Protein AF-0000000078434445 (afdb_homodimer)

Structure (mmCIF, N/CA/C/O backbone):
data_AF-0000000078434445-model_v1
#
loop_
_entity.id
_entity.type
_entity.pdbx_description
1 polymer 'Carbonic anhydrase'
#
loop_
_atom_site.group_PDB
_atom_site.id
_atom_site.type_symbol
_atom_site.label_atom_id
_atom_site.label_alt_id
_atom_site.label_comp_id
_atom_site.label_asym_id
_atom_site.label_entity_id
_atom_site.label_seq_id
_atom_site.pdbx_PDB_ins_code
_atom_site.Cartn_x
_atom_site.Cartn_y
_atom_site.Cartn_z
_atom_site.occupancy
_atom_site.B_iso_or_equiv
_atom_site.auth_seq_id
_atom_site.auth_comp_id
_atom_site.auth_asym_id
_atom_site.auth_atom_id
_atom_site.pdbx_PDB_model_num
ATOM 1 N N . MET A 1 1 ? 43.688 -50.156 24.672 1 35.91 1 MET A N 1
ATOM 2 C CA . MET A 1 1 ? 43.438 -49.031 23.781 1 35.91 1 MET A CA 1
ATOM 3 C C . MET A 1 1 ? 41.969 -48.844 23.484 1 35.91 1 MET A C 1
ATOM 5 O O . MET A 1 1 ? 41.375 -49.594 22.688 1 35.91 1 MET A O 1
ATOM 9 N N . GLN A 1 2 ? 41.188 -48.5 24.562 1 41.31 2 GLN A N 1
ATOM 10 C CA . GLN A 1 2 ? 39.75 -48.281 24.641 1 41.31 2 GLN A CA 1
ATOM 11 C C . GLN A 1 2 ? 39.344 -47.094 23.766 1 41.31 2 GLN A C 1
ATOM 13 O O . GLN A 1 2 ? 39.812 -45.969 23.969 1 41.31 2 GLN A O 1
ATOM 18 N N . LEU A 1 3 ? 39.062 -47.375 22.484 1 40.84 3 LEU A N 1
ATOM 19 C CA . LEU A 1 3 ? 38.562 -46.406 21.5 1 40.84 3 LEU A CA 1
ATOM 20 C C . LEU A 1 3 ? 37.281 -45.75 21.984 1 40.84 3 LEU A C 1
ATOM 22 O O . LEU A 1 3 ? 36.25 -46.406 22.188 1 40.84 3 LEU A O 1
ATOM 26 N N . LEU A 1 4 ? 37.406 -44.719 22.812 1 39.84 4 LEU A N 1
ATOM 27 C CA . LEU A 1 4 ? 36.312 -43.812 23.188 1 39.84 4 LEU A CA 1
ATOM 28 C C . LEU A 1 4 ? 35.688 -43.188 21.953 1 39.84 4 LEU A C 1
ATOM 30 O O . LEU A 1 4 ? 36.344 -42.469 21.203 1 39.84 4 LEU A O 1
ATOM 34 N N . MET A 1 5 ? 34.719 -43.875 21.375 1 31.19 5 MET A N 1
ATOM 35 C CA . MET A 1 5 ? 33.906 -43.312 20.312 1 31.19 5 MET A CA 1
ATOM 36 C C . MET A 1 5 ? 33.219 -42.031 20.781 1 31.19 5 MET A C 1
ATOM 38 O O . MET A 1 5 ? 32.438 -42.062 21.734 1 31.19 5 MET A O 1
ATOM 42 N N . LYS A 1 6 ? 33.938 -40.875 20.656 1 39.47 6 LYS A N 1
ATOM 43 C CA . LYS A 1 6 ? 33.219 -39.594 20.797 1 39.47 6 LYS A CA 1
ATOM 44 C C . LYS A 1 6 ? 32 -39.531 19.875 1 39.47 6 LYS A C 1
ATOM 46 O O . LYS A 1 6 ? 32.156 -39.594 18.656 1 39.47 6 LYS A O 1
ATOM 51 N N . VAL A 1 7 ? 30.922 -40.031 20.344 1 35.31 7 VAL A N 1
ATOM 52 C CA . VAL A 1 7 ? 29.672 -39.75 19.656 1 35.31 7 VAL A CA 1
ATOM 53 C C . VAL A 1 7 ? 29.5 -38.25 19.5 1 35.31 7 VAL A C 1
ATOM 55 O O . VAL A 1 7 ? 29.438 -37.531 20.484 1 35.31 7 VAL A O 1
ATOM 58 N N . LEU A 1 8 ? 30.031 -37.75 18.406 1 36.81 8 LEU A N 1
ATOM 59 C CA . LEU A 1 8 ? 29.734 -36.375 18.031 1 36.81 8 LEU A CA 1
ATOM 60 C C . LEU A 1 8 ? 28.219 -36.156 17.891 1 36.81 8 LEU A C 1
ATOM 62 O O . LEU A 1 8 ? 27.578 -36.781 17.031 1 36.81 8 LEU A O 1
ATOM 66 N N . LEU A 1 9 ? 27.547 -35.875 19.031 1 35.47 9 LEU A N 1
ATOM 67 C CA . LEU A 1 9 ? 26.188 -35.344 18.984 1 35.47 9 LEU A CA 1
ATOM 68 C C . LEU A 1 9 ? 26.078 -34.156 18.062 1 35.47 9 LEU A C 1
ATOM 70 O O . LEU A 1 9 ? 26.656 -33.094 18.328 1 35.47 9 LEU A O 1
ATOM 74 N N . LEU A 1 10 ? 25.969 -34.469 16.766 1 32.91 10 LEU A N 1
ATOM 75 C CA . LEU A 1 10 ? 25.578 -33.406 15.836 1 32.91 10 LEU A CA 1
ATOM 76 C C . LEU A 1 10 ? 24.328 -32.688 16.312 1 32.91 10 LEU A C 1
ATOM 78 O O . LEU A 1 10 ? 23.25 -33.312 16.359 1 32.91 10 LEU A O 1
ATOM 82 N N . VAL A 1 11 ? 24.438 -31.75 17.188 1 34.06 11 VAL A N 1
ATOM 83 C CA . VAL A 1 11 ? 23.344 -30.828 17.484 1 34.06 11 VAL A CA 1
ATOM 84 C C . VAL A 1 11 ? 22.859 -30.172 16.188 1 34.06 11 VAL A C 1
ATOM 86 O O . VAL A 1 11 ? 23.578 -29.406 15.555 1 34.06 11 VAL A O 1
ATOM 89 N N . VAL A 1 12 ? 22.062 -30.922 15.438 1 32.97 12 VAL A N 1
ATOM 90 C CA . VAL A 1 12 ? 21.297 -30.281 14.375 1 32.97 12 VAL A CA 1
ATOM 91 C C . VAL A 1 12 ? 20.547 -29.062 14.93 1 32.97 12 VAL A C 1
ATOM 93 O O . VAL A 1 12 ? 19.641 -29.219 15.75 1 32.97 12 VAL A O 1
ATOM 96 N N . LEU A 1 13 ? 21.219 -28 15.062 1 32.31 13 LEU A N 1
ATOM 97 C CA . LEU A 1 13 ? 20.516 -26.75 15.219 1 32.31 13 LEU A CA 1
ATOM 98 C C . LEU A 1 13 ? 19.453 -26.578 14.133 1 32.31 13 LEU A C 1
ATOM 100 O O . LEU A 1 13 ? 19.766 -26.312 12.977 1 32.31 13 LEU A O 1
ATOM 104 N N . ILE A 1 14 ? 18.484 -27.453 14.133 1 32.72 14 ILE A N 1
ATOM 105 C CA . ILE A 1 14 ? 17.297 -27.078 13.375 1 32.72 14 ILE A CA 1
ATOM 106 C C . ILE A 1 14 ? 16.938 -25.609 13.672 1 32.72 14 ILE A C 1
ATOM 108 O O . ILE A 1 14 ? 16.609 -25.266 14.805 1 32.72 14 ILE A O 1
ATOM 112 N N . GLY A 1 15 ? 17.656 -24.781 13.062 1 32.44 15 GLY A N 1
ATOM 113 C CA . GLY A 1 15 ? 17.156 -23.422 13.07 1 32.44 15 GLY A CA 1
ATOM 114 C C . GLY A 1 15 ? 15.648 -23.328 12.992 1 32.44 15 GLY A C 1
ATOM 115 O O . GLY A 1 15 ? 15.039 -23.859 12.07 1 32.44 15 GLY A O 1
ATOM 116 N N . LEU A 1 16 ? 15.07 -23.406 14.109 1 32.44 16 LEU A N 1
ATOM 117 C CA . LEU A 1 16 ? 13.68 -22.984 14.25 1 32.44 16 LEU A CA 1
ATOM 118 C C . LEU A 1 16 ? 13.391 -21.766 13.391 1 32.44 16 LEU A C 1
ATOM 120 O O . LEU A 1 16 ? 13.875 -20.672 13.688 1 32.44 16 LEU A O 1
ATOM 124 N N . PHE A 1 17 ? 13.461 -21.953 12.062 1 35.09 17 PHE A N 1
ATOM 125 C CA . PHE A 1 17 ? 12.719 -20.906 11.375 1 35.09 17 PHE A CA 1
ATOM 126 C C . PHE A 1 17 ? 11.461 -20.547 12.148 1 35.09 17 PHE A C 1
ATOM 128 O O . PHE A 1 17 ? 10.547 -21.359 12.281 1 35.09 17 PHE A O 1
ATOM 135 N N . LYS A 1 18 ? 11.711 -19.922 13.148 1 37 18 LYS A N 1
ATOM 136 C CA . LYS A 1 18 ? 10.5 -19.312 13.695 1 37 18 LYS A CA 1
ATOM 137 C C . LYS A 1 18 ? 9.578 -18.828 12.578 1 37 18 LYS A C 1
ATOM 139 O O . LYS A 1 18 ? 9.875 -17.844 11.898 1 37 18 LYS A O 1
ATOM 144 N N . ALA A 1 19 ? 9.094 -19.625 11.656 1 43.59 19 ALA A N 1
ATOM 145 C CA . ALA A 1 19 ? 7.938 -19.094 10.938 1 43.59 19 ALA A CA 1
ATOM 146 C C . ALA A 1 19 ? 7.215 -18.031 11.766 1 43.59 19 ALA A C 1
ATOM 148 O O . ALA A 1 19 ? 6.555 -18.359 12.758 1 43.59 19 ALA A O 1
ATOM 149 N N . ASN A 1 20 ? 7.801 -16.984 12.125 1 52.72 20 ASN A N 1
ATOM 150 C CA . ASN A 1 20 ? 7.227 -15.898 12.906 1 52.72 20 ASN A CA 1
ATOM 151 C C . ASN A 1 20 ? 5.828 -15.531 12.414 1 52.72 20 ASN A C 1
ATOM 153 O O . ASN A 1 20 ? 5.598 -15.43 11.203 1 52.72 20 ASN A O 1
ATOM 157 N N . ALA A 1 21 ? 4.773 -15.781 13.094 1 76.56 21 ALA A N 1
ATOM 158 C CA . ALA A 1 21 ? 3.322 -15.719 12.922 1 76.56 21 ALA A CA 1
ATOM 159 C C . ALA A 1 21 ? 2.889 -14.352 12.398 1 76.56 21 ALA A C 1
ATOM 161 O O . ALA A 1 21 ? 3.045 -13.336 13.086 1 76.56 21 ALA A O 1
ATOM 162 N N . TYR A 1 22 ? 3.031 -14.141 11.062 1 89.5 22 TYR A N 1
ATOM 163 C CA . TYR A 1 22 ? 2.494 -12.922 10.477 1 89.5 22 TYR A CA 1
ATOM 164 C C . TYR A 1 22 ? 1.017 -13.078 10.141 1 89.5 22 TYR A C 1
ATOM 166 O O . TYR A 1 22 ? 0.517 -14.203 10.039 1 89.5 22 TYR A O 1
ATOM 174 N N . GLU A 1 23 ? 0.385 -11.992 10.156 1 90.88 23 GLU A N 1
ATOM 175 C CA . GLU A 1 23 ? -0.995 -11.906 9.688 1 90.88 23 GLU A CA 1
ATOM 176 C C . GLU A 1 23 ? -1.16 -10.797 8.656 1 90.88 23 GLU A C 1
ATOM 178 O O . GLU A 1 23 ? -0.623 -9.703 8.82 1 90.88 23 GLU A O 1
ATOM 183 N N . HIS A 1 24 ? -1.902 -11.117 7.617 1 92.94 24 HIS A N 1
ATOM 184 C CA . HIS A 1 24 ? -2.117 -10.109 6.582 1 92.94 24 HIS A CA 1
ATOM 185 C C . HIS A 1 24 ? -2.91 -8.93 7.121 1 92.94 24 HIS A C 1
ATOM 187 O O . HIS A 1 24 ? -2.842 -7.828 6.57 1 92.94 24 HIS A O 1
ATOM 193 N N . SER A 1 25 ? -3.602 -9.094 8.195 1 87.94 25 SER A N 1
ATOM 194 C CA . SER A 1 25 ? -4.398 -8.016 8.773 1 87.94 25 SER A CA 1
ATOM 195 C C . SER A 1 25 ? -3.518 -7.012 9.516 1 87.94 25 SER A C 1
ATOM 197 O O . SER A 1 25 ? -3.947 -5.895 9.805 1 87.94 25 SER A O 1
ATOM 199 N N . ASN A 1 26 ? -2.342 -7.316 9.805 1 88.75 26 ASN A N 1
ATOM 200 C CA . ASN A 1 26 ? -1.496 -6.418 10.586 1 88.75 26 ASN A CA 1
ATOM 201 C C . ASN A 1 26 ? -0.13 -6.227 9.938 1 88.75 26 ASN A C 1
ATOM 203 O O . ASN A 1 26 ? 0.902 -6.434 10.578 1 88.75 26 ASN A O 1
ATOM 207 N N . GLN A 1 27 ? -0.157 -5.738 8.773 1 94.12 27 GLN A N 1
ATOM 208 C CA . GLN A 1 27 ? 1.047 -5.688 7.949 1 94.12 27 GLN A CA 1
ATOM 209 C C . GLN A 1 27 ? 2.01 -4.613 8.445 1 94.12 27 GLN A C 1
ATOM 211 O O . GLN A 1 27 ? 3.213 -4.688 8.188 1 94.12 27 GLN A O 1
ATOM 216 N N . ALA A 1 28 ? 1.446 -3.602 9.164 1 91.38 28 ALA A N 1
ATOM 217 C CA . ALA A 1 28 ? 2.318 -2.562 9.703 1 91.38 28 ALA A CA 1
ATOM 218 C C . ALA A 1 28 ? 3.283 -3.139 10.742 1 91.38 28 ALA A C 1
ATOM 220 O O . ALA A 1 28 ? 4.395 -2.637 10.906 1 91.38 28 ALA A O 1
ATOM 221 N N . VAL A 1 29 ? 2.922 -4.191 11.383 1 90.88 29 VAL A N 1
ATOM 222 C CA . VAL A 1 29 ? 3.717 -4.824 12.43 1 90.88 29 VAL A CA 1
ATOM 223 C C . VAL A 1 29 ? 4.883 -5.586 11.805 1 90.88 29 VAL A C 1
ATOM 225 O O . VAL A 1 29 ? 5.879 -5.867 12.477 1 90.88 29 VAL A O 1
ATOM 228 N N . TRP A 1 30 ? 4.73 -6 10.5 1 94.56 30 TRP A N 1
ATOM 229 C CA . TRP A 1 30 ? 5.793 -6.746 9.836 1 94.56 30 TRP A CA 1
ATOM 230 C C . TRP A 1 30 ? 7.109 -5.973 9.867 1 94.56 30 TRP A C 1
ATOM 232 O O . TRP A 1 30 ? 8.188 -6.574 9.938 1 94.56 30 TRP A O 1
ATOM 242 N N . TYR A 1 31 ? 6.996 -4.59 9.891 1 90.62 31 TYR A N 1
ATOM 243 C CA . TYR A 1 31 ? 8.18 -3.73 9.875 1 90.62 31 TYR A CA 1
ATOM 244 C C . TYR A 1 31 ? 8.93 -3.816 11.203 1 90.62 31 TYR A C 1
ATOM 246 O O . TYR A 1 31 ? 10.125 -3.531 11.266 1 90.62 31 TYR A O 1
ATOM 254 N N . ASP A 1 32 ? 8.18 -4.203 12.242 1 89.12 32 ASP A N 1
ATOM 255 C CA . ASP A 1 32 ? 8.766 -4.289 13.578 1 89.12 32 ASP A CA 1
ATOM 256 C C . ASP A 1 32 ? 9.43 -5.645 13.797 1 89.12 32 ASP A C 1
ATOM 258 O O . ASP A 1 32 ? 10.383 -5.758 14.578 1 89.12 32 ASP A O 1
ATOM 262 N N . VAL A 1 33 ? 8.945 -6.66 13.102 1 89.19 33 VAL A N 1
ATOM 263 C CA . VAL A 1 33 ? 9.398 -8.031 13.32 1 89.19 33 VAL A CA 1
ATOM 264 C C . VAL A 1 33 ? 10.547 -8.352 12.367 1 89.19 33 VAL A C 1
ATOM 266 O O . VAL A 1 33 ? 11.539 -8.969 12.758 1 89.19 33 VAL A O 1
ATOM 269 N N . ASP A 1 34 ? 10.359 -7.93 11.164 1 91.56 34 ASP A N 1
ATOM 270 C CA . ASP A 1 34 ? 11.367 -8.148 10.133 1 91.56 34 ASP A CA 1
ATOM 271 C C . ASP A 1 34 ? 11.75 -6.84 9.445 1 91.56 34 ASP A C 1
ATOM 273 O O . ASP A 1 34 ? 11.07 -6.395 8.523 1 91.56 34 ASP A O 1
ATOM 277 N N . ASP A 1 35 ? 12.828 -6.324 9.758 1 87.5 35 ASP A N 1
ATOM 278 C CA . ASP A 1 35 ? 13.273 -5.016 9.281 1 87.5 35 ASP A CA 1
ATOM 279 C C . ASP A 1 35 ? 13.344 -4.984 7.754 1 87.5 35 ASP A C 1
ATOM 281 O O . ASP A 1 35 ? 13.188 -3.924 7.145 1 87.5 35 ASP A O 1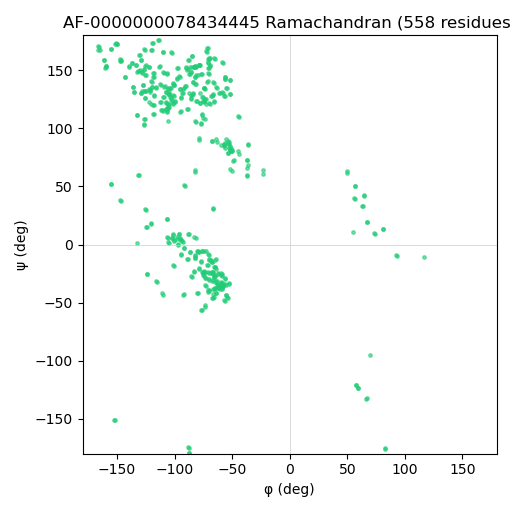
ATOM 285 N N . GLU A 1 36 ? 13.562 -6.148 7.152 1 92 36 GLU A N 1
ATOM 286 C CA . GLU A 1 36 ? 13.672 -6.191 5.699 1 92 36 GLU A CA 1
ATOM 287 C C . GLU A 1 36 ? 12.375 -5.738 5.035 1 92 36 GLU A C 1
ATOM 289 O O . GLU A 1 36 ? 12.391 -5.219 3.918 1 92 36 GLU A O 1
ATOM 294 N N . CYS A 1 37 ? 11.297 -5.891 5.754 1 94.38 37 CYS A N 1
ATOM 295 C CA . CYS A 1 37 ? 9.992 -5.57 5.188 1 94.38 37 CYS A CA 1
ATOM 296 C C . CYS A 1 37 ? 9.836 -4.066 5 1 94.38 37 CYS A C 1
ATOM 298 O O . CYS A 1 37 ? 8.93 -3.615 4.301 1 94.38 37 CYS A O 1
ATOM 300 N N . SER A 1 38 ? 10.711 -3.248 5.59 1 89.31 38 SER A N 1
ATOM 301 C CA . SER A 1 38 ? 10.594 -1.796 5.508 1 89.31 38 SER A CA 1
ATOM 302 C C . SER A 1 38 ? 11.625 -1.212 4.551 1 89.31 38 SER A C 1
ATOM 304 O O . SER A 1 38 ? 11.695 0.005 4.367 1 89.31 38 SER A O 1
ATOM 306 N N . LEU A 1 39 ? 12.414 -2.029 3.936 1 92.06 39 LEU A N 1
ATOM 307 C CA . LEU A 1 39 ? 13.484 -1.56 3.061 1 92.06 39 LEU A CA 1
ATOM 308 C C . LEU A 1 39 ? 12.969 -1.357 1.64 1 92.06 39 LEU A C 1
ATOM 310 O O . LEU A 1 39 ? 11.766 -1.47 1.386 1 92.06 39 LEU A O 1
ATOM 314 N N . ASP A 1 40 ? 13.875 -0.939 0.752 1 94 40 ASP A N 1
ATOM 315 C CA . ASP A 1 40 ? 13.523 -0.719 -0.647 1 94 40 ASP A CA 1
ATOM 316 C C . ASP A 1 40 ? 13.273 -2.043 -1.367 1 94 40 ASP A C 1
ATOM 318 O O . ASP A 1 40 ? 13.453 -3.115 -0.784 1 94 40 ASP A O 1
ATOM 322 N N . ARG A 1 41 ? 12.742 -1.95 -2.537 1 96.44 41 ARG A N 1
ATOM 323 C CA . ARG A 1 41 ? 12.555 -3.072 -3.451 1 96.44 41 ARG A CA 1
ATOM 324 C C . ARG A 1 41 ? 11.602 -4.105 -2.859 1 96.44 41 ARG A C 1
ATOM 326 O O . ARG A 1 41 ? 11.812 -5.309 -3.004 1 96.44 41 ARG A O 1
ATOM 333 N N . GLN A 1 42 ? 10.672 -3.604 -2.125 1 97.06 42 GLN A N 1
ATOM 334 C CA . GLN A 1 42 ? 9.609 -4.473 -1.621 1 97.06 42 GLN A CA 1
ATOM 335 C C . GLN A 1 42 ? 8.57 -4.75 -2.699 1 97.06 42 GLN A C 1
ATOM 337 O O . GLN A 1 42 ? 8.477 -4.02 -3.688 1 97.06 42 GLN A O 1
ATOM 342 N N . SER A 1 43 ? 7.906 -5.836 -2.574 1 98.38 43 SER A N 1
ATOM 343 C CA . SER A 1 43 ? 6.797 -6.258 -3.428 1 98.38 43 SER A CA 1
ATOM 344 C C . SER A 1 43 ? 5.535 -6.504 -2.611 1 98.38 43 SER A C 1
ATOM 346 O O . SER A 1 43 ? 5.609 -6.789 -1.414 1 98.38 43 SER A O 1
ATOM 348 N N . PRO A 1 44 ? 4.344 -6.363 -3.195 1 98.56 44 PRO A N 1
ATOM 349 C CA . PRO A 1 44 ? 4.055 -6.121 -4.609 1 98.56 44 PRO A CA 1
ATOM 350 C C . PRO A 1 44 ? 4.043 -4.633 -4.961 1 98.56 44 PRO A C 1
ATOM 352 O O . PRO A 1 44 ? 3.898 -3.787 -4.074 1 98.56 44 PRO A O 1
ATOM 355 N N . ILE A 1 45 ? 4.211 -4.336 -6.188 1 97.81 45 ILE A N 1
ATOM 356 C CA . ILE A 1 45 ? 4.121 -2.951 -6.645 1 97.81 45 ILE A CA 1
ATOM 357 C C . ILE A 1 45 ? 3.014 -2.824 -7.688 1 97.81 45 ILE A C 1
ATOM 359 O O . ILE A 1 45 ? 2.451 -3.828 -8.133 1 97.81 45 ILE A O 1
ATOM 363 N N . GLU A 1 46 ? 2.66 -1.596 -7.977 1 96.69 46 GLU A N 1
ATOM 364 C CA . GLU A 1 46 ? 1.799 -1.318 -9.125 1 96.69 46 GLU A CA 1
ATOM 365 C C . GLU A 1 46 ? 2.562 -1.462 -10.438 1 96.69 46 GLU A C 1
ATOM 367 O O . GLU A 1 46 ? 3.695 -0.99 -10.555 1 96.69 46 GLU A O 1
ATOM 372 N N . LEU A 1 47 ? 1.935 -2.127 -11.359 1 97.19 47 LEU A N 1
ATOM 373 C CA . LEU A 1 47 ? 2.473 -2.277 -12.703 1 97.19 47 LEU A CA 1
ATOM 374 C C . LEU A 1 47 ? 1.694 -1.424 -13.695 1 97.19 47 LEU A C 1
ATOM 376 O O . LEU A 1 47 ? 0.469 -1.53 -13.789 1 97.19 47 LEU A O 1
ATOM 380 N N . ASN A 1 48 ? 2.375 -0.556 -14.375 1 92.75 48 ASN A N 1
ATOM 381 C CA . ASN A 1 48 ? 1.763 0.352 -15.336 1 92.75 48 ASN A CA 1
ATOM 382 C C . ASN A 1 48 ? 2.469 0.293 -16.688 1 92.75 48 ASN A C 1
ATOM 384 O O . ASN A 1 48 ? 3.68 0.5 -16.766 1 92.75 48 ASN A O 1
ATOM 388 N N . TYR A 1 49 ? 1.662 0.168 -17.734 1 90.38 49 TYR A N 1
ATOM 389 C CA . TYR A 1 49 ? 2.217 0.124 -19.078 1 90.38 49 TYR A CA 1
ATOM 390 C C . TYR A 1 49 ? 2.943 1.422 -19.422 1 90.38 49 TYR A C 1
ATOM 392 O O . TYR A 1 49 ? 3.998 1.404 -20.062 1 90.38 49 TYR A O 1
ATOM 400 N N . HIS A 1 50 ? 2.463 2.51 -18.953 1 84.75 50 HIS A N 1
ATOM 401 C CA . HIS A 1 50 ? 2.996 3.814 -19.328 1 84.75 50 HIS A CA 1
ATOM 402 C C . HIS A 1 50 ? 4.289 4.117 -18.562 1 84.75 50 HIS A C 1
ATOM 404 O O . HIS A 1 50 ? 5.105 4.918 -19.031 1 84.75 50 HIS A O 1
ATOM 410 N N . ASP A 1 51 ? 4.457 3.441 -17.469 1 85.94 51 ASP A N 1
ATOM 411 C CA . ASP A 1 51 ? 5.621 3.723 -16.641 1 85.94 51 ASP A CA 1
ATOM 412 C C . ASP A 1 51 ? 6.723 2.688 -16.859 1 85.94 51 ASP A C 1
ATOM 414 O O . ASP A 1 51 ? 7.875 2.91 -16.484 1 85.94 51 ASP A O 1
ATOM 418 N N . ALA A 1 52 ? 6.328 1.57 -17.406 1 91.5 52 ALA A N 1
ATOM 419 C CA . ALA A 1 52 ? 7.293 0.486 -17.594 1 91.5 52 ALA A CA 1
ATOM 420 C C . ALA A 1 52 ? 8.164 0.726 -18.812 1 91.5 52 ALA A C 1
ATOM 422 O O . ALA A 1 52 ? 7.73 1.357 -19.781 1 91.5 52 ALA A O 1
ATOM 423 N N . HIS A 1 53 ? 9.383 0.313 -18.734 1 91.31 53 HIS A N 1
ATOM 424 C CA . HIS A 1 53 ? 10.273 0.322 -19.906 1 91.31 53 HIS A CA 1
ATOM 425 C C . HIS A 1 53 ? 9.945 -0.828 -20.844 1 91.31 53 HIS A C 1
ATOM 427 O O . HIS A 1 53 ? 10.188 -1.992 -20.516 1 91.31 53 HIS A O 1
ATOM 433 N N . GLU A 1 54 ? 9.445 -0.362 -21.922 1 88.38 54 GLU A N 1
ATOM 434 C CA . GLU A 1 54 ? 9.172 -1.393 -22.922 1 88.38 54 GLU A CA 1
ATOM 435 C C . GLU A 1 54 ? 10.469 -1.918 -23.547 1 88.38 54 GLU A C 1
ATOM 437 O O . GLU A 1 54 ? 11.344 -1.138 -23.906 1 88.38 54 GLU A O 1
ATOM 442 N N . SER A 1 55 ? 10.555 -3.148 -23.453 1 81.44 55 SER A N 1
ATOM 443 C CA . SER A 1 55 ? 11.766 -3.734 -24.031 1 81.44 55 SER A CA 1
ATOM 444 C C . SER A 1 55 ? 11.438 -4.938 -24.906 1 81.44 55 SER A C 1
ATOM 446 O O . SER A 1 55 ? 11.102 -6.008 -24.391 1 81.44 55 SER A O 1
ATOM 448 N N . SER A 1 56 ? 11.664 -4.707 -26.141 1 74.56 56 SER A N 1
ATOM 449 C CA . SER A 1 56 ? 11.555 -5.82 -27.078 1 74.56 56 SER A CA 1
ATOM 450 C C . SER A 1 56 ? 12.805 -6.691 -27.047 1 74.56 56 SER A C 1
ATOM 452 O O . SER A 1 56 ? 12.82 -7.789 -27.609 1 74.56 56 SER A O 1
ATOM 454 N N . GLY A 1 57 ? 13.719 -6.188 -26.312 1 82.06 57 GLY A N 1
ATOM 455 C CA . GLY A 1 57 ? 14.977 -6.914 -26.234 1 82.06 57 GLY A CA 1
ATOM 456 C C . GLY A 1 57 ? 14.953 -8.055 -25.234 1 82.06 57 GLY A C 1
ATOM 457 O O . GLY A 1 57 ? 15.805 -8.945 -25.266 1 82.06 57 GLY A O 1
ATOM 458 N N . ILE A 1 58 ? 13.945 -8.062 -24.453 1 89.56 58 ILE A N 1
ATOM 459 C CA . ILE A 1 58 ? 13.836 -9.18 -23.516 1 89.56 58 ILE A CA 1
ATOM 460 C C . ILE A 1 58 ? 13.312 -10.414 -24.25 1 89.56 58 ILE A C 1
ATOM 462 O O . ILE A 1 58 ? 12.227 -10.375 -24.844 1 89.56 58 ILE A O 1
ATOM 466 N N . HIS A 1 59 ? 14.047 -11.492 -24.234 1 91.38 59 HIS A N 1
ATOM 467 C CA . HIS A 1 59 ? 13.641 -12.742 -24.859 1 91.38 59 HIS A CA 1
ATOM 468 C C . HIS A 1 59 ? 12.492 -13.398 -24.109 1 91.38 59 HIS A C 1
ATOM 470 O O . HIS A 1 59 ? 12.273 -13.109 -22.922 1 91.38 59 HIS A O 1
ATOM 476 N N . PRO A 1 60 ? 11.836 -14.242 -24.781 1 93.69 60 PRO A N 1
ATOM 477 C CA . PRO A 1 60 ? 10.781 -14.984 -24.094 1 93.69 60 PRO A CA 1
ATOM 478 C C . PRO A 1 60 ? 11.328 -15.914 -23 1 93.69 60 PRO A C 1
ATOM 480 O O . PRO A 1 60 ? 12.508 -16.281 -23.031 1 93.69 60 PRO A O 1
ATOM 483 N N . ILE A 1 61 ? 10.469 -16.281 -22.109 1 96.38 61 ILE A N 1
ATOM 484 C CA . ILE A 1 61 ? 10.797 -17.281 -21.094 1 96.38 61 ILE A CA 1
ATOM 485 C C . ILE A 1 61 ? 10.633 -18.672 -21.688 1 96.38 61 ILE A C 1
ATOM 487 O O . ILE A 1 61 ? 9.688 -18.938 -22.422 1 96.38 61 ILE A O 1
ATOM 491 N N . THR A 1 62 ? 11.578 -19.516 -21.359 1 96.62 62 THR A N 1
ATOM 492 C CA . THR A 1 62 ? 11.461 -20.922 -21.719 1 96.62 62 THR A CA 1
ATOM 493 C C . THR A 1 62 ? 10.859 -21.719 -20.562 1 96.62 62 THR A C 1
ATOM 495 O O . THR A 1 62 ? 11.352 -21.672 -19.438 1 96.62 62 THR A O 1
ATOM 498 N N . PHE A 1 63 ? 9.852 -22.422 -20.875 1 96.81 63 PHE A N 1
ATOM 499 C CA . PHE A 1 63 ? 9.188 -23.297 -19.922 1 96.81 63 PHE A CA 1
ATOM 500 C C . PHE A 1 63 ? 9.5 -24.766 -20.219 1 96.81 63 PHE A C 1
ATOM 502 O O . PHE A 1 63 ? 9.086 -25.297 -21.25 1 96.81 63 PHE A O 1
ATOM 509 N N . ASN A 1 64 ? 10.195 -25.359 -19.281 1 96.25 64 ASN A N 1
ATOM 510 C CA . ASN A 1 64 ? 10.523 -26.781 -19.438 1 96.25 64 ASN A CA 1
ATOM 511 C C . ASN A 1 64 ? 9.672 -27.656 -18.516 1 96.25 64 ASN A C 1
ATOM 513 O O . ASN A 1 64 ? 9.539 -27.359 -17.328 1 96.25 64 ASN A O 1
ATOM 517 N N . ASN A 1 65 ? 9.047 -28.672 -19.047 1 95.12 65 ASN A N 1
ATOM 518 C CA . ASN A 1 65 ? 8.273 -29.688 -18.328 1 95.12 65 ASN A CA 1
ATOM 519 C C . ASN A 1 65 ? 7.012 -29.094 -17.703 1 95.12 65 ASN A C 1
ATOM 521 O O . ASN A 1 65 ? 6.449 -29.672 -16.781 1 95.12 65 ASN A O 1
ATOM 525 N N . TYR A 1 66 ? 6.578 -27.953 -18.172 1 95.62 66 TYR A N 1
ATOM 526 C CA . TYR A 1 66 ? 5.355 -27.344 -17.672 1 95.62 66 TYR A CA 1
ATOM 527 C C . TYR A 1 66 ? 4.125 -28.062 -18.219 1 95.62 66 TYR A C 1
ATOM 529 O O . TYR A 1 66 ? 3.045 -27.984 -17.625 1 95.62 66 TYR A O 1
ATOM 537 N N . ASN A 1 67 ? 4.289 -28.734 -19.359 1 93.88 67 ASN A N 1
ATOM 538 C CA . ASN A 1 67 ? 3.17 -29.391 -20.031 1 93.88 67 ASN A CA 1
ATOM 539 C C . ASN A 1 67 ? 3.08 -30.875 -19.656 1 93.88 67 ASN A C 1
ATOM 541 O O . ASN A 1 67 ? 2.256 -31.609 -20.203 1 93.88 67 ASN A O 1
ATOM 545 N N . ILE A 1 68 ? 3.938 -31.312 -18.703 1 92.75 68 ILE A N 1
ATOM 546 C CA . ILE A 1 68 ? 3.975 -32.719 -18.297 1 92.75 68 ILE A CA 1
ATOM 547 C C . ILE A 1 68 ? 3.326 -32.844 -16.922 1 92.75 68 ILE A C 1
ATOM 549 O O . ILE A 1 68 ? 3.594 -32.062 -16.016 1 92.75 68 ILE A O 1
ATOM 553 N N . PRO A 1 69 ? 2.504 -33.812 -16.812 1 92.38 69 PRO A N 1
ATOM 554 C CA . PRO A 1 69 ? 1.908 -34.031 -15.484 1 92.38 69 PRO A CA 1
ATOM 555 C C . PRO A 1 69 ? 2.934 -34.469 -14.445 1 92.38 69 PRO A C 1
ATOM 557 O O . PRO A 1 69 ? 3.852 -35.219 -14.758 1 92.38 69 PRO A O 1
ATOM 560 N N . TYR A 1 70 ? 2.777 -33.938 -13.289 1 91.81 70 TYR A N 1
ATOM 561 C CA . TYR A 1 70 ? 3.57 -34.438 -12.18 1 91.81 70 TYR A CA 1
ATOM 562 C C . TYR A 1 70 ? 3.182 -35.875 -11.859 1 91.81 70 TYR A C 1
ATOM 564 O O . TYR A 1 70 ? 2.021 -36.156 -11.547 1 91.81 70 TYR A O 1
ATOM 572 N N . ILE A 1 71 ? 4.145 -36.719 -11.906 1 89.81 71 ILE A N 1
ATOM 573 C CA . ILE A 1 71 ? 3.887 -38.156 -11.672 1 89.81 71 ILE A CA 1
ATOM 574 C C . ILE A 1 71 ? 3.631 -38.406 -10.188 1 89.81 71 ILE A C 1
ATOM 576 O O . ILE A 1 71 ? 2.654 -39.062 -9.82 1 89.81 71 ILE A O 1
ATOM 580 N N . THR A 1 72 ? 4.59 -37.906 -9.406 1 92.56 72 THR A N 1
ATOM 581 C CA . THR A 1 72 ? 4.355 -37.906 -7.969 1 92.56 72 THR A CA 1
ATOM 582 C C . THR A 1 72 ? 3.389 -36.812 -7.559 1 92.56 72 THR A C 1
ATOM 584 O O . THR A 1 72 ? 3.566 -35.656 -7.941 1 92.56 72 THR A O 1
ATOM 587 N N . PRO A 1 73 ? 2.363 -37.219 -6.852 1 93.94 73 PRO A N 1
ATOM 588 C CA . PRO A 1 73 ? 1.368 -36.219 -6.457 1 93.94 73 PRO A CA 1
ATOM 589 C C . PRO A 1 73 ? 1.975 -35.062 -5.672 1 93.94 73 PRO A C 1
ATOM 591 O O . PRO A 1 73 ? 2.902 -35.25 -4.883 1 93.94 73 PRO A O 1
ATOM 594 N N . SER A 1 74 ? 1.439 -33.938 -5.918 1 94.44 74 SER A N 1
ATOM 595 C CA . SER A 1 74 ? 1.798 -32.75 -5.145 1 94.44 74 SER A CA 1
ATOM 596 C C . SER A 1 74 ? 0.903 -32.594 -3.92 1 94.44 74 SER A C 1
ATOM 598 O O . SER A 1 74 ? -0.231 -33.062 -3.91 1 94.44 74 SER A O 1
ATOM 600 N N . GLN A 1 75 ? 1.416 -31.969 -2.92 1 97.12 75 GLN A N 1
ATOM 601 C CA . GLN A 1 75 ? 0.633 -31.766 -1.706 1 97.12 75 GLN A CA 1
ATOM 602 C C . GLN A 1 75 ? 0.141 -30.328 -1.606 1 97.12 75 GLN A C 1
ATOM 604 O O . GLN A 1 75 ? 0.924 -29.391 -1.752 1 97.12 75 GLN A O 1
ATOM 609 N N . ILE A 1 76 ? -1.15 -30.188 -1.418 1 98.38 76 ILE A N 1
ATOM 610 C CA . ILE A 1 76 ? -1.727 -28.875 -1.152 1 98.38 76 ILE A CA 1
ATOM 611 C C . ILE A 1 76 ? -2.174 -28.797 0.305 1 98.38 76 ILE A C 1
ATOM 613 O O . ILE A 1 76 ? -2.725 -29.75 0.847 1 98.38 76 ILE A O 1
ATOM 617 N N . LYS A 1 77 ? -1.873 -27.672 0.923 1 98.62 77 LYS A N 1
ATOM 618 C CA . LYS A 1 77 ? -2.129 -27.484 2.348 1 98.62 77 LYS A CA 1
ATOM 619 C C . LYS A 1 77 ? -2.729 -26.109 2.623 1 98.62 77 LYS A C 1
ATOM 621 O O . LYS A 1 77 ? -2.311 -25.125 2.023 1 98.62 77 LYS A O 1
ATOM 626 N N . ASN A 1 78 ? -3.791 -26.094 3.49 1 98.62 78 ASN A N 1
ATOM 627 C CA . ASN A 1 78 ? -4.18 -24.844 4.133 1 98.62 78 ASN A CA 1
ATOM 628 C C . ASN A 1 78 ? -3.24 -24.484 5.281 1 98.62 78 ASN A C 1
ATOM 630 O O . ASN A 1 78 ? -3.34 -25.047 6.371 1 98.62 78 ASN A O 1
ATOM 634 N N . ASN A 1 79 ? -2.369 -23.531 5.043 1 97.62 79 ASN A N 1
ATOM 635 C CA . ASN A 1 79 ? -1.364 -23.219 6.055 1 97.62 79 ASN A CA 1
ATOM 636 C C . ASN A 1 79 ? -1.795 -22.047 6.934 1 97.62 79 ASN A C 1
ATOM 638 O O . ASN A 1 79 ? -0.989 -21.516 7.695 1 97.62 79 ASN A O 1
ATOM 642 N N . GLY A 1 80 ? -3.043 -21.656 6.746 1 96.88 80 GLY A N 1
ATOM 643 C CA . GLY A 1 80 ? -3.586 -20.578 7.539 1 96.88 80 GLY A CA 1
ATOM 644 C C . GLY A 1 80 ? -3.439 -19.219 6.871 1 96.88 80 GLY A C 1
ATOM 645 O O . GLY A 1 80 ? -4.035 -18.234 7.316 1 96.88 80 GLY A O 1
ATOM 646 N N . HIS A 1 81 ? -2.691 -19.141 5.793 1 97 81 HIS A N 1
ATOM 647 C CA . HIS A 1 81 ? -2.439 -17.906 5.074 1 97 81 HIS A CA 1
ATOM 648 C C . HIS A 1 81 ? -2.85 -18.031 3.609 1 97 81 HIS A C 1
ATOM 650 O O . HIS A 1 81 ? -3.082 -17.016 2.941 1 97 81 HIS A O 1
ATOM 656 N N . SER A 1 82 ? -2.838 -19.266 3.156 1 98.25 82 SER A N 1
ATOM 657 C CA . SER A 1 82 ? -3.141 -19.531 1.754 1 98.25 82 SER A CA 1
ATOM 658 C C . SER A 1 82 ? -3.404 -21.016 1.52 1 98.25 82 SER A C 1
ATOM 660 O O . SER A 1 82 ? -3.314 -21.828 2.447 1 98.25 82 SER A O 1
ATOM 662 N N . ALA A 1 83 ? -3.887 -21.359 0.308 1 98.62 83 ALA A N 1
ATOM 663 C CA . ALA A 1 83 ? -3.752 -22.703 -0.243 1 98.62 83 ALA A CA 1
ATOM 664 C C . ALA A 1 83 ? -2.383 -22.891 -0.886 1 98.62 83 ALA A C 1
ATOM 666 O O . ALA A 1 83 ? -2.113 -22.359 -1.962 1 98.62 83 ALA A O 1
ATOM 667 N N . ASP A 1 84 ? -1.562 -23.625 -0.213 1 98.31 84 ASP A N 1
ATOM 668 C CA . ASP A 1 84 ? -0.158 -23.766 -0.583 1 98.31 84 ASP A CA 1
ATOM 669 C C . ASP A 1 84 ? 0.115 -25.156 -1.166 1 98.31 84 ASP A C 1
ATOM 671 O O . ASP A 1 84 ? -0.105 -26.172 -0.5 1 98.31 84 ASP A O 1
ATOM 675 N N . LEU A 1 85 ? 0.514 -25.188 -2.414 1 97.81 85 LEU A N 1
ATOM 676 C CA . LEU A 1 85 ? 0.817 -26.438 -3.096 1 97.81 85 LEU A CA 1
ATOM 677 C C . LEU A 1 85 ? 2.322 -26.625 -3.25 1 97.81 85 LEU A C 1
ATOM 679 O O . LEU A 1 85 ? 2.994 -25.797 -3.875 1 97.81 85 LEU A O 1
ATOM 683 N N . GLN A 1 86 ? 2.846 -27.688 -2.717 1 96.31 86 GLN A N 1
ATOM 684 C CA . GLN A 1 86 ? 4.254 -28.062 -2.826 1 96.31 86 GLN A CA 1
ATOM 685 C C . GLN A 1 86 ? 4.457 -29.125 -3.898 1 96.31 86 GLN A C 1
ATOM 687 O O . GLN A 1 86 ? 3.879 -30.219 -3.816 1 96.31 86 GLN A O 1
ATOM 692 N N . PHE A 1 87 ? 5.309 -28.75 -4.812 1 94.56 87 PHE A N 1
ATOM 693 C CA . PHE A 1 87 ? 5.527 -29.703 -5.902 1 94.56 87 PHE A CA 1
ATOM 694 C C . PHE A 1 87 ? 6.422 -30.844 -5.457 1 94.56 87 PHE A C 1
ATOM 696 O O . PHE A 1 87 ? 7.344 -30.656 -4.66 1 94.56 87 PHE A O 1
ATOM 703 N N . SER A 1 88 ? 6.133 -31.953 -6.008 1 86.81 88 SER A N 1
ATOM 704 C CA . SER A 1 88 ? 7 -33.094 -5.781 1 86.81 88 SER A CA 1
ATOM 705 C C . SER A 1 88 ? 8.336 -32.938 -6.5 1 86.81 88 SER A C 1
ATOM 707 O O . SER A 1 88 ? 8.461 -32.125 -7.402 1 86.81 88 SER A O 1
ATOM 709 N N . LYS A 1 89 ? 9.336 -33.594 -6.043 1 78.44 89 LYS A N 1
ATOM 710 C CA . LYS A 1 89 ? 10.672 -33.469 -6.605 1 78.44 89 LYS A CA 1
ATOM 711 C C . LYS A 1 89 ? 10.836 -34.312 -7.852 1 78.44 89 LYS A C 1
ATOM 713 O O . LYS A 1 89 ? 11.891 -34.312 -8.484 1 78.44 89 LYS A O 1
ATOM 718 N N . SER A 1 90 ? 9.766 -34.906 -8.273 1 72.31 90 SER A N 1
ATOM 719 C CA . SER A 1 90 ? 9.852 -35.688 -9.5 1 72.31 90 SER A CA 1
ATOM 720 C C . SER A 1 90 ? 9.508 -34.844 -10.719 1 72.31 90 SER A C 1
ATOM 722 O O . SER A 1 90 ? 8.648 -33.969 -10.648 1 72.31 90 SER A O 1
ATOM 724 N N . ASN A 1 91 ? 10.359 -34.938 -11.914 1 68.5 91 ASN A N 1
ATOM 725 C CA . ASN A 1 91 ? 10.133 -34.25 -13.172 1 68.5 91 ASN A CA 1
ATOM 726 C C . ASN A 1 91 ? 9.875 -32.75 -12.953 1 68.5 91 ASN A C 1
ATOM 728 O O . ASN A 1 91 ? 8.82 -32.25 -13.328 1 68.5 91 ASN A O 1
ATOM 732 N N . VAL A 1 92 ? 10.781 -32.125 -12.438 1 83.62 92 VAL A N 1
ATOM 733 C CA . VAL A 1 92 ? 10.641 -30.766 -11.914 1 83.62 92 VAL A CA 1
ATOM 734 C C . VAL A 1 92 ? 10.531 -29.781 -13.07 1 83.62 92 VAL A C 1
ATOM 736 O O . VAL A 1 92 ? 11.297 -29.859 -14.031 1 83.62 92 VAL A O 1
ATOM 739 N N . ALA A 1 93 ? 9.508 -29.062 -13.164 1 95.31 93 ALA A N 1
ATOM 740 C CA . ALA A 1 93 ? 9.328 -27.953 -14.102 1 95.31 93 ALA A CA 1
ATOM 741 C C . ALA A 1 93 ? 10.336 -26.844 -13.844 1 95.31 93 ALA A C 1
ATOM 743 O O . ALA A 1 93 ? 10.656 -26.531 -12.695 1 95.31 93 ALA A O 1
ATOM 744 N N . THR A 1 94 ? 10.938 -26.344 -14.969 1 97.38 94 THR A N 1
ATOM 745 C CA . THR A 1 94 ? 11.898 -25.25 -14.828 1 97.38 94 THR A CA 1
ATOM 746 C C . THR A 1 94 ? 11.562 -24.109 -15.781 1 97.38 94 THR A C 1
ATOM 748 O O . THR A 1 94 ? 10.828 -24.297 -16.75 1 97.38 94 THR A O 1
ATOM 751 N N . ILE A 1 95 ? 12.062 -22.938 -15.453 1 98.25 95 ILE A N 1
ATOM 752 C CA . ILE A 1 95 ? 12.008 -21.797 -16.359 1 98.25 95 ILE A CA 1
ATOM 753 C C . ILE A 1 95 ? 13.406 -21.219 -16.547 1 98.25 95 ILE A C 1
ATOM 755 O O . ILE A 1 95 ? 14.258 -21.328 -15.648 1 98.25 95 ILE A O 1
ATOM 759 N N . SER A 1 96 ? 13.633 -20.656 -17.656 1 98 96 SER A N 1
ATOM 760 C CA . SER A 1 96 ? 14.883 -20 -18.016 1 98 96 SER A CA 1
ATOM 761 C C . SER A 1 96 ? 14.656 -18.953 -19.094 1 98 96 SER A C 1
ATOM 763 O O . SER A 1 96 ? 13.547 -18.812 -19.609 1 98 96 SER A O 1
ATOM 765 N N . GLY A 1 97 ? 15.719 -18.141 -19.297 1 97 97 GLY A N 1
ATOM 766 C CA . GLY A 1 97 ? 15.641 -17.125 -20.359 1 97 97 GLY A CA 1
ATOM 767 C C . GLY A 1 97 ? 14.922 -15.867 -19.922 1 97 97 GLY A C 1
ATOM 768 O O . GLY A 1 97 ? 14.617 -15.695 -18.75 1 97 97 GLY A O 1
ATOM 769 N N . GLY A 1 98 ? 14.75 -14.953 -20.906 1 95.75 98 GLY A N 1
ATOM 770 C CA . GLY A 1 98 ? 14.133 -13.672 -20.625 1 95.75 98 GLY A CA 1
ATOM 771 C C . GLY A 1 98 ? 14.883 -12.867 -19.578 1 95.75 98 GLY A C 1
ATOM 772 O O . GLY A 1 98 ? 16.094 -12.648 -19.703 1 95.75 98 GLY A O 1
ATOM 773 N N . PRO A 1 99 ? 14.109 -12.539 -18.547 1 96.19 99 PRO A N 1
ATOM 774 C CA . PRO A 1 99 ? 14.781 -11.75 -17.516 1 96.19 99 PRO A CA 1
ATOM 775 C C . PRO A 1 99 ? 15.703 -12.594 -16.641 1 96.19 99 PRO A C 1
ATOM 777 O O . PRO A 1 99 ? 16.422 -12.047 -15.797 1 96.19 99 PRO A O 1
ATOM 780 N N . LEU A 1 100 ? 15.719 -13.883 -16.797 1 97.88 100 LEU A N 1
ATOM 781 C CA . LEU A 1 100 ? 16.484 -14.789 -15.953 1 97.88 100 LEU A CA 1
ATOM 782 C C . LEU A 1 100 ? 17.844 -15.086 -16.578 1 97.88 100 LEU A C 1
ATOM 784 O O . LEU A 1 100 ? 18.688 -15.766 -15.984 1 97.88 100 LEU A O 1
ATOM 788 N N . HIS A 1 101 ? 17.984 -14.648 -17.766 1 94 101 HIS A N 1
ATOM 789 C CA . HIS A 1 101 ? 19.234 -14.797 -18.484 1 94 101 HIS A CA 1
ATOM 790 C C . HIS A 1 101 ? 19.641 -16.266 -18.594 1 94 101 HIS A C 1
ATOM 792 O O . HIS A 1 101 ? 18.891 -17.094 -19.109 1 94 101 HIS A O 1
ATOM 798 N N . ASN A 1 102 ? 20.844 -16.609 -18.062 1 94.94 102 ASN A N 1
ATOM 799 C CA . ASN A 1 102 ? 21.344 -17.969 -18.266 1 94.94 102 ASN A CA 1
ATOM 800 C C . ASN A 1 102 ? 21.047 -18.859 -17.062 1 94.94 102 ASN A C 1
ATOM 802 O O . ASN A 1 102 ? 21.422 -20.031 -17.047 1 94.94 102 ASN A O 1
ATOM 806 N N . ASP A 1 103 ? 20.344 -18.359 -16.172 1 98.12 103 ASP A N 1
ATOM 807 C CA . ASP A 1 103 ? 20.047 -19.156 -14.984 1 98.12 103 ASP A CA 1
ATOM 808 C C . ASP A 1 103 ? 18.797 -20.016 -15.195 1 98.12 103 ASP A C 1
ATOM 810 O O . ASP A 1 103 ? 17.906 -19.641 -15.953 1 98.12 103 ASP A O 1
ATOM 814 N N . ILE A 1 104 ? 18.859 -21.125 -14.594 1 98.38 104 ILE A N 1
ATOM 815 C CA . ILE A 1 104 ? 17.719 -22.031 -14.609 1 98.38 104 ILE A CA 1
ATOM 816 C C . ILE A 1 104 ? 17.062 -22.047 -13.234 1 98.38 104 ILE A C 1
ATOM 818 O O . ILE A 1 104 ? 17.734 -22.188 -12.211 1 98.38 104 ILE A O 1
ATOM 822 N N . TYR A 1 105 ? 15.805 -21.906 -13.203 1 98.62 105 TYR A N 1
ATOM 823 C CA . TYR A 1 105 ? 15.039 -21.906 -11.969 1 98.62 105 TYR A CA 1
ATOM 824 C C . TYR A 1 105 ? 14.078 -23.094 -11.914 1 98.62 105 TYR A C 1
ATOM 826 O O . TYR A 1 105 ? 13.359 -23.359 -12.883 1 98.62 105 TYR A O 1
ATOM 834 N N . VAL A 1 106 ? 14.016 -23.75 -10.82 1 97.69 106 VAL A N 1
ATOM 835 C CA . VAL A 1 106 ? 13.188 -24.938 -10.664 1 97.69 106 VAL A CA 1
ATOM 836 C C . VAL A 1 106 ? 11.938 -24.594 -9.859 1 97.69 106 VAL A C 1
ATOM 838 O O . VAL A 1 106 ? 12.008 -23.875 -8.867 1 97.69 106 VAL A O 1
ATOM 841 N N . ALA A 1 107 ? 10.781 -25.078 -10.336 1 97.31 107 ALA A N 1
ATOM 842 C CA . ALA A 1 107 ? 9.516 -24.828 -9.648 1 97.31 107 ALA A CA 1
ATOM 843 C C . ALA A 1 107 ? 9.477 -25.531 -8.297 1 97.31 107 ALA A C 1
ATOM 845 O O . ALA A 1 107 ? 9.742 -26.734 -8.203 1 97.31 107 ALA A O 1
ATOM 846 N N . GLU A 1 108 ? 9.148 -24.766 -7.266 1 96.88 108 GLU A N 1
ATOM 847 C CA . GLU A 1 108 ? 9.164 -25.297 -5.906 1 96.88 108 GLU A CA 1
ATOM 848 C C . GLU A 1 108 ? 7.75 -25.422 -5.352 1 96.88 108 GLU A C 1
ATOM 850 O O . GLU A 1 108 ? 7.414 -26.422 -4.707 1 96.88 108 GLU A O 1
ATOM 855 N N . SER A 1 109 ? 6.945 -24.453 -5.594 1 96.94 109 SER A N 1
ATOM 856 C CA . SER A 1 109 ? 5.613 -24.406 -5.004 1 96.94 109 SER A CA 1
ATOM 857 C C . SER A 1 109 ? 4.742 -23.359 -5.699 1 96.94 109 SER A C 1
ATOM 859 O O . SER A 1 109 ? 5.227 -22.594 -6.52 1 96.94 109 SER A O 1
ATOM 861 N N . LEU A 1 110 ? 3.475 -23.391 -5.445 1 97.88 110 LEU A N 1
ATOM 862 C CA . LEU A 1 110 ? 2.574 -22.312 -5.816 1 97.88 110 LEU A CA 1
ATOM 863 C C . LEU A 1 110 ? 1.557 -22.047 -4.711 1 97.88 110 LEU A C 1
ATOM 865 O O . LEU A 1 110 ? 1.319 -22.906 -3.861 1 97.88 110 LEU A O 1
ATOM 869 N N . HIS A 1 111 ? 1.059 -20.875 -4.617 1 98.69 111 HIS A N 1
ATOM 870 C CA . HIS A 1 111 ? 0.023 -20.484 -3.664 1 98.69 111 HIS A CA 1
ATOM 871 C C . HIS A 1 111 ? -0.846 -19.375 -4.227 1 98.69 111 HIS A C 1
ATOM 873 O O . HIS A 1 111 ? -0.552 -18.828 -5.293 1 98.69 111 HIS A O 1
ATOM 879 N N . PHE A 1 112 ? -1.929 -19.062 -3.471 1 98.88 112 PHE A N 1
ATOM 880 C CA . PHE A 1 112 ? -2.945 -18.156 -3.984 1 98.88 112 PHE A CA 1
ATOM 881 C C . PHE A 1 112 ? -3.227 -17.031 -2.984 1 98.88 112 PHE A C 1
ATOM 883 O O . PHE A 1 112 ? -3.115 -17.234 -1.773 1 98.88 112 PHE A O 1
ATOM 890 N N . HIS A 1 113 ? -3.533 -15.945 -3.492 1 98.81 113 HIS A N 1
ATOM 891 C CA . HIS A 1 113 ? -4.078 -14.805 -2.77 1 98.81 113 HIS A CA 1
ATOM 892 C C . HIS A 1 113 ? -5.461 -14.43 -3.295 1 98.81 113 HIS A C 1
ATOM 894 O O . HIS A 1 113 ? -5.684 -14.406 -4.508 1 98.81 113 HIS A O 1
ATOM 900 N N . TRP A 1 114 ? -6.387 -14.164 -2.371 1 98.69 114 TRP A N 1
ATOM 901 C CA . TRP A 1 114 ? -7.734 -13.812 -2.803 1 98.69 114 TRP A CA 1
ATOM 902 C C . TRP A 1 114 ? -8.375 -12.82 -1.842 1 98.69 114 TRP A C 1
ATOM 904 O O . TRP A 1 114 ? -7.891 -12.625 -0.724 1 98.69 114 TRP A O 1
ATOM 914 N N . GLY A 1 115 ? -9.383 -12.094 -2.373 1 97.38 115 GLY A N 1
ATOM 915 C CA . GLY A 1 115 ? -10.07 -11.094 -1.571 1 97.38 115 GLY A CA 1
ATOM 916 C C . GLY A 1 115 ? -11.43 -11.555 -1.078 1 97.38 115 GLY A C 1
ATOM 917 O O . GLY A 1 115 ? -11.953 -12.578 -1.535 1 97.38 115 GLY A O 1
ATOM 918 N N . SER A 1 116 ? -11.953 -10.812 -0.108 1 96.44 116 SER A N 1
ATOM 919 C CA . SER A 1 116 ? -13.344 -10.984 0.282 1 96.44 116 SER A CA 1
ATOM 920 C C . SER A 1 116 ? -14.289 -10.531 -0.829 1 96.44 116 SER A C 1
ATOM 922 O O . SER A 1 116 ? -15.43 -10.992 -0.906 1 96.44 116 SER A O 1
ATOM 924 N N . GLY A 1 117 ? -13.781 -9.664 -1.659 1 94.12 117 GLY A N 1
ATOM 925 C CA . GLY A 1 117 ? -14.516 -9.195 -2.82 1 94.12 117 GLY A CA 1
ATOM 926 C C . GLY A 1 117 ? -13.82 -9.5 -4.133 1 94.12 117 GLY A C 1
ATOM 927 O O . GLY A 1 117 ? -12.688 -9.977 -4.145 1 94.12 117 GLY A O 1
ATOM 928 N N . ASP A 1 118 ? -14.508 -9.211 -5.227 1 94.44 118 ASP A N 1
ATOM 929 C CA . ASP A 1 118 ? -14.031 -9.633 -6.539 1 94.44 118 ASP A CA 1
ATOM 930 C C . ASP A 1 118 ? -13.07 -8.602 -7.129 1 94.44 118 ASP A C 1
ATOM 932 O O . ASP A 1 118 ? -12.391 -8.875 -8.125 1 94.44 118 ASP A O 1
ATOM 936 N N . ASN A 1 119 ? -12.906 -7.445 -6.461 1 92 119 ASN A N 1
ATOM 937 C CA . ASN A 1 119 ? -12.109 -6.375 -7.055 1 92 119 ASN A CA 1
ATOM 938 C C . ASN A 1 119 ? -10.922 -6.004 -6.172 1 92 119 ASN A C 1
ATOM 940 O O . ASN A 1 119 ? -10.375 -4.906 -6.285 1 92 119 ASN A O 1
ATOM 944 N N . HIS A 1 120 ? -10.539 -6.883 -5.23 1 92 120 HIS A N 1
ATOM 945 C CA . HIS A 1 120 ? 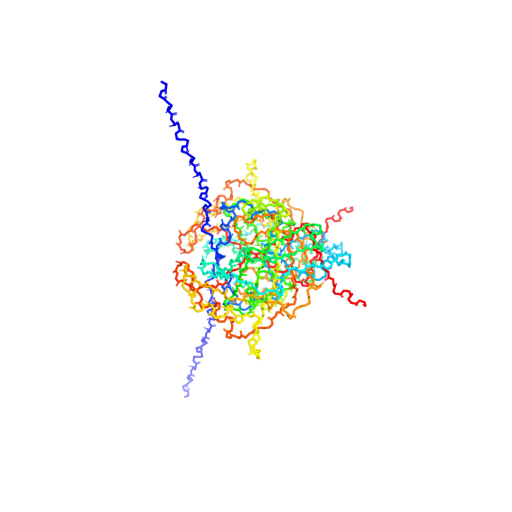-9.414 -6.543 -4.375 1 92 120 HIS A CA 1
ATOM 946 C C . HIS A 1 120 ? -8.742 -7.797 -3.82 1 92 120 HIS A C 1
ATOM 948 O O . HIS A 1 120 ? -8.469 -7.879 -2.621 1 92 120 HIS A O 1
ATOM 954 N N . GLY A 1 121 ? -8.398 -8.695 -4.59 1 97 121 GLY A N 1
ATOM 955 C CA . GLY A 1 121 ? -7.797 -9.93 -4.113 1 97 121 GLY A CA 1
ATOM 956 C C . GLY A 1 121 ? -6.367 -10.117 -4.582 1 97 121 GLY A C 1
ATOM 957 O O . GLY A 1 121 ? -5.566 -10.758 -3.9 1 97 121 GLY A O 1
ATOM 958 N N . SER A 1 122 ? -6.051 -9.633 -5.73 1 98.38 122 SER A N 1
ATOM 959 C CA . SER A 1 122 ? -4.691 -9.75 -6.246 1 98.38 122 SER A CA 1
ATOM 960 C C . SER A 1 122 ? -3.729 -8.859 -5.469 1 98.38 122 SER A C 1
ATOM 962 O O . SER A 1 122 ? -4.117 -7.789 -4.988 1 98.38 122 SER A O 1
ATOM 964 N N . GLU A 1 123 ? -2.494 -9.305 -5.332 1 98.31 123 GLU A N 1
ATOM 965 C CA . GLU A 1 123 ? -1.463 -8.5 -4.688 1 98.31 123 GLU A CA 1
ATOM 966 C C . GLU A 1 123 ? -0.954 -7.402 -5.617 1 98.31 123 GLU A C 1
ATOM 968 O O . GLU A 1 123 ? -1.001 -6.219 -5.277 1 98.31 123 GLU A O 1
ATOM 973 N N . HIS A 1 124 ? -0.501 -7.785 -6.75 1 98.69 124 HIS A N 1
ATOM 974 C CA . HIS A 1 124 ? -0.11 -6.781 -7.73 1 98.69 124 HIS A CA 1
ATOM 975 C C . HIS A 1 124 ? -1.326 -6.043 -8.281 1 98.69 124 HIS A C 1
ATOM 977 O O . HIS A 1 124 ? -2.445 -6.559 -8.227 1 98.69 124 HIS A O 1
ATOM 983 N N . VAL A 1 125 ? -1.048 -4.844 -8.695 1 96.88 125 VAL A N 1
ATOM 984 C CA . VAL A 1 125 ? -2.035 -3.986 -9.344 1 96.88 125 VAL A CA 1
ATOM 985 C C . VAL A 1 125 ? -1.547 -3.594 -10.734 1 96.88 125 VAL A C 1
ATOM 987 O O . VAL A 1 125 ? -0.371 -3.271 -10.922 1 96.88 125 VAL A O 1
ATOM 990 N N . VAL A 1 126 ? -2.34 -3.721 -11.703 1 95.81 126 VAL A N 1
ATOM 991 C CA . VAL A 1 126 ? -2.012 -3.271 -13.055 1 95.81 126 VAL A CA 1
ATOM 992 C C . VAL A 1 126 ? -2.789 -1.996 -13.375 1 95.81 126 VAL A C 1
ATOM 994 O O . VAL A 1 126 ? -4.008 -2.035 -13.562 1 95.81 126 VAL A O 1
ATOM 997 N N . GLY A 1 127 ? -1.969 -0.915 -13.344 1 89.31 127 GLY A N 1
ATOM 998 C CA . GLY A 1 127 ? -2.596 0.397 -13.359 1 89.31 127 GLY A CA 1
ATOM 999 C C . GLY A 1 127 ? -3.334 0.725 -12.078 1 89.31 127 GLY A C 1
ATOM 1000 O O . GLY A 1 127 ? -2.711 0.938 -11.031 1 89.31 127 GLY A O 1
ATOM 1001 N N . TYR A 1 128 ? -4.578 0.531 -11.945 1 87.31 128 TYR A N 1
ATOM 1002 C CA . TYR A 1 128 ? -5.352 0.711 -10.719 1 87.31 128 TYR A CA 1
ATOM 1003 C C . TYR A 1 128 ? -6.266 -0.482 -10.469 1 87.31 128 TYR A C 1
ATOM 1005 O O . TYR A 1 128 ? -6.938 -0.552 -9.438 1 87.31 128 TYR A O 1
ATOM 1013 N N . LEU A 1 129 ? -6.125 -1.387 -11.383 1 92.75 129 LEU A N 1
ATOM 1014 C CA . LEU A 1 129 ? -7.051 -2.512 -11.305 1 92.75 129 LEU A CA 1
ATOM 1015 C C . LEU A 1 129 ? -6.5 -3.607 -10.398 1 92.75 129 LEU A C 1
ATOM 1017 O O . LEU A 1 129 ? -5.336 -4 -10.531 1 92.75 129 LEU A O 1
ATOM 1021 N N . ARG A 1 130 ? -7.285 -4.035 -9.523 1 94.62 130 ARG A N 1
ATOM 1022 C CA . ARG A 1 130 ? -7.066 -5.238 -8.727 1 94.62 130 ARG A CA 1
ATOM 1023 C C . ARG A 1 130 ? -8.031 -6.348 -9.133 1 94.62 130 ARG A C 1
ATOM 1025 O O . ARG A 1 130 ? -9.18 -6.078 -9.492 1 94.62 130 ARG A O 1
ATOM 1032 N N . TYR A 1 131 ? -7.566 -7.531 -9.016 1 97.44 131 TYR A N 1
ATOM 1033 C CA . TYR A 1 131 ? -8.383 -8.664 -9.453 1 97.44 131 TYR A CA 1
ATOM 1034 C C . TYR A 1 131 ? -8.789 -9.531 -8.273 1 97.44 131 TYR A C 1
ATOM 1036 O O . TYR A 1 131 ? -8.383 -9.273 -7.137 1 97.44 131 TYR A O 1
ATOM 1044 N N . SER A 1 132 ? -9.609 -10.555 -8.539 1 98.12 132 SER A N 1
ATOM 1045 C CA . SER A 1 132 ? -10.211 -11.359 -7.488 1 98.12 132 SER A CA 1
ATOM 1046 C C . SER A 1 132 ? -9.172 -12.234 -6.793 1 98.12 132 SER A C 1
ATOM 1048 O O . SER A 1 132 ? -9.312 -12.555 -5.613 1 98.12 132 SER A O 1
ATOM 1050 N N . MET A 1 133 ? -8.188 -12.578 -7.555 1 98.69 133 MET A N 1
ATOM 1051 C CA . MET A 1 133 ? -7.227 -13.555 -7.039 1 98.69 133 MET A CA 1
ATOM 1052 C C . MET A 1 133 ? -5.918 -13.5 -7.824 1 98.69 133 MET A C 1
ATOM 1054 O O . MET A 1 133 ? -5.902 -13.078 -8.984 1 98.69 133 MET A O 1
ATOM 1058 N N . GLU A 1 134 ? -4.836 -13.852 -7.195 1 98.88 134 GLU A N 1
ATOM 1059 C CA . GLU A 1 134 ? -3.518 -13.961 -7.816 1 98.88 134 GLU A CA 1
ATOM 1060 C C . GLU A 1 134 ? -2.809 -15.242 -7.395 1 98.88 134 GLU A C 1
ATOM 1062 O O . GLU A 1 134 ? -2.83 -15.609 -6.219 1 98.88 134 GLU A O 1
ATOM 1067 N N . MET A 1 135 ? -2.299 -15.961 -8.336 1 98.81 135 MET A N 1
ATOM 1068 C CA . MET A 1 135 ? -1.468 -17.125 -8.062 1 98.81 135 MET A CA 1
ATOM 1069 C C . MET A 1 135 ? 0.012 -16.797 -8.211 1 98.81 135 MET A C 1
ATOM 1071 O O . MET A 1 135 ? 0.405 -16.078 -9.133 1 98.81 135 MET A O 1
ATOM 1075 N N . HIS A 1 136 ? 0.786 -17.281 -7.305 1 98.88 136 HIS A N 1
ATOM 1076 C CA . HIS A 1 136 ? 2.24 -17.203 -7.379 1 98.88 136 HIS A CA 1
ATOM 1077 C C . HIS A 1 136 ? 2.854 -18.594 -7.566 1 98.88 136 HIS A C 1
ATOM 1079 O O . HIS A 1 136 ? 2.598 -19.5 -6.773 1 98.88 136 HIS A O 1
ATOM 1085 N N . ILE A 1 137 ? 3.6 -18.766 -8.602 1 98.44 137 ILE A N 1
ATOM 1086 C CA . ILE A 1 137 ? 4.449 -19.953 -8.734 1 98.44 137 ILE A CA 1
ATOM 1087 C C . ILE A 1 137 ? 5.895 -19.594 -8.398 1 98.44 137 ILE A C 1
ATOM 1089 O O . ILE A 1 137 ? 6.504 -18.75 -9.078 1 98.44 137 ILE A O 1
ATOM 1093 N N . VAL A 1 138 ? 6.422 -20.25 -7.441 1 98.62 138 VAL A N 1
ATOM 1094 C CA . VAL A 1 138 ? 7.738 -19.906 -6.91 1 98.62 138 VAL A CA 1
ATOM 1095 C C . VAL A 1 138 ? 8.789 -20.859 -7.469 1 98.62 138 VAL A C 1
ATOM 1097 O O . VAL A 1 138 ? 8.617 -22.078 -7.414 1 98.62 138 VAL A O 1
ATOM 1100 N N . HIS A 1 139 ? 9.844 -20.297 -8.008 1 98.62 139 HIS A N 1
ATOM 1101 C CA . HIS A 1 139 ? 10.977 -21.062 -8.523 1 98.62 139 HIS A CA 1
ATOM 1102 C C . HIS A 1 139 ? 12.258 -20.719 -7.777 1 98.62 139 HIS A C 1
ATOM 1104 O O . HIS A 1 139 ? 12.492 -19.562 -7.445 1 98.62 139 HIS A O 1
ATOM 1110 N N . ARG A 1 140 ? 13.047 -21.672 -7.59 1 98.25 140 ARG A N 1
ATOM 1111 C CA . ARG A 1 140 ? 14.352 -21.5 -6.961 1 98.25 140 ARG A CA 1
ATOM 1112 C C . ARG A 1 140 ? 15.469 -21.562 -7.996 1 98.25 140 ARG A C 1
ATOM 1114 O O . ARG A 1 140 ? 15.477 -22.438 -8.859 1 98.25 140 ARG A O 1
ATOM 1121 N N . ASN A 1 141 ? 16.312 -20.578 -7.941 1 98.81 141 ASN A N 1
ATOM 1122 C CA . ASN A 1 141 ? 17.516 -20.672 -8.75 1 98.81 141 ASN A CA 1
ATOM 1123 C C . ASN A 1 141 ? 18.312 -21.938 -8.438 1 98.81 141 ASN A C 1
ATOM 1125 O O . ASN A 1 141 ? 18.672 -22.188 -7.285 1 98.81 141 ASN A O 1
ATOM 1129 N N . MET A 1 142 ? 18.641 -22.688 -9.398 1 97.62 142 MET A N 1
ATOM 1130 C CA . MET A 1 142 ? 19.297 -23.969 -9.219 1 97.62 142 MET A CA 1
ATOM 1131 C C . MET A 1 142 ? 20.719 -23.797 -8.695 1 97.62 142 MET A C 1
ATOM 1133 O O . MET A 1 142 ? 21.344 -24.75 -8.25 1 97.62 142 MET A O 1
ATOM 1137 N N . LYS A 1 143 ? 21.219 -22.516 -8.773 1 98.12 143 LYS A N 1
ATOM 1138 C CA . LYS A 1 143 ? 22.516 -22.219 -8.172 1 98.12 143 LYS A CA 1
ATOM 1139 C C . LYS A 1 143 ? 22.516 -22.531 -6.672 1 98.12 143 LYS A C 1
ATOM 1141 O O . LYS A 1 143 ? 23.562 -22.781 -6.082 1 98.12 143 LYS A O 1
ATOM 1146 N N . TYR A 1 144 ? 21.359 -22.5 -6.09 1 98.19 144 TYR A N 1
ATOM 1147 C CA . TYR A 1 144 ? 21.234 -22.688 -4.648 1 98.19 144 TYR A CA 1
ATOM 1148 C C . TYR A 1 144 ? 20.531 -24 -4.336 1 98.19 144 TYR A C 1
ATOM 1150 O O . TYR A 1 144 ? 19.516 -24.328 -4.941 1 98.19 144 TYR A O 1
ATOM 1158 N N . PRO A 1 145 ? 21.016 -24.734 -3.361 1 96.62 145 PRO A N 1
ATOM 1159 C CA . PRO A 1 145 ? 20.5 -26.094 -3.121 1 96.62 145 PRO A CA 1
ATOM 1160 C C . PRO A 1 145 ? 19.109 -26.078 -2.49 1 96.62 145 PRO A C 1
ATOM 1162 O O . PRO A 1 145 ? 18.328 -27.016 -2.67 1 96.62 145 PRO A O 1
ATOM 1165 N N . THR A 1 146 ? 18.828 -25.016 -1.741 1 96.56 146 THR A N 1
ATOM 1166 C CA . THR A 1 146 ? 17.547 -24.953 -1.047 1 96.56 146 THR A CA 1
ATOM 1167 C C . THR A 1 146 ? 16.938 -23.562 -1.173 1 96.56 146 THR A C 1
ATOM 1169 O O . THR A 1 146 ? 17.641 -22.594 -1.435 1 96.56 146 THR A O 1
ATOM 1172 N N . VAL A 1 147 ? 15.609 -23.531 -1.032 1 96.5 147 VAL A N 1
ATOM 1173 C CA . VAL A 1 147 ? 14.922 -22.25 -1.011 1 96.5 147 VAL A CA 1
ATOM 1174 C C . VAL A 1 147 ? 15.461 -21.391 0.136 1 96.5 147 VAL A C 1
ATOM 1176 O O . VAL A 1 147 ? 15.672 -20.188 -0.022 1 96.5 147 VAL A O 1
ATOM 1179 N N . ALA A 1 148 ? 15.766 -22 1.273 1 96.06 148 ALA A N 1
ATOM 1180 C CA . ALA A 1 148 ? 16.266 -21.312 2.459 1 96.06 148 ALA A CA 1
ATOM 1181 C C . ALA A 1 148 ? 17.578 -20.578 2.156 1 96.06 148 ALA A C 1
ATOM 1183 O O . ALA A 1 148 ? 17.828 -19.5 2.691 1 96.06 148 ALA A O 1
ATOM 1184 N N . GLU A 1 149 ? 18.344 -21.172 1.326 1 97.75 149 GLU A N 1
ATOM 1185 C CA . GLU A 1 149 ? 19.594 -20.516 0.916 1 97.75 149 GLU A CA 1
ATOM 1186 C C . GLU A 1 149 ? 19.328 -19.469 -0.157 1 97.75 149 GLU A C 1
ATOM 1188 O O . GLU A 1 149 ? 19.906 -18.375 -0.117 1 97.75 149 GLU A O 1
ATOM 1193 N N . ALA A 1 150 ? 18.484 -19.812 -1.066 1 98.5 150 ALA A N 1
ATOM 1194 C CA . ALA A 1 150 ? 18.219 -18.953 -2.223 1 98.5 150 ALA A CA 1
ATOM 1195 C C . ALA A 1 150 ? 17.703 -17.594 -1.79 1 98.5 150 ALA A C 1
ATOM 1197 O O . ALA A 1 150 ? 18.047 -16.562 -2.395 1 98.5 150 ALA A O 1
ATOM 1198 N N . VAL A 1 151 ? 16.953 -17.5 -0.714 1 97.75 151 VAL A N 1
ATOM 1199 C CA . VAL A 1 151 ? 16.281 -16.281 -0.306 1 97.75 151 VAL A CA 1
ATOM 1200 C C . VAL A 1 151 ? 17.312 -15.258 0.184 1 97.75 151 VAL A C 1
ATOM 1202 O O . VAL A 1 151 ? 16.984 -14.086 0.38 1 97.75 151 VAL A O 1
ATOM 1205 N N . ASN A 1 152 ? 18.531 -15.656 0.342 1 97.25 152 ASN A N 1
ATOM 1206 C CA . ASN A 1 152 ? 19.594 -14.766 0.794 1 97.25 152 ASN A CA 1
ATOM 1207 C C . ASN A 1 152 ? 20.328 -14.125 -0.381 1 97.25 152 ASN A C 1
ATOM 1209 O O . ASN A 1 152 ? 21.25 -13.328 -0.185 1 97.25 152 ASN A O 1
ATOM 1213 N N . HIS A 1 153 ? 19.844 -14.445 -1.557 1 98.12 153 HIS A N 1
ATOM 1214 C CA . HIS A 1 153 ? 20.5 -13.938 -2.76 1 98.12 153 HIS A CA 1
ATOM 1215 C C . HIS A 1 153 ? 19.5 -13.211 -3.658 1 98.12 153 HIS A C 1
ATOM 1217 O O . HIS A 1 153 ? 18.359 -13.648 -3.814 1 98.12 153 HIS A O 1
ATOM 1223 N N . ARG A 1 154 ? 19.953 -12.141 -4.359 1 97 154 ARG A N 1
ATOM 1224 C CA . ARG A 1 154 ? 19.078 -11.289 -5.168 1 97 154 ARG A CA 1
ATOM 1225 C C . ARG A 1 154 ? 18.516 -12.055 -6.363 1 97 154 ARG A C 1
ATOM 1227 O O . ARG A 1 154 ? 17.484 -11.672 -6.918 1 97 154 ARG A O 1
ATOM 1234 N N . ASP A 1 155 ? 19.25 -13.117 -6.746 1 98.19 155 ASP A N 1
ATOM 1235 C CA . ASP A 1 155 ? 18.797 -13.93 -7.875 1 98.19 155 ASP A CA 1
ATOM 1236 C C . ASP A 1 155 ? 18.25 -15.273 -7.402 1 98.19 155 ASP A C 1
ATOM 1238 O O . ASP A 1 155 ? 18.203 -16.234 -8.172 1 98.19 155 ASP A O 1
ATOM 1242 N N . GLY A 1 156 ? 17.859 -15.32 -6.168 1 98.75 156 GLY A N 1
ATOM 1243 C CA . GLY A 1 156 ? 17.547 -16.594 -5.543 1 98.75 156 GLY A CA 1
ATOM 1244 C C . GLY A 1 156 ? 16.234 -17.188 -6.023 1 98.75 156 GLY A C 1
ATOM 1245 O O . GLY A 1 156 ? 16.109 -18.406 -6.125 1 98.75 156 GLY A O 1
ATOM 1246 N N . LEU A 1 157 ? 15.297 -16.344 -6.289 1 98.88 157 LEU A N 1
ATOM 1247 C CA . LEU A 1 157 ? 13.969 -16.828 -6.645 1 98.88 157 LEU A CA 1
ATOM 1248 C C . LEU A 1 157 ? 13.445 -16.109 -7.883 1 98.88 157 LEU A C 1
ATOM 1250 O O . LEU A 1 157 ? 13.82 -14.961 -8.148 1 98.88 157 LEU A O 1
ATOM 1254 N N . ALA A 1 158 ? 12.68 -16.766 -8.633 1 98.94 158 ALA A N 1
ATOM 1255 C CA . ALA A 1 158 ? 11.789 -16.203 -9.656 1 98.94 158 ALA A CA 1
ATOM 1256 C C . ALA A 1 158 ? 10.336 -16.578 -9.383 1 98.94 158 ALA A C 1
ATOM 1258 O O . ALA A 1 158 ? 10.031 -17.734 -9.094 1 98.94 158 ALA A O 1
ATOM 1259 N N . VAL A 1 159 ? 9.469 -15.625 -9.453 1 98.94 159 VAL A N 1
ATOM 1260 C CA . VAL A 1 159 ? 8.062 -15.898 -9.156 1 98.94 159 VAL A CA 1
ATOM 1261 C C . VAL A 1 159 ? 7.191 -15.453 -10.328 1 98.94 159 VAL A C 1
ATOM 1263 O O . VAL A 1 159 ? 7.309 -14.312 -10.797 1 98.94 159 VAL A O 1
ATOM 1266 N N . LEU A 1 160 ? 6.387 -16.328 -10.828 1 98.75 160 LEU A N 1
ATOM 1267 C CA . LEU A 1 160 ? 5.355 -16 -11.812 1 98.75 160 LEU A CA 1
ATOM 1268 C C . LEU A 1 160 ? 4.078 -15.531 -11.117 1 98.75 160 LEU A C 1
ATOM 1270 O O . LEU A 1 160 ? 3.576 -16.203 -10.219 1 98.75 160 LEU A O 1
ATOM 1274 N N . GLY A 1 161 ? 3.584 -14.375 -11.469 1 98.75 161 GLY A N 1
ATOM 1275 C CA . GLY A 1 161 ? 2.293 -13.883 -11.016 1 98.75 161 GLY A CA 1
ATOM 1276 C C . GLY A 1 161 ? 1.204 -14.008 -12.062 1 98.75 161 GLY A C 1
ATOM 1277 O O . GLY A 1 161 ? 1.361 -13.516 -13.188 1 98.75 161 GLY A O 1
ATOM 1278 N N . VAL A 1 162 ? 0.112 -14.672 -11.719 1 98.62 162 VAL A N 1
ATOM 1279 C CA . VAL A 1 162 ? -1.021 -14.883 -12.609 1 98.62 162 VAL A CA 1
ATOM 1280 C C . VAL A 1 162 ? -2.303 -14.383 -11.945 1 98.62 162 VAL A C 1
ATOM 1282 O O . VAL A 1 162 ? -2.6 -14.734 -10.805 1 98.62 162 VAL A O 1
ATOM 1285 N N . PHE A 1 163 ? -3.059 -13.617 -12.703 1 98.25 163 PHE A N 1
ATOM 1286 C CA . PHE A 1 163 ? -4.285 -13.039 -12.164 1 98.25 163 PHE A CA 1
ATOM 1287 C C . PHE A 1 163 ? -5.496 -13.867 -12.57 1 98.25 163 PHE A C 1
ATOM 1289 O O . PHE A 1 163 ? -5.559 -14.383 -13.688 1 98.25 163 PHE A O 1
ATOM 1296 N N . TYR A 1 164 ? -6.449 -13.977 -11.656 1 98.12 164 TYR A N 1
ATOM 1297 C CA . TYR A 1 164 ? -7.789 -14.5 -11.914 1 98.12 164 TYR A CA 1
ATOM 1298 C C . TYR A 1 164 ? -8.852 -13.453 -11.586 1 98.12 164 TYR A C 1
ATOM 1300 O O . TYR A 1 164 ? -8.734 -12.734 -10.594 1 98.12 164 TYR A O 1
ATOM 1308 N N . ASN A 1 165 ? -9.805 -13.414 -12.391 1 97.62 165 ASN A N 1
ATOM 1309 C CA . ASN A 1 165 ? -10.898 -12.453 -12.219 1 97.62 165 ASN A CA 1
ATOM 1310 C C . ASN A 1 165 ? -12.258 -13.141 -12.281 1 97.62 165 ASN A C 1
ATOM 1312 O O . ASN A 1 165 ? -12.547 -13.875 -13.227 1 97.62 165 ASN A O 1
ATOM 1316 N N . VAL A 1 166 ? -13.07 -12.852 -11.32 1 98.19 166 VAL A N 1
ATOM 1317 C CA . VAL A 1 166 ? -14.414 -13.422 -11.312 1 98.19 166 VAL A CA 1
ATOM 1318 C C . VAL A 1 166 ? -15.273 -12.727 -12.359 1 98.19 166 VAL A C 1
ATOM 1320 O O . VAL A 1 166 ? -15.375 -11.492 -12.383 1 98.19 166 VAL A O 1
ATOM 1323 N N . GLU A 1 167 ? -15.766 -13.477 -13.188 1 96.06 167 GLU A N 1
ATOM 1324 C CA . GLU A 1 167 ? -16.781 -13.07 -14.156 1 96.06 167 GLU A CA 1
ATOM 1325 C C . GLU A 1 167 ? -18.078 -13.867 -13.969 1 96.06 167 GLU A C 1
ATOM 1327 O O . GLU A 1 167 ? -18.109 -15.078 -14.211 1 96.06 167 GLU A O 1
ATOM 1332 N N . PRO A 1 168 ? -19.094 -13.203 -13.555 1 90.19 168 PRO A N 1
ATOM 1333 C CA . PRO A 1 168 ? -20.328 -13.891 -13.156 1 90.19 168 PRO A CA 1
ATOM 1334 C C . PRO A 1 168 ? -20.844 -14.836 -14.242 1 90.19 168 PRO A C 1
ATOM 1336 O O . PRO A 1 168 ? -21.438 -15.875 -13.922 1 90.19 168 PRO A O 1
ATOM 1339 N N . THR A 1 169 ? -20.672 -14.539 -15.492 1 92.75 169 THR A N 1
ATOM 1340 C CA . THR A 1 169 ? -21.234 -15.359 -16.562 1 92.75 169 THR A CA 1
ATOM 1341 C C . THR A 1 169 ? -20.203 -16.375 -17.062 1 92.75 169 THR A C 1
ATOM 1343 O O . THR A 1 169 ? -20.5 -17.156 -17.984 1 92.75 169 THR A O 1
ATOM 1346 N N . ALA A 1 170 ? -19.094 -16.375 -16.406 1 91 170 ALA A N 1
ATOM 1347 C CA . ALA A 1 170 ? -18.031 -17.266 -16.891 1 91 170 ALA A CA 1
ATOM 1348 C C . ALA A 1 170 ? -18.25 -18.688 -16.375 1 91 170 ALA A C 1
ATOM 1350 O O . ALA A 1 170 ? -18.734 -18.891 -15.258 1 91 170 ALA A O 1
ATOM 1351 N N . ASN A 1 171 ? -17.891 -19.641 -17.281 1 92.94 171 ASN A N 1
ATOM 1352 C CA . ASN A 1 171 ? -17.75 -21.016 -16.828 1 92.94 171 ASN A CA 1
ATOM 1353 C C . ASN A 1 171 ? -16.5 -21.203 -15.969 1 92.94 171 ASN A C 1
ATOM 1355 O O . ASN A 1 171 ? -15.648 -20.297 -15.906 1 92.94 171 ASN A O 1
ATOM 1359 N N . ASN A 1 172 ? -16.5 -22.344 -15.305 1 96.25 172 ASN A N 1
ATOM 1360 C CA . ASN A 1 172 ? -15.281 -22.703 -14.57 1 96.25 172 ASN A CA 1
ATOM 1361 C C . ASN A 1 172 ? -14.07 -22.766 -15.492 1 96.25 172 ASN A C 1
ATOM 1363 O O . ASN A 1 172 ? -14.148 -23.281 -16.609 1 96.25 172 ASN A O 1
ATOM 1367 N N . PHE A 1 173 ? -13.055 -22.109 -15.055 1 97.25 173 PHE A N 1
ATOM 1368 C CA . PHE A 1 173 ? -11.773 -22.266 -15.734 1 97.25 173 PHE A CA 1
ATOM 1369 C C . PHE A 1 173 ? -11.195 -23.656 -15.516 1 97.25 173 PHE A C 1
ATOM 1371 O O . PHE A 1 173 ? -10.906 -24.031 -14.375 1 97.25 173 PHE A O 1
ATOM 1378 N N . GLU A 1 174 ? -10.938 -24.422 -16.547 1 96 174 GLU A N 1
ATOM 1379 C CA . GLU A 1 174 ? -10.562 -25.828 -16.469 1 96 174 GLU A CA 1
ATOM 1380 C C . GLU A 1 174 ? -9.203 -26 -15.797 1 96 174 GLU A C 1
ATOM 1382 O O . GLU A 1 174 ? -8.969 -27 -15.109 1 96 174 GLU A O 1
ATOM 1387 N N . GLY A 1 175 ? -8.406 -25.016 -15.914 1 96.25 175 GLY A N 1
ATOM 1388 C CA . GLY A 1 175 ? -7.066 -25.125 -15.367 1 96.25 175 GLY A CA 1
ATOM 1389 C C . GLY A 1 175 ? -7.043 -25.234 -13.852 1 96.25 175 GLY A C 1
ATOM 1390 O O . GLY A 1 175 ? -6.086 -25.75 -13.281 1 96.25 175 GLY A O 1
ATOM 1391 N N . LEU A 1 176 ? -8.125 -24.828 -13.188 1 97.12 176 LEU A N 1
ATOM 1392 C CA . LEU A 1 176 ? -8.172 -24.828 -11.727 1 97.12 176 LEU A CA 1
ATOM 1393 C C . LEU A 1 176 ? -8.93 -26.047 -11.211 1 97.12 176 LEU A C 1
ATOM 1395 O O . LEU A 1 176 ? -9.094 -26.203 -10 1 97.12 176 LEU A O 1
ATOM 1399 N N . THR A 1 177 ? -9.359 -26.938 -12.086 1 96 177 THR A N 1
ATOM 1400 C CA . THR A 1 177 ? -10.25 -28.031 -11.711 1 96 177 THR A CA 1
ATOM 1401 C C . THR A 1 177 ? -9.633 -28.875 -10.594 1 96 177 THR A C 1
ATOM 1403 O O . THR A 1 177 ? -10.297 -29.172 -9.602 1 96 177 THR A O 1
ATOM 1406 N N . 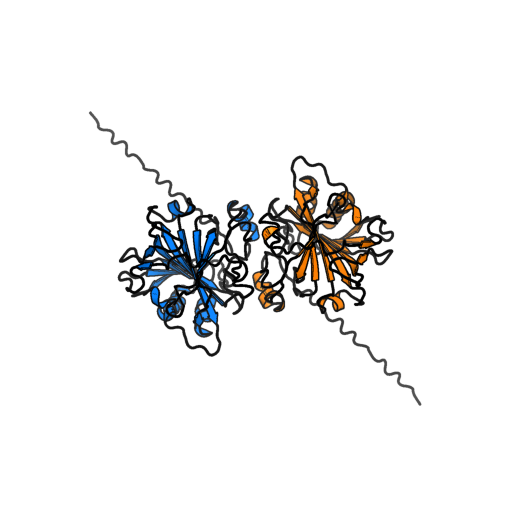LYS A 1 178 ? -8.375 -29.25 -10.758 1 95.88 178 LYS A N 1
ATOM 1407 C CA . LYS A 1 178 ? -7.723 -30.094 -9.773 1 95.88 178 LYS A CA 1
ATOM 1408 C C . LYS A 1 178 ? -7.582 -29.375 -8.43 1 95.88 178 LYS A C 1
ATOM 1410 O O . LYS A 1 178 ? -7.711 -30 -7.371 1 95.88 178 LYS A O 1
ATOM 1415 N N . ILE A 1 179 ? -7.312 -28.125 -8.484 1 97.5 179 ILE A N 1
ATOM 1416 C CA . ILE A 1 179 ? -7.203 -27.312 -7.27 1 97.5 179 ILE A CA 1
ATOM 1417 C C . ILE A 1 179 ? -8.57 -27.203 -6.598 1 97.5 179 ILE A C 1
ATOM 1419 O O . ILE A 1 179 ? -8.695 -27.438 -5.395 1 97.5 179 ILE A O 1
ATOM 1423 N N . ASP A 1 180 ? -9.562 -26.922 -7.395 1 97.25 180 ASP A N 1
ATOM 1424 C CA . ASP A 1 180 ? -10.922 -26.797 -6.891 1 97.25 180 ASP A CA 1
ATOM 1425 C C . ASP A 1 180 ? -11.336 -28.031 -6.102 1 97.25 180 ASP A C 1
ATOM 1427 O O . ASP A 1 180 ? -11.898 -27.922 -5.012 1 97.25 180 ASP A O 1
ATOM 1431 N N . GLN A 1 181 ? -11.031 -29.125 -6.684 1 96.25 181 GLN A N 1
ATOM 1432 C CA . GLN A 1 181 ? -11.414 -30.391 -6.082 1 96.25 181 GLN A CA 1
ATOM 1433 C C . GLN A 1 181 ? -10.727 -30.594 -4.734 1 96.25 181 GLN A C 1
ATOM 1435 O O . GLN A 1 181 ? -11.289 -31.219 -3.83 1 96.25 181 GLN A O 1
ATOM 1440 N N . ALA A 1 182 ? -9.57 -30.062 -4.629 1 98.06 182 ALA A N 1
ATOM 1441 C CA . ALA A 1 182 ? -8.766 -30.281 -3.424 1 98.06 182 ALA A CA 1
ATOM 1442 C C . ALA A 1 182 ? -9.18 -29.312 -2.316 1 98.06 182 ALA A C 1
ATOM 1444 O O . ALA A 1 182 ? -8.914 -29.562 -1.138 1 98.06 182 ALA A O 1
ATOM 1445 N N . LEU A 1 183 ? -9.773 -28.172 -2.631 1 98.44 183 LEU A N 1
ATOM 1446 C CA . LEU A 1 183 ? -10.055 -27.109 -1.669 1 98.44 183 LEU A CA 1
ATOM 1447 C C . LEU A 1 183 ? -11.008 -27.594 -0.587 1 98.44 183 LEU A C 1
ATOM 1449 O O . LEU A 1 183 ? -10.875 -27.219 0.581 1 98.44 183 LEU A O 1
ATOM 1453 N N . GLY A 1 184 ? -11.977 -28.422 -0.97 1 97.5 184 GLY A N 1
ATOM 1454 C CA . GLY A 1 184 ? -12.914 -28.953 0.007 1 97.5 184 GLY A CA 1
ATOM 1455 C C . GLY A 1 184 ? -12.242 -29.75 1.106 1 97.5 184 GLY A C 1
ATOM 1456 O O . GLY A 1 184 ? -12.703 -29.75 2.25 1 97.5 184 GLY A O 1
ATOM 1457 N N . ALA A 1 185 ? -11.164 -30.391 0.749 1 98.31 185 ALA A N 1
ATOM 1458 C CA . ALA A 1 185 ? -10.461 -31.266 1.685 1 98.31 185 ALA A CA 1
ATOM 1459 C C . ALA A 1 185 ? -9.531 -30.469 2.588 1 98.31 185 ALA A C 1
ATOM 1461 O O . ALA A 1 185 ? -9.031 -30.984 3.59 1 98.31 185 ALA A O 1
ATOM 1462 N N . ILE A 1 186 ? -9.336 -29.172 2.279 1 98.69 186 ILE A N 1
ATOM 1463 C CA . ILE A 1 186 ? -8.367 -28.438 3.078 1 98.69 186 ILE A CA 1
ATOM 1464 C C . ILE A 1 186 ? -9.031 -27.172 3.65 1 98.69 186 ILE A C 1
ATOM 1466 O O . ILE A 1 186 ? -8.375 -26.141 3.822 1 98.69 186 ILE A O 1
ATOM 1470 N N . GLN A 1 187 ? -10.289 -27.219 3.9 1 98.62 187 GLN A N 1
ATOM 1471 C CA . GLN A 1 187 ? -11.016 -26.062 4.422 1 98.62 187 GLN A CA 1
ATOM 1472 C C . GLN A 1 187 ? -10.461 -25.625 5.777 1 98.62 187 GLN A C 1
ATOM 1474 O O . GLN A 1 187 ? -10.328 -24.438 6.047 1 98.62 187 GLN A O 1
ATOM 1479 N N . GLN A 1 188 ? -10.094 -26.609 6.578 1 98.31 188 GLN A N 1
ATOM 1480 C CA . GLN A 1 188 ? -9.625 -26.297 7.926 1 98.31 188 GLN A CA 1
ATOM 1481 C C . GLN A 1 188 ? -8.125 -26.031 7.941 1 98.31 188 GLN A C 1
ATOM 1483 O O . GLN A 1 188 ? -7.367 -26.656 7.199 1 98.31 188 GLN A O 1
ATOM 1488 N N . TYR A 1 189 ? -7.711 -25.234 8.836 1 97.81 189 TYR A N 1
ATOM 1489 C CA . TYR A 1 189 ? -6.301 -24.922 9.031 1 97.81 189 TYR A CA 1
ATOM 1490 C C . TYR A 1 189 ? -5.492 -26.203 9.242 1 97.81 189 TYR A C 1
ATOM 1492 O O . TYR A 1 189 ? -5.922 -27.094 9.969 1 97.81 189 TYR A O 1
ATOM 1500 N N . ASN A 1 190 ? -4.395 -26.281 8.578 1 97.62 190 ASN A N 1
ATOM 1501 C CA . ASN A 1 190 ? -3.389 -27.328 8.727 1 97.62 190 ASN A CA 1
ATOM 1502 C C . ASN A 1 190 ? -3.852 -28.641 8.102 1 97.62 190 ASN A C 1
ATOM 1504 O O . ASN A 1 190 ? -3.213 -29.672 8.289 1 97.62 190 ASN A O 1
ATOM 1508 N N . SER A 1 191 ? -4.938 -28.641 7.391 1 98.56 191 SER A N 1
ATOM 1509 C CA . SER A 1 191 ? -5.336 -29.797 6.594 1 98.56 191 SER A CA 1
ATOM 1510 C C . SER A 1 191 ? -4.594 -29.828 5.262 1 98.56 191 SER A C 1
ATOM 1512 O O . SER A 1 191 ? -4.145 -28.797 4.766 1 98.56 191 SER A O 1
ATOM 1514 N N . SER A 1 192 ? -4.426 -31.047 4.734 1 98.56 192 SER A N 1
ATOM 1515 C CA . SER A 1 192 ? -3.73 -31.219 3.467 1 98.56 192 SER A CA 1
ATOM 1516 C C . SER A 1 192 ? -4.305 -32.406 2.686 1 98.56 192 SER A C 1
ATOM 1518 O O . SER A 1 192 ? -5.023 -33.25 3.244 1 98.56 192 SER A O 1
ATOM 1520 N N . THR A 1 193 ? -4.094 -32.438 1.432 1 98.56 193 THR A N 1
ATOM 1521 C CA . THR A 1 193 ? -4.434 -33.531 0.537 1 98.56 193 THR A CA 1
ATOM 1522 C C . THR A 1 193 ? -3.48 -33.562 -0.655 1 98.56 193 THR A C 1
ATOM 1524 O O . THR A 1 193 ? -2.584 -32.719 -0.769 1 98.56 193 THR A O 1
ATOM 1527 N N . LEU A 1 194 ? -3.596 -34.594 -1.455 1 97.38 194 LEU A N 1
ATOM 1528 C CA . LEU A 1 194 ? -2.734 -34.75 -2.619 1 97.38 194 LEU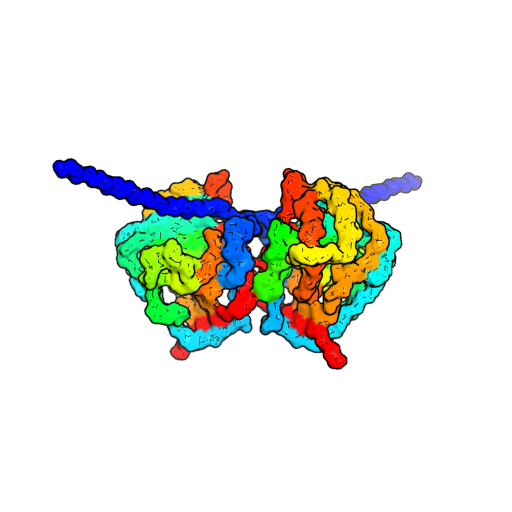 A CA 1
ATOM 1529 C C . LEU A 1 194 ? -3.455 -34.344 -3.896 1 97.38 194 LEU A C 1
ATOM 1531 O O . LEU A 1 194 ? -4.664 -34.562 -4.027 1 97.38 194 LEU A O 1
ATOM 1535 N N . VAL A 1 195 ? -2.787 -33.688 -4.727 1 96.56 195 VAL A N 1
ATOM 1536 C CA . VAL A 1 195 ? -3.25 -33.344 -6.07 1 96.56 195 VAL A CA 1
ATOM 1537 C C . VAL A 1 195 ? -2.523 -34.219 -7.098 1 96.56 195 VAL A C 1
ATOM 1539 O O . VAL A 1 195 ? -1.308 -34.125 -7.262 1 96.56 195 VAL A O 1
ATOM 1542 N N . ASN A 1 196 ? -3.248 -35 -7.832 1 94.19 196 ASN A N 1
ATOM 1543 C CA . ASN A 1 196 ? -2.682 -35.938 -8.797 1 94.19 196 ASN A CA 1
ATOM 1544 C C . ASN A 1 196 ? -2.656 -35.344 -10.203 1 94.19 196 ASN A C 1
ATOM 1546 O O . ASN A 1 196 ? -3.551 -34.594 -10.578 1 94.19 196 ASN A O 1
ATOM 1550 N N . ASN A 1 197 ? -1.628 -35.688 -10.938 1 92.75 197 ASN A N 1
ATOM 1551 C CA . ASN A 1 197 ? -1.516 -35.375 -12.359 1 92.75 197 ASN A CA 1
ATOM 1552 C C . ASN A 1 197 ? -1.663 -33.875 -12.633 1 92.75 197 ASN A C 1
ATOM 1554 O O . ASN A 1 197 ? -2.402 -33.5 -13.531 1 92.75 197 ASN A O 1
ATOM 1558 N N . LEU A 1 198 ? -1.085 -33.188 -11.773 1 93.62 198 LEU A N 1
ATOM 1559 C CA . LEU A 1 198 ? -1.098 -31.734 -11.977 1 93.62 198 LEU A CA 1
ATOM 1560 C C . LEU A 1 198 ? -0.253 -31.344 -13.188 1 93.62 198 LEU A C 1
ATOM 1562 O O . LEU A 1 198 ? 0.882 -31.797 -13.328 1 93.62 198 LEU A O 1
ATOM 1566 N N . ILE A 1 199 ? -0.791 -30.594 -14.094 1 94.19 199 ILE A N 1
ATOM 1567 C CA . ILE A 1 199 ? -0.085 -30 -15.219 1 94.19 199 ILE A CA 1
ATOM 1568 C C . ILE A 1 199 ? -0.014 -28.484 -15.047 1 94.19 199 ILE A C 1
ATOM 1570 O O . ILE A 1 199 ? -1.04 -27.797 -15.078 1 94.19 199 ILE A O 1
ATOM 1574 N N . LEU A 1 200 ? 1.17 -27.891 -14.891 1 94.69 200 LEU A N 1
ATOM 1575 C CA . LEU A 1 200 ? 1.348 -26.484 -14.531 1 94.69 200 LEU A CA 1
ATOM 1576 C C . LEU A 1 200 ? 0.845 -25.578 -15.641 1 94.69 200 LEU A C 1
ATOM 1578 O O . LEU A 1 200 ? 0.219 -24.547 -15.375 1 94.69 200 LEU A O 1
ATOM 1582 N N . ASP A 1 201 ? 1.055 -25.922 -16.875 1 94.31 201 ASP A N 1
ATOM 1583 C CA . ASP A 1 201 ? 0.644 -25.125 -18.031 1 94.31 201 ASP A CA 1
ATOM 1584 C C . ASP A 1 201 ? -0.856 -24.828 -17.984 1 94.31 201 ASP A C 1
ATOM 1586 O O . ASP A 1 201 ? -1.307 -23.781 -18.453 1 94.31 201 ASP A O 1
ATOM 1590 N N . LYS A 1 202 ? -1.582 -25.734 -17.5 1 95.25 202 LYS A N 1
ATOM 1591 C CA . LYS A 1 202 ? -3.037 -25.609 -17.516 1 95.25 202 LYS A CA 1
ATOM 1592 C C . LYS A 1 202 ? -3.508 -24.484 -16.594 1 95.25 202 LYS A C 1
ATOM 1594 O O . LYS A 1 202 ? -4.598 -23.938 -16.781 1 95.25 202 LYS A O 1
ATOM 1599 N N . LEU A 1 203 ? -2.701 -24.141 -15.625 1 95.31 203 LEU A N 1
ATOM 1600 C CA . LEU A 1 203 ? -3.074 -23.125 -14.648 1 95.31 203 LEU A CA 1
ATOM 1601 C C . LEU A 1 203 ? -3.066 -21.734 -15.273 1 95.31 203 LEU A C 1
ATOM 1603 O O . LEU A 1 203 ? -3.6 -20.781 -14.695 1 95.31 203 LEU A O 1
ATOM 1607 N N . PHE A 1 204 ? -2.406 -21.547 -16.438 1 90.12 204 PHE A N 1
ATOM 1608 C CA . PHE A 1 204 ? -2.4 -20.25 -17.109 1 90.12 204 PHE A CA 1
ATOM 1609 C C . PHE A 1 204 ? -2.375 -20.422 -18.625 1 90.12 204 PHE A C 1
ATOM 1611 O O . PHE A 1 204 ? -1.683 -19.688 -19.328 1 90.12 204 PHE A O 1
ATOM 1618 N N . ASP A 1 205 ? -3.082 -21.438 -19.141 1 84.69 205 ASP A N 1
ATOM 1619 C CA . ASP A 1 205 ? -3.16 -21.797 -20.547 1 84.69 205 ASP A CA 1
ATOM 1620 C C . ASP A 1 205 ? -3.826 -20.688 -21.359 1 84.69 205 ASP A C 1
ATOM 1622 O O . ASP A 1 205 ? -3.639 -20.609 -22.578 1 84.69 205 ASP A O 1
ATOM 1626 N N . ASP A 1 206 ? -4.43 -19.75 -20.844 1 80 206 ASP A N 1
ATOM 1627 C CA . ASP A 1 206 ? -5.227 -18.781 -21.578 1 80 206 ASP A CA 1
ATOM 1628 C C . ASP A 1 206 ? -4.512 -17.438 -21.656 1 80 206 ASP A C 1
ATOM 1630 O O . ASP A 1 206 ? -5.078 -16.453 -22.141 1 80 206 ASP A O 1
ATOM 1634 N N . ILE A 1 207 ? -3.32 -17.453 -21.188 1 90.19 207 ILE A N 1
ATOM 1635 C CA . ILE A 1 207 ? -2.691 -16.125 -21.219 1 90.19 207 ILE A CA 1
ATOM 1636 C C . ILE A 1 207 ? -1.527 -16.141 -22.203 1 90.19 207 ILE A C 1
ATOM 1638 O O . ILE A 1 207 ? -0.977 -17.203 -22.516 1 90.19 207 ILE A O 1
ATOM 1642 N N . ASP A 1 208 ? -1.229 -14.992 -22.75 1 92.38 208 ASP A N 1
ATOM 1643 C CA . ASP A 1 208 ? -0.034 -14.812 -23.562 1 92.38 208 ASP A CA 1
ATOM 1644 C C . ASP A 1 208 ? 1.225 -14.773 -22.703 1 92.38 208 ASP A C 1
ATOM 1646 O O . ASP A 1 208 ? 1.515 -13.758 -22.062 1 92.38 208 ASP A O 1
ATOM 1650 N N . ARG A 1 209 ? 2.01 -15.82 -22.766 1 92.5 209 ARG A N 1
ATOM 1651 C CA . ARG A 1 209 ? 3.162 -15.969 -21.875 1 92.5 209 ARG A CA 1
ATOM 1652 C C . ARG A 1 209 ? 4.344 -15.148 -22.375 1 92.5 209 ARG A C 1
ATOM 1654 O O . ARG A 1 209 ? 5.352 -15.008 -21.688 1 92.5 209 ARG A O 1
ATOM 1661 N N . ASP A 1 210 ? 4.16 -14.57 -23.547 1 92.44 210 ASP A N 1
ATOM 1662 C CA . ASP A 1 210 ? 5.223 -13.727 -24.094 1 92.44 210 ASP A CA 1
ATOM 1663 C C . ASP A 1 210 ? 5.062 -12.281 -23.625 1 92.44 210 ASP A C 1
ATOM 1665 O O . ASP A 1 210 ? 5.961 -11.461 -23.828 1 92.44 210 ASP A O 1
ATOM 1669 N N . GLU A 1 211 ? 3.973 -12.008 -23.094 1 95.12 211 GLU A N 1
ATOM 1670 C CA . GLU A 1 211 ? 3.719 -10.672 -22.562 1 95.12 211 GLU A CA 1
ATOM 1671 C C . GLU A 1 211 ? 3.764 -10.656 -21.047 1 95.12 211 GLU A C 1
ATOM 1673 O O . GLU A 1 211 ? 2.939 -11.297 -20.391 1 95.12 211 GLU A O 1
ATOM 1678 N N . PHE A 1 212 ? 4.707 -9.906 -20.547 1 97.25 212 PHE A N 1
ATOM 1679 C CA . PHE A 1 212 ? 4.797 -9.891 -19.094 1 97.25 212 PHE A CA 1
ATOM 1680 C C . PHE A 1 212 ? 5.547 -8.648 -18.609 1 97.25 212 PHE A C 1
ATOM 1682 O O . PHE A 1 212 ? 6.324 -8.062 -19.359 1 97.25 212 PHE A O 1
ATOM 1689 N N . PHE A 1 213 ? 5.23 -8.234 -17.375 1 97.75 213 PHE A N 1
ATOM 1690 C CA . PHE A 1 213 ? 6.078 -7.316 -16.625 1 97.75 213 PHE A CA 1
ATOM 1691 C C . PHE A 1 213 ? 7.16 -8.078 -15.867 1 97.75 213 PHE A C 1
ATOM 1693 O O . PHE A 1 213 ? 6.941 -9.211 -15.438 1 97.75 213 PHE A O 1
ATOM 1700 N N . THR A 1 214 ? 8.305 -7.426 -15.703 1 98.19 214 THR A N 1
ATOM 1701 C CA . THR A 1 214 ? 9.328 -8.023 -14.852 1 98.19 214 THR A CA 1
ATOM 1702 C C . THR A 1 214 ? 10.07 -6.945 -14.062 1 98.19 214 THR A C 1
ATOM 1704 O O . THR A 1 214 ? 10.266 -5.832 -14.547 1 98.19 214 THR A O 1
ATOM 1707 N N . TYR A 1 215 ? 10.422 -7.25 -12.867 1 97.81 215 TYR A N 1
ATOM 1708 C CA . TYR A 1 215 ? 11.188 -6.383 -11.984 1 97.81 215 TYR A CA 1
ATOM 1709 C C . TYR A 1 215 ? 11.82 -7.18 -10.852 1 97.81 215 TYR A C 1
ATOM 1711 O O . TYR A 1 215 ? 11.406 -8.312 -10.57 1 97.81 215 TYR A O 1
ATOM 1719 N N . LYS A 1 216 ? 12.852 -6.633 -10.258 1 98 216 LYS A N 1
ATOM 1720 C CA . LYS A 1 216 ? 13.469 -7.203 -9.062 1 98 216 LYS A CA 1
ATOM 1721 C C . LYS A 1 216 ? 12.758 -6.734 -7.797 1 98 216 LYS A C 1
ATOM 1723 O O . LYS A 1 216 ? 12.523 -5.535 -7.617 1 98 216 LYS A O 1
ATOM 1728 N N . GLY A 1 217 ? 12.398 -7.645 -6.992 1 98.38 217 GLY A N 1
ATOM 1729 C CA . GLY A 1 217 ? 11.656 -7.285 -5.793 1 98.38 217 GLY A CA 1
ATOM 1730 C C . GLY A 1 217 ? 11.875 -8.25 -4.648 1 98.38 217 GLY A C 1
ATOM 1731 O O . GLY A 1 217 ? 12.961 -8.805 -4.492 1 98.38 217 GLY A O 1
ATOM 1732 N N . SER A 1 218 ? 10.891 -8.398 -3.781 1 98.5 218 SER A N 1
ATOM 1733 C CA . SER A 1 218 ? 10.961 -9.203 -2.562 1 98.5 218 SER A CA 1
ATOM 1734 C C . SER A 1 218 ? 9.828 -10.219 -2.504 1 98.5 218 SER A C 1
ATOM 1736 O O . SER A 1 218 ? 8.914 -10.188 -3.326 1 98.5 218 SER A O 1
ATOM 1738 N N . LEU A 1 219 ? 9.992 -11.125 -1.579 1 98 219 LEU A N 1
ATOM 1739 C CA . LEU A 1 219 ? 8.82 -11.875 -1.14 1 98 219 LEU A CA 1
ATOM 1740 C C . LEU A 1 219 ? 7.738 -10.938 -0.612 1 98 219 LEU A C 1
ATOM 1742 O O . LEU A 1 219 ? 8.039 -9.836 -0.154 1 98 219 LEU A O 1
ATOM 1746 N N . THR A 1 220 ? 6.488 -11.406 -0.639 1 98.38 220 THR A N 1
ATOM 1747 C CA . THR A 1 220 ? 5.375 -10.555 -0.245 1 98.38 220 THR A CA 1
ATOM 1748 C C . THR A 1 220 ? 4.902 -10.891 1.165 1 98.38 220 THR A C 1
ATOM 1750 O O . THR A 1 220 ? 3.846 -10.43 1.601 1 98.38 220 THR A O 1
ATOM 1753 N N . THR A 1 221 ? 5.566 -11.75 1.863 1 96.56 221 THR A N 1
ATOM 1754 C CA . THR A 1 221 ? 5.367 -12.062 3.273 1 96.56 221 THR A CA 1
ATOM 1755 C C . THR A 1 221 ? 6.699 -12.102 4.016 1 96.56 221 THR A C 1
ATOM 1757 O O . THR A 1 221 ? 7.754 -12.273 3.398 1 96.56 221 THR A O 1
ATOM 1760 N N . PRO A 1 222 ? 6.672 -11.852 5.297 1 95.19 222 PRO A N 1
ATOM 1761 C CA . PRO A 1 222 ? 7.934 -11.898 6.039 1 95.19 222 PRO A CA 1
ATOM 1762 C C . PRO A 1 222 ? 8.703 -13.195 5.809 1 95.19 222 PRO A C 1
ATOM 1764 O O . PRO A 1 222 ? 8.094 -14.266 5.699 1 95.19 222 PRO A O 1
ATOM 1767 N N . PRO A 1 223 ? 10.023 -13.031 5.73 1 94.62 223 PRO A N 1
ATOM 1768 C CA . PRO A 1 223 ? 10.883 -11.906 6.109 1 94.62 223 PRO A CA 1
ATOM 1769 C C . PRO A 1 223 ? 11.031 -10.883 4.988 1 94.62 223 PRO A C 1
ATOM 1771 O O . PRO A 1 223 ? 11.906 -10.008 5.059 1 94.62 223 PRO A O 1
ATOM 1774 N N . CYS A 1 224 ? 10.273 -11.008 3.92 1 97.06 224 CYS A N 1
ATOM 1775 C CA . CYS A 1 224 ? 10.266 -10.016 2.846 1 97.06 224 CYS A CA 1
ATOM 1776 C C . CYS A 1 224 ? 11.625 -9.961 2.15 1 97.06 224 CYS A C 1
ATOM 1778 O O . CYS A 1 224 ? 12.117 -8.875 1.828 1 97.06 224 CYS A O 1
ATOM 1780 N N . SER A 1 225 ? 12.172 -11.117 1.935 1 97.44 225 SER A N 1
ATOM 1781 C CA . SER A 1 225 ? 13.508 -11.203 1.341 1 97.44 225 SER A CA 1
ATOM 1782 C C . SER A 1 225 ? 13.531 -10.586 -0.052 1 97.44 225 SER A C 1
ATOM 1784 O O . SER A 1 225 ? 12.688 -10.906 -0.894 1 97.44 225 SER A O 1
ATOM 1786 N N . ARG A 1 226 ? 14.516 -9.711 -0.265 1 97.38 226 ARG A N 1
ATOM 1787 C CA . ARG A 1 226 ? 14.688 -9.047 -1.553 1 97.38 226 ARG A CA 1
ATOM 1788 C C . ARG A 1 226 ? 15.445 -9.938 -2.533 1 97.38 226 ARG A C 1
ATOM 1790 O O . ARG A 1 226 ? 16.5 -9.555 -3.043 1 97.38 226 ARG A O 1
ATOM 1797 N N . ALA A 1 227 ? 14.742 -11.117 -2.85 1 98.5 227 ALA A N 1
ATOM 1798 C CA . ALA A 1 227 ? 15.414 -12.203 -3.555 1 98.5 227 ALA A CA 1
ATOM 1799 C C . ALA A 1 227 ? 14.656 -12.586 -4.824 1 98.5 227 ALA A C 1
ATOM 1801 O O . ALA A 1 227 ? 14.969 -13.602 -5.457 1 98.5 227 ALA A O 1
ATOM 1802 N N . VAL A 1 228 ? 13.766 -11.734 -5.215 1 98.81 228 VAL A N 1
ATOM 1803 C CA . VAL A 1 228 ? 12.812 -12.266 -6.18 1 98.81 228 VAL A CA 1
ATOM 1804 C C . VAL A 1 228 ? 12.93 -11.5 -7.496 1 98.81 228 VAL A C 1
ATOM 1806 O O . VAL A 1 228 ? 12.922 -10.266 -7.512 1 98.81 228 VAL A O 1
ATOM 1809 N N . THR A 1 229 ? 13.078 -12.203 -8.539 1 98.75 229 THR A N 1
ATOM 1810 C CA . THR A 1 229 ? 12.719 -11.695 -9.859 1 98.75 229 THR A CA 1
ATOM 1811 C C . THR A 1 229 ? 11.258 -11.992 -10.172 1 98.75 229 THR A C 1
ATOM 1813 O O . THR A 1 229 ? 10.867 -13.148 -10.32 1 98.75 229 THR A O 1
ATOM 1816 N N . TRP A 1 230 ? 10.5 -10.977 -10.32 1 98.88 230 TRP A N 1
ATOM 1817 C CA . TRP A 1 230 ? 9.078 -11.117 -10.609 1 98.88 230 TRP A CA 1
ATOM 1818 C C . TRP A 1 230 ? 8.82 -11.164 -12.109 1 98.88 230 TRP A C 1
ATOM 1820 O O . TRP A 1 230 ? 9.406 -10.383 -12.867 1 98.88 230 TRP A O 1
ATOM 1830 N N . ILE A 1 231 ? 8.023 -12.008 -12.484 1 98.56 231 ILE A N 1
ATOM 1831 C CA . ILE A 1 231 ? 7.43 -12.094 -13.812 1 98.56 231 ILE A CA 1
ATOM 1832 C C . ILE A 1 231 ? 5.906 -12.141 -13.695 1 98.56 231 ILE A C 1
ATOM 1834 O O . ILE A 1 231 ? 5.34 -13.148 -13.273 1 98.56 231 ILE A O 1
ATOM 1838 N N . VAL A 1 232 ? 5.262 -11.055 -14.062 1 98.62 232 VAL A N 1
ATOM 1839 C CA . VAL A 1 232 ? 3.826 -10.93 -13.836 1 98.62 232 VAL A CA 1
ATOM 1840 C C . VAL A 1 232 ? 3.102 -10.789 -15.172 1 98.62 232 VAL A C 1
ATOM 1842 O O . VAL A 1 232 ? 3.393 -9.867 -15.945 1 98.62 232 VAL A O 1
ATOM 1845 N N . PHE A 1 233 ? 2.211 -11.734 -15.438 1 97.69 233 PHE A N 1
ATOM 1846 C CA . PHE A 1 233 ? 1.396 -11.672 -16.641 1 97.69 233 PHE A CA 1
ATOM 1847 C C . PHE A 1 233 ? 0.211 -10.734 -16.453 1 97.69 233 PHE A C 1
ATOM 1849 O O . PHE A 1 233 ? -0.591 -10.914 -15.531 1 97.69 233 PHE A O 1
ATOM 1856 N N . PRO A 1 234 ? 0.05 -9.711 -17.297 1 96.12 234 PRO A N 1
ATOM 1857 C CA . PRO A 1 234 ? -0.903 -8.633 -17.016 1 96.12 234 PRO A CA 1
ATOM 1858 C C . PRO A 1 234 ? -2.354 -9.055 -17.234 1 96.12 234 PRO A C 1
ATOM 1860 O O . PRO A 1 234 ? -3.268 -8.484 -16.641 1 96.12 234 PRO A O 1
ATOM 1863 N N . GLU A 1 235 ? -2.658 -10.016 -18.094 1 95 235 GLU A N 1
ATOM 1864 C CA . GLU A 1 235 ? -4.027 -10.398 -18.422 1 95 235 GLU A CA 1
ATOM 1865 C C . GLU A 1 235 ? -4.59 -11.383 -17.391 1 95 235 GLU A C 1
ATOM 1867 O O . GLU A 1 235 ? -3.977 -12.414 -17.125 1 95 235 GLU A O 1
ATOM 1872 N N . PRO A 1 236 ? -5.754 -11.094 -16.891 1 96.56 236 PRO A N 1
ATOM 1873 C CA . PRO A 1 236 ? -6.355 -12.031 -15.945 1 96.56 236 PRO A CA 1
ATOM 1874 C C . PRO A 1 236 ? -7.082 -13.188 -16.641 1 96.56 236 PRO A C 1
ATOM 1876 O O . PRO A 1 236 ? -7.508 -13.047 -17.797 1 96.56 236 PRO A O 1
ATOM 1879 N N . ILE A 1 237 ? -7.176 -14.281 -16.016 1 97.44 237 ILE A N 1
ATOM 1880 C CA . ILE A 1 237 ? -7.992 -15.414 -16.438 1 97.44 237 ILE A CA 1
ATOM 1881 C C . ILE A 1 237 ? -9.359 -15.336 -15.766 1 97.44 237 ILE A C 1
ATOM 1883 O O . ILE A 1 237 ? -9.461 -15.188 -14.547 1 97.44 237 ILE A O 1
ATOM 1887 N N . ASP A 1 238 ? -10.398 -15.469 -16.578 1 96.94 238 ASP A N 1
ATOM 1888 C CA . ASP A 1 238 ? -11.75 -15.43 -16.016 1 96.94 238 ASP A CA 1
ATOM 1889 C C . ASP A 1 238 ? -12.078 -16.719 -15.273 1 96.94 238 ASP A C 1
ATOM 1891 O O . ASP A 1 238 ? -11.82 -17.812 -15.781 1 96.94 238 ASP A O 1
ATOM 1895 N N . ILE A 1 239 ? -12.641 -16.578 -14.109 1 97.69 239 ILE A N 1
ATOM 1896 C CA . ILE A 1 239 ? -13.102 -17.734 -13.336 1 97.69 239 ILE A CA 1
ATOM 1897 C C . ILE A 1 239 ? -14.539 -17.484 -12.875 1 97.69 239 ILE A C 1
ATOM 1899 O O . ILE A 1 239 ? -15.023 -16.359 -12.898 1 97.69 239 ILE A O 1
ATOM 1903 N N . SER A 1 240 ? -15.188 -18.562 -12.477 1 97.94 240 SER A N 1
ATOM 1904 C CA . SER A 1 240 ? -16.578 -18.469 -12.047 1 97.94 240 SER A CA 1
ATOM 1905 C C . SER A 1 240 ? -16.688 -18.078 -10.57 1 97.94 240 SER A C 1
ATOM 1907 O O . SER A 1 240 ? -15.711 -18.203 -9.828 1 97.94 240 SER A O 1
ATOM 1909 N N . THR A 1 241 ? -17.875 -17.625 -10.219 1 97.5 241 THR A N 1
ATOM 1910 C CA . THR A 1 241 ? -18.172 -17.344 -8.82 1 97.5 241 THR A CA 1
ATOM 1911 C C . THR A 1 241 ? -17.984 -18.578 -7.957 1 97.5 241 THR A C 1
ATOM 1913 O O . THR A 1 241 ? -17.531 -18.484 -6.816 1 97.5 241 THR A O 1
ATOM 1916 N N . GLN A 1 242 ? -18.312 -19.734 -8.516 1 96.81 242 GLN A N 1
ATOM 1917 C CA . GLN A 1 242 ? -18.172 -20.969 -7.77 1 96.81 242 GLN A CA 1
ATOM 1918 C C . GLN A 1 242 ? -16.703 -21.25 -7.441 1 96.81 242 GLN A C 1
ATOM 1920 O O . GLN A 1 242 ? -16.391 -21.672 -6.324 1 96.81 242 GLN A O 1
ATOM 1925 N N . GLN A 1 243 ? -15.867 -21.031 -8.336 1 98 243 GLN A N 1
ATOM 1926 C CA . GLN A 1 243 ? -14.453 -21.344 -8.141 1 98 243 GLN A CA 1
ATOM 1927 C C . GLN A 1 243 ? -13.836 -20.469 -7.066 1 98 243 GLN A C 1
ATOM 1929 O O . GLN A 1 243 ? -13.109 -20.938 -6.191 1 98 243 GLN A O 1
ATOM 1934 N N . ILE A 1 244 ? -14.148 -19.109 -7.117 1 98.44 244 ILE A N 1
ATOM 1935 C CA . ILE A 1 244 ? -13.57 -18.234 -6.109 1 98.44 244 ILE A CA 1
ATOM 1936 C C . ILE A 1 244 ? -14.133 -18.578 -4.734 1 98.44 244 ILE A C 1
ATOM 1938 O O . ILE A 1 244 ? -13.43 -18.469 -3.725 1 98.44 244 ILE A O 1
ATOM 1942 N N . GLN A 1 245 ? -15.383 -19.062 -4.695 1 97.94 245 GLN A N 1
ATOM 1943 C CA . GLN A 1 245 ? -16 -19.422 -3.426 1 97.94 245 GLN A CA 1
ATOM 1944 C C . GLN A 1 245 ? -15.258 -20.594 -2.77 1 97.94 245 GLN A C 1
ATOM 1946 O O . GLN A 1 245 ? -15.172 -20.656 -1.541 1 97.94 245 GLN A O 1
ATOM 1951 N N . GLY A 1 246 ? -14.711 -21.484 -3.561 1 98.31 246 GLY A N 1
ATOM 1952 C CA . GLY A 1 246 ? -13.883 -22.547 -3.004 1 98.31 246 GLY A CA 1
ATOM 1953 C C . GLY A 1 246 ? -12.734 -22.016 -2.162 1 98.31 246 GLY A C 1
ATOM 1954 O O . GLY A 1 246 ? -12.477 -22.531 -1.069 1 98.31 246 GLY A O 1
ATOM 1955 N N . PHE A 1 247 ? -12.07 -21 -2.619 1 98.81 247 PHE A N 1
ATOM 1956 C CA . PHE A 1 247 ? -10.969 -20.391 -1.89 1 98.81 247 PHE A CA 1
ATOM 1957 C C . PHE A 1 247 ? -11.484 -19.641 -0.667 1 98.81 247 PHE A C 1
ATOM 1959 O O . PHE A 1 247 ? -10.906 -19.734 0.418 1 98.81 247 PHE A O 1
ATOM 1966 N N . ARG A 1 248 ? -12.594 -18.953 -0.828 1 98.5 248 ARG A N 1
ATOM 1967 C CA . ARG A 1 248 ? -13.156 -18.125 0.228 1 98.5 248 ARG A CA 1
ATOM 1968 C C . ARG A 1 248 ? -13.773 -18.984 1.332 1 98.5 248 ARG A C 1
ATOM 1970 O O . ARG A 1 248 ? -14.188 -18.453 2.371 1 98.5 248 ARG A O 1
ATOM 1977 N N . SER A 1 249 ? -13.82 -20.297 1.148 1 98.56 249 SER A N 1
ATOM 1978 C CA . SER A 1 249 ? -14.383 -21.203 2.141 1 98.56 249 SER A CA 1
ATOM 1979 C C . SER A 1 249 ? -13.305 -21.719 3.088 1 98.56 249 SER A C 1
ATOM 1981 O O . SER A 1 249 ? -13.609 -22.438 4.043 1 98.56 249 SER A O 1
ATOM 1983 N N . LEU A 1 250 ? -12.086 -21.375 2.889 1 98.75 250 LEU A N 1
ATOM 1984 C CA . LEU A 1 250 ? -11 -21.812 3.754 1 98.75 250 LEU A CA 1
ATOM 1985 C C . LEU A 1 250 ? -10.969 -21.016 5.051 1 98.75 250 LEU A C 1
ATOM 1987 O O . LEU A 1 250 ? -11.414 -19.859 5.082 1 98.75 250 LEU A O 1
ATOM 1991 N N . TYR A 1 251 ? -10.414 -21.625 6.082 1 98.38 251 TYR A N 1
ATOM 1992 C CA . TYR A 1 251 ? -10.32 -20.984 7.391 1 98.38 251 TYR A CA 1
ATOM 1993 C C . TYR A 1 251 ? -8.867 -20.828 7.816 1 98.38 251 TYR A C 1
ATOM 1995 O O . TYR A 1 251 ? -8.016 -21.656 7.465 1 98.38 251 TYR A O 1
ATOM 2003 N N . ASP A 1 252 ? -8.625 -19.766 8.539 1 96.62 252 ASP A N 1
ATOM 2004 C CA . ASP A 1 252 ? -7.27 -19.531 9.039 1 96.62 252 ASP A CA 1
ATOM 2005 C C . ASP A 1 252 ? -7.055 -20.219 10.383 1 96.62 252 ASP A C 1
ATOM 2007 O O . ASP A 1 252 ? -7.887 -21.031 10.812 1 96.62 252 ASP A O 1
ATOM 2011 N N . SER A 1 253 ? -5.871 -19.984 11 1 94.94 253 SER A N 1
ATOM 2012 C CA . SER A 1 253 ? -5.473 -20.688 12.219 1 94.94 253 SER A CA 1
ATOM 2013 C C . SER A 1 253 ? -6.359 -20.297 13.398 1 94.94 253 SER A C 1
ATOM 2015 O O . SER A 1 253 ? -6.375 -20.984 14.422 1 94.94 253 SER A O 1
ATOM 2017 N N . ARG A 1 254 ? -7.141 -19.203 13.289 1 93.81 254 ARG A N 1
ATOM 2018 C CA . ARG A 1 254 ? -8.016 -18.719 14.359 1 93.81 254 ARG A CA 1
ATOM 2019 C C . ARG A 1 254 ? -9.445 -19.219 14.156 1 93.81 254 ARG A C 1
ATOM 2021 O O . ARG A 1 254 ? -10.352 -18.828 14.898 1 93.81 254 ARG A O 1
ATOM 2028 N N . GLY A 1 255 ? -9.625 -19.969 13.07 1 96.06 255 GLY A N 1
ATOM 2029 C CA . GLY A 1 255 ? -10.961 -20.453 12.758 1 96.06 255 GLY A CA 1
ATOM 2030 C C . GLY A 1 255 ? -11.828 -19.422 12.07 1 96.06 255 GLY A C 1
ATOM 2031 O O . GLY A 1 255 ? -13.055 -19.516 12.086 1 96.06 255 GLY A O 1
ATOM 2032 N N . GLU A 1 256 ? -11.258 -18.406 11.617 1 96.06 256 GLU A N 1
ATOM 2033 C CA . GLU A 1 256 ? -11.953 -17.375 10.875 1 96.06 256 GLU A CA 1
ATOM 2034 C C . GLU A 1 256 ? -11.789 -17.562 9.367 1 96.06 256 GLU A C 1
ATOM 2036 O O . GLU A 1 256 ? -10.82 -18.172 8.922 1 96.06 256 GLU A O 1
ATOM 2041 N N . PRO A 1 257 ? -12.766 -17.109 8.625 1 97.12 257 PRO A N 1
ATOM 2042 C CA . PRO A 1 257 ? -12.594 -17.188 7.176 1 97.12 257 PRO A CA 1
ATOM 2043 C C . PRO A 1 257 ? -11.281 -16.578 6.699 1 97.12 257 PRO A C 1
ATOM 2045 O O . PRO A 1 257 ? -10.914 -15.484 7.121 1 97.12 257 PRO A O 1
ATOM 2048 N N . LEU A 1 258 ? -10.594 -17.328 5.934 1 97.62 258 LEU A N 1
ATOM 2049 C CA . LEU A 1 258 ? -9.344 -16.844 5.348 1 97.62 258 LEU A CA 1
ATOM 2050 C C . LEU A 1 258 ? -9.617 -15.945 4.148 1 97.62 258 LEU A C 1
ATOM 2052 O O . LEU A 1 258 ? -9.773 -16.422 3.027 1 97.62 258 LEU A O 1
ATOM 2056 N N . LEU A 1 259 ? -9.719 -14.656 4.402 1 97.38 259 LEU A N 1
ATOM 2057 C CA . LEU A 1 259 ? -10.008 -13.641 3.395 1 97.38 259 LEU A CA 1
ATOM 2058 C C . LEU A 1 259 ? -8.953 -12.547 3.414 1 97.38 259 LEU A C 1
ATOM 2060 O O . LEU A 1 259 ? -8.281 -12.336 4.43 1 97.38 259 LEU A O 1
ATOM 2064 N N . ASN A 1 260 ? -8.805 -11.922 2.275 1 97.06 260 ASN A N 1
ATOM 2065 C CA . ASN A 1 260 ? -7.895 -10.789 2.15 1 97.06 260 ASN A CA 1
ATOM 2066 C C . ASN A 1 260 ? -6.473 -11.156 2.553 1 97.06 260 ASN A C 1
ATOM 2068 O O . ASN A 1 260 ? -5.844 -10.453 3.344 1 97.06 260 ASN A O 1
ATOM 2072 N N . ASN A 1 261 ? -5.992 -12.258 1.984 1 97.5 261 ASN A N 1
ATOM 2073 C CA . ASN A 1 261 ? -4.656 -12.766 2.266 1 97.5 261 ASN A CA 1
ATOM 2074 C C . ASN A 1 261 ? -3.627 -12.211 1.286 1 97.5 261 ASN A C 1
ATOM 2076 O O . ASN A 1 261 ? -2.832 -12.961 0.718 1 97.5 261 ASN A O 1
ATOM 2080 N N . TYR A 1 262 ? -3.617 -10.93 1.145 1 97.5 262 TYR A N 1
ATOM 2081 C CA . TYR A 1 262 ? -2.701 -10.266 0.221 1 97.5 262 TYR A CA 1
ATOM 2082 C C . TYR A 1 262 ? -1.979 -9.109 0.904 1 97.5 262 TYR A C 1
ATOM 2084 O O . TYR A 1 262 ? -2.492 -8.523 1.86 1 97.5 262 TYR A O 1
ATOM 2092 N N . ARG A 1 263 ? -0.806 -8.852 0.485 1 97.5 263 ARG A N 1
ATOM 2093 C CA . ARG A 1 263 ? -0.04 -7.703 0.954 1 97.5 263 ARG A CA 1
ATOM 2094 C C . ARG A 1 263 ? -0.417 -6.441 0.182 1 97.5 263 ARG A C 1
ATOM 2096 O O . ARG A 1 263 ? -0.579 -6.48 -1.04 1 97.5 263 ARG A O 1
ATOM 2103 N N . PHE A 1 264 ? -0.505 -5.32 0.876 1 96.25 264 PHE A N 1
ATOM 2104 C CA . PHE A 1 264 ? -0.801 -4.047 0.232 1 96.25 264 PHE A CA 1
ATOM 2105 C C . PHE A 1 264 ? 0.375 -3.586 -0.62 1 96.25 264 PHE A C 1
ATOM 2107 O O . PHE A 1 264 ? 1.509 -4.02 -0.41 1 96.25 264 PHE A O 1
ATOM 2114 N N . LEU A 1 265 ? 0.098 -2.717 -1.504 1 96.88 265 LEU A N 1
ATOM 2115 C CA . LEU A 1 265 ? 1.083 -2.221 -2.459 1 96.88 265 LEU A CA 1
ATOM 2116 C C . LEU A 1 265 ? 2.295 -1.642 -1.738 1 96.88 265 LEU A C 1
ATOM 2118 O O . LEU A 1 265 ? 2.152 -0.981 -0.707 1 96.88 265 LEU A O 1
ATOM 2122 N N . GLN A 1 266 ? 3.428 -1.881 -2.316 1 97.06 266 GLN A N 1
ATOM 2123 C CA . GLN A 1 266 ? 4.695 -1.312 -1.871 1 97.06 266 GLN A CA 1
ATOM 2124 C C . GLN A 1 266 ? 5.219 -0.283 -2.871 1 97.06 266 GLN A C 1
ATOM 2126 O O . GLN A 1 266 ? 4.758 -0.229 -4.012 1 97.06 266 GLN A O 1
ATOM 2131 N N . ALA A 1 267 ? 6.168 0.469 -2.41 1 96.06 267 ALA A N 1
ATOM 2132 C CA . ALA A 1 267 ? 6.754 1.522 -3.238 1 96.06 267 ALA A CA 1
ATOM 2133 C C . ALA A 1 267 ? 7.613 0.931 -4.352 1 96.06 267 ALA A C 1
ATOM 2135 O O . ALA A 1 267 ? 8.352 -0.033 -4.129 1 96.06 267 ALA A O 1
ATOM 2136 N N . LYS A 1 268 ? 7.523 1.52 -5.484 1 95.25 268 LYS A N 1
ATOM 2137 C CA . LYS A 1 268 ? 8.398 1.151 -6.59 1 95.25 268 LYS A CA 1
ATOM 2138 C C . L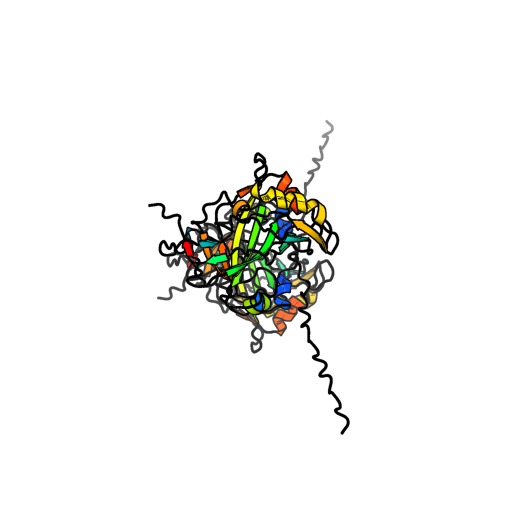YS A 1 268 ? 9.836 1.61 -6.328 1 95.25 268 LYS A C 1
ATOM 2140 O O . LYS A 1 268 ? 10.789 0.887 -6.625 1 95.25 268 LYS A O 1
ATOM 2145 N N . GLY A 1 269 ? 9.867 2.826 -5.734 1 92.94 269 GLY A N 1
ATOM 2146 C CA . GLY A 1 269 ? 11.18 3.416 -5.527 1 92.94 269 GLY A CA 1
ATOM 2147 C C . GLY A 1 269 ? 11.883 3.773 -6.82 1 92.94 269 GLY A C 1
ATOM 2148 O O . GLY A 1 269 ? 11.289 4.379 -7.715 1 92.94 269 GLY A O 1
ATOM 2149 N N . THR A 1 270 ? 13.148 3.381 -6.891 1 89 270 THR A N 1
ATOM 2150 C CA . THR A 1 270 ? 13.953 3.736 -8.062 1 89 270 THR A CA 1
ATOM 2151 C C . THR A 1 270 ? 14.078 2.551 -9.016 1 89 270 THR A C 1
ATOM 2153 O O . THR A 1 270 ? 14.812 2.617 -10 1 89 270 THR A O 1
ATOM 2156 N N . ARG A 1 271 ? 13.352 1.581 -8.727 1 91.06 271 ARG A N 1
ATOM 2157 C CA . ARG A 1 271 ? 13.484 0.376 -9.539 1 91.06 271 ARG A CA 1
ATOM 2158 C C . ARG A 1 271 ? 12.914 0.595 -10.938 1 91.06 271 ARG A C 1
ATOM 2160 O O . ARG A 1 271 ? 11.961 1.356 -11.117 1 91.06 271 ARG A O 1
ATOM 2167 N N . GLN A 1 272 ? 13.523 -0.176 -11.758 1 90.56 272 GLN A N 1
ATOM 2168 C CA . GLN A 1 272 ? 12.984 -0.227 -13.117 1 90.56 272 GLN A CA 1
ATOM 2169 C C . GLN A 1 272 ? 12.023 -1.4 -13.281 1 90.56 272 GLN A C 1
ATOM 2171 O O . GLN A 1 272 ? 12.281 -2.494 -12.773 1 90.56 272 GLN A O 1
ATOM 2176 N N . VAL A 1 273 ? 10.953 -1.115 -13.867 1 96 273 VAL A N 1
ATOM 2177 C CA . VAL A 1 273 ? 10 -2.137 -14.281 1 96 273 VAL A CA 1
ATOM 2178 C C . VAL A 1 273 ? 10 -2.256 -15.805 1 96 273 VAL A C 1
ATOM 2180 O O . VAL A 1 273 ? 9.906 -1.251 -16.516 1 96 273 VAL A O 1
ATOM 2183 N N . PHE A 1 274 ? 10.188 -3.447 -16.266 1 97 274 PHE A N 1
ATOM 2184 C CA . PHE A 1 274 ? 10.203 -3.686 -17.703 1 97 274 PHE A CA 1
ATOM 2185 C C . PHE A 1 274 ? 8.93 -4.387 -18.156 1 97 274 PHE A C 1
ATOM 2187 O O . PHE A 1 274 ? 8.328 -5.148 -17.391 1 97 274 PHE A O 1
ATOM 2194 N N . PHE A 1 275 ? 8.539 -4.055 -19.375 1 96.62 275 PHE A N 1
ATOM 2195 C CA . PHE A 1 275 ? 7.426 -4.734 -20.016 1 96.62 275 PHE A CA 1
ATOM 2196 C C . PHE A 1 275 ? 7.867 -5.363 -21.328 1 96.62 275 PHE A C 1
ATOM 2198 O O . PHE A 1 275 ? 8.406 -4.68 -22.203 1 96.62 275 PHE A O 1
ATOM 2205 N N . ARG A 1 276 ? 7.668 -6.629 -21.406 1 95.62 276 ARG A N 1
ATOM 2206 C CA . ARG A 1 276 ? 7.867 -7.328 -22.672 1 95.62 276 ARG A CA 1
ATOM 2207 C C . ARG A 1 276 ? 6.551 -7.48 -23.438 1 95.62 276 ARG A C 1
ATOM 2209 O O . ARG A 1 276 ? 5.664 -8.219 -23 1 95.62 276 ARG A O 1
ATOM 2216 N N . PRO A 1 277 ? 6.473 -6.801 -24.609 1 92.06 277 PRO A N 1
ATOM 2217 C CA . PRO A 1 277 ? 5.273 -6.992 -25.438 1 92.06 277 PRO A CA 1
ATOM 2218 C C . PRO A 1 277 ? 5.344 -8.25 -26.297 1 92.06 277 PRO A C 1
ATOM 2220 O O . PRO A 1 277 ? 6.43 -8.789 -26.516 1 92.06 277 PRO A O 1
ATOM 2223 N N . ASN A 1 278 ? 4.191 -8.789 -26.625 1 83.44 278 ASN A N 1
ATOM 2224 C CA . ASN A 1 278 ? 4.184 -9.883 -27.594 1 83.44 278 ASN A CA 1
ATOM 2225 C C . ASN A 1 278 ? 4.602 -9.414 -28.984 1 83.44 278 ASN A C 1
ATOM 2227 O O . ASN A 1 278 ? 3.928 -8.578 -29.594 1 83.44 278 ASN A O 1
ATOM 2231 N N . ASN A 1 279 ? 5.961 -9.422 -29.375 1 64.75 279 ASN A N 1
ATOM 2232 C CA . ASN A 1 279 ? 6.418 -9 -30.703 1 64.75 279 ASN A CA 1
ATOM 2233 C C . ASN A 1 279 ? 5.926 -9.945 -31.781 1 64.75 279 ASN A C 1
ATOM 2235 O O . ASN A 1 279 ? 6.68 -10.805 -32.25 1 64.75 279 ASN A O 1
ATOM 2239 N N . GLU A 1 280 ? 4.867 -10.625 -31.844 1 49.62 280 GLU A N 1
ATOM 2240 C CA . GLU A 1 280 ? 4.566 -11.32 -33.094 1 49.62 280 GLU A CA 1
ATOM 2241 C C . GLU A 1 280 ? 4.695 -10.375 -34.281 1 49.62 280 GLU A C 1
ATOM 2243 O O . GLU A 1 280 ? 4 -9.359 -34.375 1 49.62 280 GLU A O 1
ATOM 2248 N N . LEU A 1 281 ? 5.832 -9.984 -34.656 1 36.59 281 LEU A N 1
ATOM 2249 C CA . LEU A 1 281 ? 5.996 -9.664 -36.062 1 36.59 281 LEU A CA 1
ATOM 2250 C C . LEU A 1 281 ? 5.582 -10.836 -36.938 1 36.59 281 LEU A C 1
ATOM 2252 O O . LEU A 1 281 ? 5.855 -11.992 -36.594 1 36.59 281 LEU A O 1
ATOM 2256 N N . MET B 1 1 ? -62.969 29.406 14.086 1 36.06 1 MET B N 1
ATOM 2257 C CA . MET B 1 1 ? -61.906 29.25 13.086 1 36.06 1 MET B CA 1
ATOM 2258 C C . MET B 1 1 ? -60.562 29 13.758 1 36.06 1 MET B C 1
ATOM 2260 O O . MET B 1 1 ? -59.906 29.953 14.203 1 36.06 1 MET B O 1
ATOM 2264 N N . GLN B 1 2 ? -60.469 27.906 14.539 1 40.75 2 GLN B N 1
ATOM 2265 C CA . GLN B 1 2 ? -59.344 27.422 15.328 1 40.75 2 GLN B CA 1
ATOM 2266 C C . GLN B 1 2 ? -58.156 27.047 14.43 1 40.75 2 GLN B C 1
ATOM 2268 O O . GLN B 1 2 ? -58.312 26.234 13.523 1 40.75 2 GLN B O 1
ATOM 2273 N N . LEU B 1 3 ? -57.281 28.047 14.203 1 40.38 3 LEU B N 1
ATOM 2274 C CA . LEU B 1 3 ? -56 27.906 13.492 1 40.38 3 LEU B CA 1
ATOM 2275 C C . LEU B 1 3 ? -55.188 26.781 14.086 1 40.38 3 LEU B C 1
ATOM 2277 O O . LEU B 1 3 ? -54.75 26.859 15.242 1 40.38 3 LEU B O 1
ATOM 2281 N N . LEU B 1 4 ? -55.438 25.547 13.734 1 40.06 4 LEU B N 1
ATOM 2282 C CA . LEU B 1 4 ? -54.562 24.422 14.039 1 40.06 4 LEU B CA 1
ATOM 2283 C C . LEU B 1 4 ? -53.188 24.609 13.445 1 40.06 4 LEU B C 1
ATOM 2285 O O . LEU B 1 4 ? -53.031 24.75 12.227 1 40.06 4 LEU B O 1
ATOM 2289 N N . MET B 1 5 ? -52.344 25.297 14.164 1 30.83 5 MET B N 1
ATOM 2290 C CA . MET B 1 5 ? -50.938 25.375 13.789 1 30.83 5 MET B CA 1
ATOM 2291 C C . MET B 1 5 ? -50.344 23.969 13.664 1 30.83 5 MET B C 1
ATOM 2293 O O . MET B 1 5 ? -50.344 23.203 14.617 1 30.83 5 MET B O 1
ATOM 2297 N N . LYS B 1 6 ? -50.406 23.406 12.422 1 39.38 6 LYS B N 1
ATOM 2298 C CA . LYS B 1 6 ? -49.562 22.219 12.133 1 39.38 6 LYS B CA 1
ATOM 2299 C C . LYS B 1 6 ? -48.094 22.484 12.445 1 39.38 6 LYS B C 1
ATOM 2301 O O . LYS B 1 6 ? -47.5 23.359 11.852 1 39.38 6 LYS B O 1
ATOM 2306 N N . VAL B 1 7 ? -47.75 22.266 13.68 1 35.16 7 VAL B N 1
ATOM 2307 C CA . VAL B 1 7 ? -46.344 22.203 13.984 1 35.16 7 VAL B CA 1
ATOM 2308 C C . VAL B 1 7 ? -45.656 21.203 13.062 1 35.16 7 VAL B C 1
ATOM 2310 O O . VAL B 1 7 ? -46 20.016 13.078 1 35.16 7 VAL B O 1
ATOM 2313 N N . LEU B 1 8 ? -45.219 21.688 11.922 1 36.28 8 LEU B N 1
ATOM 2314 C CA . LEU B 1 8 ? -44.344 20.875 11.078 1 36.28 8 LEU B CA 1
ATOM 2315 C C . LEU B 1 8 ? -43.094 20.438 11.844 1 36.28 8 LEU B C 1
ATOM 2317 O O . LEU B 1 8 ? -42.281 21.266 12.258 1 36.28 8 LEU B O 1
ATOM 2321 N N . LEU B 1 9 ? -43.219 19.328 12.578 1 35.12 9 LEU B N 1
ATOM 2322 C CA . LEU B 1 9 ? -42.031 18.641 13.109 1 35.12 9 LEU B CA 1
ATOM 2323 C C . LEU B 1 9 ? -41.031 18.375 12 1 35.12 9 LEU B C 1
ATOM 2325 O O . LEU B 1 9 ? -41.281 17.594 11.094 1 35.12 9 LEU B O 1
ATOM 2329 N N . LEU B 1 10 ? -40.25 19.406 11.703 1 32.69 10 LEU B N 1
ATOM 2330 C CA . LEU B 1 10 ? -39.062 19.156 10.875 1 32.69 10 LEU B CA 1
ATOM 2331 C C . LEU B 1 10 ? -38.219 18.031 11.461 1 32.69 10 LEU B C 1
ATOM 2333 O O . LEU B 1 10 ? -37.656 18.188 12.539 1 32.69 10 LEU B O 1
ATOM 2337 N N . VAL B 1 11 ? -38.562 16.812 11.18 1 33.91 11 VAL B N 1
ATOM 2338 C CA . VAL B 1 11 ? -37.656 15.688 11.438 1 33.91 11 VAL B CA 1
ATOM 2339 C C . VAL B 1 11 ? -36.281 15.945 10.773 1 33.91 11 VAL B C 1
ATOM 2341 O O . VAL B 1 11 ? -36.188 15.969 9.547 1 33.91 11 VAL B O 1
ATOM 2344 N N . VAL B 1 12 ? -35.469 16.766 11.406 1 32.59 12 VAL B N 1
ATOM 2345 C CA . VAL B 1 12 ? -34.062 16.812 11 1 32.59 12 VAL B CA 1
ATOM 2346 C C . VAL B 1 12 ? -33.5 15.391 10.984 1 32.59 12 VAL B C 1
ATOM 2348 O O . VAL B 1 12 ? -33.375 14.75 12.023 1 32.59 12 VAL B O 1
ATOM 2351 N N . LEU B 1 13 ? -33.688 14.719 9.938 1 32.31 13 LEU B N 1
ATOM 2352 C CA . LEU B 1 13 ? -32.875 13.539 9.68 1 32.31 13 LEU B CA 1
ATOM 2353 C C . LEU B 1 13 ? -31.391 13.867 9.797 1 32.31 13 LEU B C 1
ATOM 2355 O O . LEU B 1 13 ? -30.828 14.5 8.906 1 32.31 13 LEU B O 1
ATOM 2359 N N . ILE B 1 14 ? -30.969 14.219 10.977 1 32.59 14 ILE B N 1
ATOM 2360 C CA . ILE B 1 14 ? -29.531 14.141 11.172 1 32.59 14 ILE B CA 1
ATOM 2361 C C . ILE B 1 14 ? -29 12.828 10.609 1 32.59 14 ILE B C 1
ATOM 2363 O O . ILE B 1 14 ? -29.359 11.75 11.094 1 32.59 14 ILE B O 1
ATOM 2367 N N . GLY B 1 15 ? -28.828 12.812 9.375 1 32.47 15 GLY B N 1
ATOM 2368 C CA . GLY B 1 15 ? -28.062 11.703 8.836 1 32.47 15 GLY B CA 1
ATOM 2369 C C . GLY B 1 15 ? -26.938 11.266 9.75 1 32.47 15 GLY B C 1
ATOM 2370 O O . GLY B 1 15 ? -26.078 12.078 10.109 1 32.47 15 GLY B O 1
ATOM 2371 N N . LEU B 1 16 ? -27.234 10.422 10.633 1 32.31 16 LEU B N 1
ATOM 2372 C CA . LEU B 1 16 ? -26.203 9.641 11.32 1 32.31 16 LEU B CA 1
ATOM 2373 C C . LEU B 1 16 ? -25.062 9.289 10.375 1 32.31 16 LEU B C 1
ATOM 2375 O O . LEU B 1 16 ? -25.234 8.469 9.469 1 32.31 16 LEU B O 1
ATOM 2379 N N . PHE B 1 17 ? -24.312 10.32 9.969 1 35.25 17 PHE B N 1
ATOM 2380 C CA . PHE B 1 17 ? -23.016 9.836 9.516 1 35.25 17 PHE B CA 1
ATOM 2381 C C . PHE B 1 17 ? -22.531 8.688 10.383 1 35.25 17 PHE B C 1
ATOM 2383 O O . PHE B 1 17 ? -22.234 8.875 11.57 1 35.25 17 PHE B O 1
ATOM 2390 N N . LYS B 1 18 ? -23.125 7.66 10.211 1 36.91 18 LYS B N 1
ATOM 2391 C CA . LYS B 1 18 ? -22.438 6.52 10.805 1 36.91 18 LYS B CA 1
ATOM 2392 C C . LYS B 1 18 ? -20.938 6.648 10.656 1 36.91 18 LYS B C 1
ATOM 2394 O O . LYS B 1 18 ? -20.391 6.52 9.555 1 36.91 18 LYS B O 1
ATOM 2399 N N . ALA B 1 19 ? -20.234 7.648 11.156 1 43.5 19 ALA B N 1
ATOM 2400 C CA . ALA B 1 19 ? -18.797 7.426 11.273 1 43.5 19 ALA B CA 1
ATOM 2401 C C . ALA B 1 19 ? -18.484 5.934 11.344 1 43.5 19 ALA B C 1
ATOM 2403 O O . ALA B 1 19 ? -18.781 5.273 12.344 1 43.5 19 ALA B O 1
ATOM 2404 N N . ASN B 1 20 ? -18.75 5.184 10.367 1 52.84 20 ASN B N 1
ATOM 2405 C CA . ASN B 1 20 ? -18.516 3.748 10.289 1 52.84 20 ASN B CA 1
ATOM 2406 C C . ASN B 1 20 ? -17.125 3.383 10.805 1 52.84 20 ASN B C 1
ATOM 2408 O O . ASN B 1 20 ? -16.141 4.062 10.5 1 52.84 20 ASN B O 1
ATOM 2412 N N . ALA B 1 21 ? -16.938 2.738 11.891 1 76.88 21 ALA B N 1
ATOM 2413 C CA . ALA B 1 21 ? -15.828 2.326 12.734 1 76.88 21 ALA B CA 1
ATOM 2414 C C . ALA B 1 21 ? -14.742 1.636 11.914 1 76.88 21 ALA B C 1
ATOM 2416 O O . ALA B 1 21 ? -14.969 0.554 11.367 1 76.88 21 ALA B O 1
ATOM 2417 N N . TYR B 1 22 ? -13.891 2.439 11.234 1 89.62 22 TYR B N 1
ATOM 2418 C CA . TYR B 1 22 ? -12.742 1.848 10.547 1 89.62 22 TYR B CA 1
ATOM 2419 C C . TYR B 1 22 ? -11.555 1.721 11.492 1 89.62 22 TYR B C 1
ATOM 2421 O O . TYR B 1 22 ? -11.508 2.379 12.539 1 89.62 22 TYR B O 1
ATOM 2429 N N . GLU B 1 23 ? -10.773 0.788 11.188 1 91 23 GLU B N 1
ATOM 2430 C CA . GLU B 1 23 ? -9.484 0.61 11.859 1 91 23 GLU B CA 1
ATOM 2431 C C . GLU B 1 23 ? -8.344 0.511 10.852 1 91 23 GLU B C 1
ATOM 2433 O O . GLU B 1 23 ? -8.477 -0.16 9.82 1 91 23 GLU B O 1
ATOM 2438 N N . HIS B 1 24 ? -7.273 1.184 11.172 1 93.06 24 HIS B N 1
ATOM 2439 C CA . HIS B 1 24 ? -6.133 1.14 10.266 1 93.06 24 HIS B CA 1
ATOM 2440 C C . HIS B 1 24 ? -5.555 -0.269 10.18 1 93.06 24 HIS B C 1
ATOM 2442 O O . HIS B 1 24 ? -4.883 -0.608 9.195 1 93.06 24 HIS B O 1
ATOM 2448 N N . SER B 1 25 ? -5.836 -1.097 11.125 1 88.19 25 SER B N 1
ATOM 2449 C CA . SER B 1 25 ? -5.316 -2.461 11.117 1 88.19 25 SER B CA 1
ATOM 2450 C C . SER B 1 25 ? -6.082 -3.342 10.141 1 88.19 25 SER B C 1
ATOM 2452 O O . SER B 1 25 ? -5.621 -4.426 9.781 1 88.19 25 SER B O 1
ATOM 2454 N N . ASN B 1 26 ? -7.172 -2.955 9.672 1 88.94 26 ASN B N 1
ATOM 2455 C CA . ASN B 1 26 ? -7.973 -3.809 8.805 1 88.94 26 ASN B CA 1
ATOM 2456 C C . ASN B 1 26 ? -8.422 -3.062 7.551 1 88.94 26 ASN B C 1
ATOM 2458 O O . ASN B 1 26 ? -9.617 -3.02 7.242 1 88.94 26 ASN B O 1
ATOM 2462 N N . GLN B 1 27 ? -7.484 -2.621 6.82 1 94.12 27 GLN B N 1
ATOM 2463 C CA . GLN B 1 27 ? -7.766 -1.716 5.711 1 94.12 27 GLN B CA 1
ATOM 2464 C C . GLN B 1 27 ? -8.398 -2.459 4.543 1 94.12 27 GLN B C 1
ATOM 2466 O O . GLN B 1 27 ? -9.094 -1.858 3.721 1 94.12 27 GLN B O 1
ATOM 2471 N N . ALA B 1 28 ? -8.156 -3.791 4.488 1 91.44 28 ALA B N 1
ATOM 2472 C CA . ALA B 1 28 ? -8.773 -4.566 3.416 1 91.44 28 ALA B CA 1
ATOM 2473 C C . ALA B 1 28 ? -10.289 -4.57 3.549 1 91.44 28 ALA B C 1
ATOM 2475 O O . ALA B 1 28 ? -11.008 -4.664 2.549 1 91.44 28 ALA B O 1
ATOM 2476 N N . VAL B 1 29 ? -10.797 -4.422 4.711 1 91.06 29 VAL B N 1
ATOM 2477 C CA . VAL B 1 29 ? -12.227 -4.449 4.996 1 91.06 29 VAL B CA 1
ATOM 2478 C C . VAL B 1 29 ? -12.875 -3.146 4.531 1 91.06 29 VAL B C 1
ATOM 2480 O O . VAL B 1 29 ? -14.086 -3.092 4.305 1 91.06 29 VAL B O 1
ATOM 2483 N N . TRP B 1 30 ? -12.055 -2.041 4.438 1 94.62 30 TRP B N 1
ATOM 2484 C CA . TRP B 1 30 ? -12.594 -0.753 4.016 1 94.62 30 TRP B CA 1
ATOM 2485 C C . TRP B 1 30 ? -13.273 -0.871 2.654 1 94.62 30 TRP B C 1
ATOM 2487 O O . TRP B 1 30 ? -14.258 -0.18 2.383 1 94.62 30 TRP B O 1
ATOM 2497 N N . TYR B 1 31 ? -12.766 -1.833 1.806 1 90.69 31 TYR B N 1
ATOM 2498 C CA . TYR B 1 31 ? -13.289 -2.02 0.459 1 90.69 31 TYR B CA 1
ATOM 2499 C C . TYR B 1 31 ? -14.695 -2.617 0.502 1 90.69 31 TYR B C 1
ATOM 2501 O O . TYR B 1 31 ? -15.469 -2.463 -0.444 1 90.69 31 TYR B O 1
ATOM 2509 N N . ASP B 1 32 ? -14.969 -3.309 1.608 1 89.31 32 ASP B N 1
ATOM 2510 C CA . ASP B 1 32 ? -16.266 -3.961 1.761 1 89.31 32 ASP B CA 1
ATOM 2511 C C . ASP B 1 32 ? -17.312 -2.992 2.314 1 89.31 32 ASP B C 1
ATOM 2513 O O . ASP B 1 32 ? -18.5 -3.135 2.045 1 89.31 32 ASP B O 1
ATOM 2517 N N . VAL B 1 33 ? -16.859 -2.004 3.074 1 89.44 33 VAL B N 1
ATOM 2518 C CA . VAL B 1 33 ? -17.75 -1.098 3.777 1 89.44 33 VAL B CA 1
ATOM 2519 C C . VAL B 1 33 ? -18.031 0.133 2.914 1 89.44 33 VAL B C 1
ATOM 2521 O O . VAL B 1 33 ? -19.172 0.595 2.822 1 89.44 33 VAL B O 1
ATOM 2524 N N . ASP B 1 34 ? -17 0.607 2.318 1 91.62 34 ASP B N 1
ATOM 2525 C CA . ASP B 1 34 ? -17.078 1.776 1.449 1 91.62 34 ASP B CA 1
ATOM 2526 C C . ASP B 1 34 ? -16.484 1.487 0.075 1 91.62 34 ASP B C 1
ATOM 2528 O O . ASP B 1 34 ? -15.273 1.607 -0.117 1 91.62 34 ASP B O 1
ATOM 2532 N N . ASP B 1 35 ? -17.281 1.28 -0.863 1 87.56 35 ASP B N 1
ATOM 2533 C CA . ASP B 1 35 ? -16.844 0.871 -2.199 1 87.56 35 ASP B CA 1
ATOM 2534 C C . ASP B 1 35 ? -15.906 1.9 -2.816 1 87.56 35 ASP B C 1
ATOM 2536 O O . ASP B 1 35 ? -15.07 1.559 -3.65 1 87.56 35 ASP B O 1
ATOM 2540 N N . GLU B 1 36 ? -16.047 3.16 -2.387 1 92 36 GLU B N 1
ATOM 2541 C CA . GLU B 1 36 ? -15.195 4.203 -2.951 1 92 36 GLU B CA 1
ATOM 2542 C C . GLU B 1 36 ? -13.719 3.934 -2.648 1 92 36 GLU B C 1
ATOM 2544 O O . GLU B 1 36 ? -12.844 4.348 -3.408 1 92 36 GLU B O 1
ATOM 2549 N N . CYS B 1 37 ? -13.492 3.203 -1.595 1 94.38 37 CYS B N 1
ATOM 2550 C CA . CYS B 1 37 ? -12.117 2.953 -1.166 1 94.38 37 CYS B CA 1
ATOM 2551 C C . CYS B 1 37 ? -11.398 2.027 -2.141 1 94.38 37 CYS B C 1
ATOM 2553 O O . CYS B 1 37 ? -10.18 1.908 -2.105 1 94.38 37 CYS B O 1
ATOM 2555 N N . SER B 1 38 ? -12.117 1.377 -3.057 1 89.31 38 SER B N 1
ATOM 2556 C CA . SER B 1 38 ? -11.516 0.431 -3.99 1 89.31 38 SER B CA 1
ATOM 2557 C C . SER B 1 38 ? -11.422 1.022 -5.395 1 89.31 38 SER B C 1
ATOM 2559 O O . SER B 1 38 ? -10.961 0.359 -6.324 1 89.31 38 SER B O 1
ATOM 2561 N N . LEU B 1 39 ? -11.828 2.234 -5.562 1 92 39 LEU B N 1
ATOM 2562 C CA . LEU B 1 39 ? -11.852 2.857 -6.879 1 92 39 LEU B CA 1
ATOM 2563 C C . LEU B 1 39 ? -10.508 3.51 -7.195 1 92 39 LEU B C 1
ATOM 2565 O O . LEU B 1 39 ? -9.547 3.357 -6.438 1 92 39 LEU B O 1
ATOM 2569 N N . ASP B 1 40 ? -10.43 4.129 -8.375 1 93.94 40 ASP B N 1
ATOM 2570 C CA . ASP B 1 40 ? -9.211 4.809 -8.797 1 93.94 40 ASP B CA 1
ATOM 2571 C C . ASP B 1 40 ? -8.992 6.094 -7.996 1 93.94 40 ASP B C 1
ATOM 2573 O O . ASP B 1 40 ? -9.844 6.477 -7.188 1 93.94 40 ASP B O 1
ATOM 2577 N N . ARG B 1 41 ? -7.844 6.648 -8.133 1 96.38 41 ARG B N 1
ATOM 2578 C CA . ARG B 1 41 ? -7.477 7.945 -7.57 1 96.38 41 ARG B CA 1
ATOM 2579 C C . ARG B 1 41 ? -7.531 7.922 -6.047 1 96.38 41 ARG B C 1
ATOM 2581 O O . ARG B 1 41 ? -7.973 8.891 -5.422 1 96.38 41 ARG B O 1
ATOM 2588 N N . GLN B 1 42 ? -7.211 6.789 -5.516 1 97.06 42 GLN B N 1
ATOM 2589 C CA . GLN B 1 42 ? -7.086 6.688 -4.066 1 97.06 42 GLN B CA 1
ATOM 2590 C C . GLN B 1 42 ? -5.758 7.262 -3.586 1 97.06 42 GLN B C 1
ATOM 2592 O O . GLN B 1 42 ? -4.82 7.414 -4.375 1 97.06 42 GLN B O 1
ATOM 2597 N N . SER B 1 43 ? -5.727 7.688 -2.387 1 98.38 43 SER B N 1
ATOM 2598 C CA . SER B 1 43 ? -4.543 8.188 -1.692 1 98.38 43 SER B CA 1
ATOM 2599 C C . SER B 1 43 ? -4.281 7.395 -0.415 1 98.38 43 SER B C 1
ATOM 2601 O O . SER B 1 43 ? -5.199 6.809 0.16 1 98.38 43 SER B O 1
ATOM 2603 N N . PRO B 1 44 ? -3.041 7.305 0.057 1 98.56 44 PRO B N 1
ATOM 2604 C CA . PRO B 1 44 ? -1.848 8.008 -0.425 1 98.56 44 PRO B CA 1
ATOM 2605 C C . PRO B 1 44 ? -1.131 7.25 -1.542 1 98.56 44 PRO B C 1
ATOM 2607 O O . PRO B 1 44 ? -1.32 6.039 -1.694 1 98.56 44 PRO B O 1
ATOM 2610 N N . ILE B 1 45 ? -0.358 7.938 -2.291 1 97.81 45 ILE B N 1
ATOM 2611 C CA . ILE B 1 45 ? 0.449 7.297 -3.324 1 97.81 45 ILE B CA 1
ATOM 2612 C C . ILE B 1 45 ? 1.93 7.559 -3.059 1 97.81 45 ILE B C 1
ATOM 2614 O O . ILE B 1 45 ? 2.279 8.344 -2.172 1 97.81 45 ILE B O 1
ATOM 2618 N N . GLU B 1 46 ? 2.754 6.828 -3.754 1 96.69 46 GLU B N 1
ATOM 2619 C CA . GLU B 1 46 ? 4.18 7.141 -3.785 1 96.69 46 GLU B CA 1
ATOM 2620 C C . GLU B 1 46 ? 4.457 8.367 -4.652 1 96.69 46 GLU B C 1
ATOM 2622 O O . GLU B 1 46 ? 3.906 8.492 -5.746 1 96.69 46 GLU B O 1
ATOM 2627 N N . LEU B 1 47 ? 5.273 9.227 -4.129 1 97.25 47 LEU B N 1
ATOM 2628 C CA . LEU B 1 47 ? 5.723 10.406 -4.859 1 97.25 47 LEU B CA 1
ATOM 2629 C C . LEU B 1 47 ? 7.184 10.258 -5.281 1 97.25 47 LEU B C 1
ATOM 2631 O O . LEU B 1 47 ? 8.055 10.008 -4.445 1 97.25 47 LEU B O 1
ATOM 2635 N N . ASN B 1 48 ? 7.422 10.336 -6.539 1 92.81 48 ASN B N 1
ATOM 2636 C CA . ASN B 1 48 ? 8.766 10.188 -7.094 1 92.81 48 ASN B CA 1
ATOM 2637 C C . ASN B 1 48 ? 9.133 11.367 -7.992 1 92.81 48 ASN B C 1
ATOM 2639 O O . ASN B 1 48 ? 8.414 11.68 -8.938 1 92.81 48 ASN B O 1
ATOM 2643 N N . TYR B 1 49 ? 10.328 11.898 -7.758 1 90.56 49 TYR B N 1
ATOM 2644 C CA . TYR B 1 49 ? 10.797 13.016 -8.57 1 90.56 49 TYR B CA 1
ATOM 2645 C C . TYR B 1 49 ? 10.93 12.609 -10.031 1 90.56 49 TYR B C 1
ATOM 2647 O O . TYR B 1 49 ? 10.594 13.383 -10.93 1 90.56 49 TYR B O 1
ATOM 2655 N N . HIS B 1 50 ? 11.305 11.422 -10.297 1 84.94 50 HIS B N 1
ATOM 2656 C CA . HIS B 1 50 ? 11.594 10.984 -11.656 1 84.94 50 HIS B CA 1
ATOM 2657 C C . HIS B 1 50 ? 10.312 10.68 -12.422 1 84.94 50 HIS B C 1
ATOM 2659 O O . HIS B 1 50 ? 10.305 10.703 -13.656 1 84.94 50 HIS B O 1
ATOM 2665 N N . ASP B 1 51 ? 9.273 10.453 -11.695 1 86 51 ASP B N 1
ATOM 2666 C CA . ASP B 1 51 ? 8.016 10.07 -12.336 1 86 51 ASP B CA 1
ATOM 2667 C C . ASP B 1 51 ? 7.066 11.266 -12.422 1 86 51 ASP B C 1
ATOM 2669 O O . ASP B 1 51 ? 6.09 11.234 -13.18 1 86 51 ASP B O 1
ATOM 2673 N N . ALA B 1 52 ? 7.336 12.266 -11.641 1 91.62 52 ALA B N 1
ATOM 2674 C CA . ALA B 1 52 ? 6.441 13.414 -11.594 1 91.62 52 ALA B CA 1
ATOM 2675 C C . ALA B 1 52 ? 6.707 14.367 -12.758 1 91.62 52 ALA B C 1
ATOM 2677 O O . ALA B 1 52 ? 7.836 14.453 -13.25 1 91.62 52 ALA B O 1
ATOM 2678 N N . HIS B 1 53 ? 5.684 14.977 -13.242 1 91.38 53 HIS B N 1
ATOM 2679 C CA . HIS B 1 53 ? 5.828 16.031 -14.234 1 91.38 53 HIS B CA 1
ATOM 2680 C C . HIS B 1 53 ? 6.297 17.328 -13.586 1 91.38 53 HIS B C 1
ATOM 2682 O O . HIS B 1 53 ? 5.543 17.969 -12.844 1 91.38 53 HIS B O 1
ATOM 2688 N N . GLU B 1 54 ? 7.48 17.594 -13.969 1 88.38 54 GLU B N 1
ATOM 2689 C CA . GLU B 1 54 ? 7.988 18.859 -13.453 1 88.38 54 GLU B CA 1
ATOM 2690 C C . GLU B 1 54 ? 7.336 20.047 -14.156 1 88.38 54 GLU B C 1
ATOM 2692 O O . GLU B 1 54 ? 7.227 20.062 -15.383 1 88.38 54 GLU B O 1
ATOM 2697 N N . SER B 1 55 ? 6.82 20.828 -13.359 1 81.56 55 SER B N 1
ATOM 2698 C CA . SER B 1 55 ? 6.18 22 -13.953 1 81.56 55 SER B CA 1
ATOM 2699 C C . SER B 1 55 ? 6.586 23.281 -13.234 1 81.56 55 SER B C 1
ATOM 2701 O O . SER B 1 55 ? 6.133 23.547 -12.117 1 81.56 55 SER B O 1
ATOM 2703 N N . SER B 1 56 ? 7.324 24.031 -13.961 1 74.94 56 SER B N 1
ATOM 2704 C CA . SER B 1 56 ? 7.641 25.359 -13.461 1 74.94 56 SER B CA 1
ATOM 2705 C C . SER B 1 56 ? 6.473 26.328 -13.672 1 74.94 56 SER B C 1
ATOM 2707 O O . SER B 1 56 ? 6.477 27.438 -13.141 1 74.94 56 SER B O 1
ATOM 2709 N N . GLY B 1 57 ? 5.531 25.797 -14.359 1 82.25 57 GLY B N 1
ATOM 2710 C CA . GLY B 1 57 ? 4.383 26.641 -14.656 1 82.25 57 GLY B CA 1
ATOM 2711 C C . GLY B 1 57 ? 3.385 26.703 -13.516 1 82.25 57 GLY B C 1
ATOM 2712 O O . GLY B 1 57 ? 2.529 27.594 -13.492 1 82.25 57 GLY B O 1
ATOM 2713 N N . ILE B 1 58 ? 3.559 25.859 -12.594 1 89.69 58 ILE B N 1
ATOM 2714 C CA . ILE B 1 58 ? 2.672 25.938 -11.438 1 89.69 58 ILE B CA 1
ATOM 2715 C C . ILE B 1 58 ? 3.117 27.078 -10.531 1 89.69 58 ILE B C 1
ATOM 2717 O O . ILE B 1 58 ? 4.258 27.094 -10.055 1 89.69 58 ILE B O 1
ATOM 2721 N N . HIS B 1 59 ? 2.252 28.016 -10.273 1 91.44 59 HIS B N 1
ATOM 2722 C CA . HIS B 1 59 ? 2.539 29.156 -9.391 1 91.44 59 HIS B CA 1
ATOM 2723 C C . HIS B 1 59 ? 2.627 28.703 -7.938 1 91.44 59 HIS B C 1
ATOM 2725 O O . HIS B 1 59 ? 2.107 27.641 -7.574 1 91.44 59 HIS B O 1
ATOM 2731 N N . PRO B 1 60 ? 3.252 29.5 -7.184 1 93.75 60 PRO B N 1
ATOM 2732 C CA . PRO B 1 60 ? 3.285 29.188 -5.75 1 93.75 60 PRO B CA 1
ATOM 2733 C C . PRO B 1 60 ? 1.905 29.25 -5.102 1 93.75 60 PRO B C 1
ATOM 2735 O O . PRO B 1 60 ? 0.994 29.891 -5.637 1 93.75 60 PRO B O 1
ATOM 2738 N N . ILE B 1 61 ? 1.791 28.609 -3.984 1 96.44 61 ILE B N 1
ATOM 2739 C CA . ILE B 1 61 ? 0.591 28.703 -3.158 1 96.44 61 ILE B CA 1
ATOM 2740 C C . ILE B 1 61 ? 0.634 29.969 -2.32 1 96.44 61 ILE B C 1
ATOM 2742 O O . ILE B 1 61 ? 1.687 30.344 -1.791 1 96.44 61 ILE B O 1
ATOM 2746 N N . THR B 1 62 ? -0.489 30.609 -2.248 1 96.62 62 THR B N 1
ATOM 2747 C CA . THR B 1 62 ? -0.627 31.75 -1.35 1 96.62 62 THR B CA 1
ATOM 2748 C C . THR B 1 62 ? -1.219 31.328 -0.012 1 96.62 62 THR B C 1
ATOM 2750 O O . THR B 1 62 ? -2.275 30.688 0.029 1 96.62 62 THR B O 1
ATOM 2753 N N . PHE B 1 63 ? -0.54 31.672 0.996 1 96.88 63 PHE B N 1
ATOM 2754 C CA . PHE B 1 63 ? -0.985 31.391 2.355 1 96.88 63 PHE B CA 1
ATOM 2755 C C . PHE B 1 63 ? -1.479 32.656 3.039 1 96.88 63 PHE B C 1
ATOM 2757 O O . PHE B 1 63 ? -0.694 33.594 3.305 1 96.88 63 PHE B O 1
ATOM 2764 N N . ASN B 1 64 ? -2.754 32.656 3.314 1 96.25 64 ASN B N 1
ATOM 2765 C CA . ASN B 1 64 ? -3.34 33.812 4 1 96.25 64 ASN B CA 1
ATOM 2766 C C . ASN B 1 64 ? -3.633 33.5 5.465 1 96.25 64 ASN B C 1
ATOM 2768 O O . ASN B 1 64 ? -4.219 32.469 5.777 1 96.25 64 ASN B O 1
ATOM 2772 N N . ASN B 1 65 ? -3.182 34.344 6.379 1 95 65 ASN B N 1
ATOM 2773 C CA . ASN B 1 65 ? -3.436 34.281 7.816 1 95 65 ASN B CA 1
ATOM 2774 C C . ASN B 1 65 ? -2.777 33.062 8.461 1 95 65 ASN B C 1
ATOM 2776 O O . ASN B 1 65 ? -3.176 32.656 9.547 1 95 65 ASN B O 1
ATOM 2780 N N . TYR B 1 66 ? -1.806 32.5 7.797 1 95.56 66 TYR B N 1
ATOM 2781 C CA . TYR B 1 66 ? -1.089 31.359 8.359 1 95.56 66 TYR B CA 1
ATOM 2782 C C . TYR B 1 66 ? -0.118 31.797 9.445 1 95.56 66 TYR B C 1
ATOM 2784 O O . TYR B 1 66 ? 0.274 31 10.297 1 95.56 66 TYR B O 1
ATOM 2792 N N . ASN B 1 67 ? 0.295 33.062 9.391 1 93.81 67 ASN B N 1
ATOM 2793 C CA . ASN B 1 67 ? 1.289 33.625 10.312 1 93.81 67 ASN B CA 1
ATOM 2794 C C . ASN B 1 67 ? 0.632 34.312 11.5 1 93.81 67 ASN B C 1
ATOM 2796 O O . ASN B 1 67 ? 1.318 34.906 12.336 1 93.81 67 ASN B O 1
ATOM 2800 N N . ILE B 1 68 ? -0.72 34.25 11.586 1 92.69 68 ILE B N 1
ATOM 2801 C CA . ILE B 1 68 ? -1.464 34.906 12.648 1 92.69 68 ILE B CA 1
ATOM 2802 C C . ILE B 1 68 ? -1.957 33.844 13.656 1 92.69 68 ILE B C 1
ATOM 2804 O O . ILE B 1 68 ? -2.477 32.812 13.266 1 92.69 68 ILE B O 1
ATOM 2808 N N . PRO B 1 69 ? -1.77 34.156 14.867 1 92.19 69 PRO B N 1
ATOM 2809 C CA . PRO B 1 69 ? -2.287 33.219 15.875 1 92.19 69 PRO B CA 1
ATOM 2810 C C . PRO B 1 69 ? -3.812 33.125 15.867 1 92.19 69 PRO B C 1
ATOM 2812 O O . PRO B 1 69 ? -4.488 34.156 15.68 1 92.19 69 PRO B O 1
ATOM 2815 N N . TYR B 1 70 ? -4.281 31.938 16.016 1 91.69 70 TYR B N 1
ATOM 2816 C CA . TYR B 1 70 ? -5.711 31.797 16.25 1 91.69 70 TYR B CA 1
ATOM 2817 C C . TYR B 1 70 ? -6.113 32.406 17.594 1 91.69 70 TYR B C 1
ATOM 2819 O O . TYR B 1 70 ? -5.609 32.031 18.641 1 91.69 70 TYR B O 1
ATOM 2827 N N . ILE B 1 71 ? -7.02 33.312 17.516 1 89.56 71 ILE B N 1
ATOM 2828 C CA . ILE B 1 71 ? -7.449 34.031 18.719 1 89.56 71 ILE B CA 1
ATOM 2829 C C . ILE B 1 71 ? -8.312 33.094 19.562 1 89.56 71 ILE B C 1
ATOM 2831 O O . ILE B 1 71 ? -8.094 32.969 20.781 1 89.56 71 ILE B O 1
ATOM 2835 N N . THR B 1 72 ? -9.328 32.562 18.891 1 92.44 72 THR B N 1
ATOM 2836 C CA . THR B 1 72 ? -10.102 31.531 19.562 1 92.44 72 THR B CA 1
ATOM 2837 C C . THR B 1 72 ? -9.352 30.203 19.594 1 92.44 72 THR B C 1
ATOM 2839 O O . THR B 1 72 ? -8.852 29.75 18.562 1 92.44 72 THR B O 1
ATOM 2842 N N . PRO B 1 73 ? -9.234 29.672 20.797 1 93.81 73 PRO B N 1
ATOM 2843 C CA . PRO B 1 73 ? -8.477 28.422 20.906 1 93.81 73 PRO B CA 1
ATOM 2844 C C . PRO B 1 73 ? -9.031 27.312 20 1 93.81 73 PRO B C 1
ATOM 2846 O O . PRO B 1 73 ? -10.25 27.219 19.812 1 93.81 73 PRO B O 1
ATOM 2849 N N . SER B 1 74 ? -8.133 26.547 19.5 1 94.38 74 SER B N 1
ATOM 2850 C CA . SER B 1 74 ? -8.5 25.359 18.75 1 94.38 74 SER B CA 1
ATOM 2851 C C . SER B 1 74 ? -8.625 24.141 19.672 1 94.38 74 SER B C 1
ATOM 2853 O O . SER B 1 74 ? -7.988 24.078 20.719 1 94.38 74 SER B O 1
ATOM 2855 N N . GLN B 1 75 ? -9.438 23.234 19.281 1 97.06 75 GLN B N 1
ATOM 2856 C CA . GLN B 1 75 ? -9.617 22.016 20.078 1 97.06 75 GLN B CA 1
ATOM 2857 C C . GLN B 1 75 ? -8.875 20.844 19.469 1 97.06 75 GLN B C 1
ATOM 2859 O O . GLN B 1 75 ? -9.016 20.562 18.281 1 97.06 75 GLN B O 1
ATOM 2864 N N . ILE B 1 76 ? -8.062 20.203 20.281 1 98.38 76 ILE B N 1
ATOM 2865 C CA . ILE B 1 76 ? -7.414 18.969 19.859 1 98.38 76 ILE B CA 1
ATOM 2866 C C . ILE B 1 76 ? -8.023 17.781 20.625 1 98.38 76 ILE B C 1
ATOM 2868 O O . ILE B 1 76 ? -8.305 17.875 21.812 1 98.38 76 ILE B O 1
ATOM 2872 N N . LYS B 1 77 ? -8.281 16.734 19.891 1 98.62 77 LYS B N 1
ATOM 2873 C CA . LYS B 1 77 ? -8.969 15.562 20.438 1 98.62 77 LYS B CA 1
ATOM 2874 C C . LYS B 1 77 ? -8.289 14.266 19.984 1 98.62 77 LYS B C 1
ATOM 2876 O O . LYS B 1 77 ? -7.867 14.141 18.844 1 98.62 77 LYS B O 1
ATOM 2881 N N . ASN B 1 78 ? -8.117 13.328 20.969 1 98.62 78 ASN B N 1
ATOM 2882 C CA . ASN B 1 78 ? -7.863 11.938 20.609 1 98.62 78 ASN B CA 1
ATOM 2883 C C . ASN B 1 78 ? -9.141 11.227 20.172 1 98.62 78 ASN B C 1
ATOM 2885 O O . ASN B 1 78 ? -9.961 10.852 21 1 98.62 78 ASN B O 1
ATOM 2889 N N . ASN B 1 79 ? -9.281 11.031 18.891 1 97.69 79 ASN B N 1
ATOM 2890 C CA . ASN B 1 79 ? -10.531 10.469 18.391 1 97.69 79 ASN B CA 1
ATOM 2891 C C . ASN B 1 79 ? -10.43 8.961 18.188 1 97.69 79 ASN B C 1
ATOM 2893 O O . ASN B 1 79 ? -11.305 8.352 17.578 1 97.69 79 ASN B O 1
ATOM 2897 N N . GLY B 1 80 ? -9.328 8.422 18.672 1 96.88 80 GLY B N 1
ATOM 2898 C CA . GLY B 1 80 ? -9.117 6.988 18.578 1 96.88 80 GLY B CA 1
ATOM 2899 C C . GLY B 1 80 ? -8.352 6.582 17.328 1 96.88 80 GLY B C 1
ATOM 2900 O O . GLY B 1 80 ? -7.91 5.438 17.219 1 96.88 80 GLY B O 1
ATOM 2901 N N . HIS B 1 81 ? -8.141 7.5 16.422 1 97 81 HIS B N 1
ATOM 2902 C CA . HIS B 1 81 ? -7.449 7.238 15.164 1 97 81 HIS B CA 1
ATOM 2903 C C . HIS B 1 81 ? -6.246 8.164 14.992 1 97 81 HIS B C 1
ATOM 2905 O O . HIS B 1 81 ? -5.324 7.855 14.234 1 97 81 HIS B O 1
ATOM 2911 N N . SER B 1 82 ? -6.363 9.305 15.656 1 98.31 82 SER B N 1
ATOM 2912 C CA . SER B 1 82 ? -5.328 10.328 15.531 1 98.31 82 SER B CA 1
ATOM 2913 C C . SER B 1 82 ? -5.469 11.391 16.609 1 98.31 82 SER B C 1
ATOM 2915 O O . SER B 1 82 ? -6.391 11.336 17.438 1 98.31 82 SER B O 1
ATOM 2917 N N . ALA B 1 83 ? -4.465 12.266 16.734 1 98.62 83 ALA B N 1
ATOM 2918 C CA . ALA B 1 83 ? -4.629 13.57 17.359 1 98.62 83 ALA B CA 1
ATOM 2919 C C . ALA B 1 83 ? -5.223 14.578 16.375 1 98.62 83 ALA B C 1
ATOM 2921 O O . ALA B 1 83 ? -4.539 15.031 15.445 1 98.62 83 ALA B O 1
ATOM 2922 N N . ASP B 1 84 ? -6.461 14.875 16.562 1 98.31 84 ASP B N 1
ATOM 2923 C CA . ASP B 1 84 ? -7.238 15.672 15.617 1 98.31 84 ASP B CA 1
ATOM 2924 C C . ASP B 1 84 ? -7.496 17.078 16.172 1 98.31 84 ASP B C 1
ATOM 2926 O O . ASP B 1 84 ? -8.109 17.234 17.219 1 98.31 84 ASP B O 1
ATOM 2930 N N . LEU B 1 85 ? -6.965 18.078 15.492 1 97.81 85 LEU B N 1
ATOM 2931 C CA . LEU B 1 85 ? -7.133 19.469 15.891 1 97.81 85 LEU B CA 1
ATOM 2932 C C . LEU B 1 85 ? -8.133 20.172 14.984 1 97.81 85 LEU B C 1
ATOM 2934 O O . LEU B 1 85 ? -7.926 20.266 13.773 1 97.81 85 LEU B O 1
ATOM 2938 N N . GLN B 1 86 ? -9.188 20.688 15.547 1 96.31 86 GLN B N 1
ATOM 2939 C CA . GLN B 1 86 ? -10.203 21.469 14.844 1 96.31 86 GLN B CA 1
ATOM 2940 C C . GLN B 1 86 ? -10 22.969 15.047 1 96.31 86 GLN B C 1
ATOM 2942 O O . GLN B 1 86 ? -10.008 23.453 16.188 1 96.31 86 GLN B O 1
ATOM 2947 N N . PHE B 1 87 ? -9.867 23.594 13.914 1 94.44 87 PHE B N 1
ATOM 2948 C CA . PHE B 1 87 ? -9.617 25.031 14.023 1 94.44 87 PHE B CA 1
ATOM 2949 C C . PHE B 1 87 ? -10.898 25.781 14.375 1 94.44 87 PHE B C 1
ATOM 2951 O O . PHE B 1 87 ? -11.984 25.406 13.93 1 94.44 87 PHE B O 1
ATOM 2958 N N . SER B 1 88 ? -10.688 26.797 15.102 1 86.38 88 SER B N 1
ATOM 2959 C CA . SER B 1 88 ? -11.805 27.688 15.398 1 86.38 88 SER B CA 1
ATOM 2960 C C . SER B 1 88 ? -12.219 28.484 14.164 1 86.38 88 SER B C 1
ATOM 2962 O O . SER B 1 88 ? -11.469 28.578 13.195 1 86.38 88 SER B O 1
ATOM 2964 N N . LYS B 1 89 ? -13.414 28.938 14.133 1 77.88 89 LYS B N 1
ATOM 2965 C CA . LYS B 1 89 ? -13.938 29.641 12.961 1 77.88 89 LYS B CA 1
ATOM 2966 C C . LYS B 1 89 ? -13.531 31.109 12.984 1 77.88 89 LYS B C 1
ATOM 2968 O O . LYS B 1 89 ? -13.844 31.859 12.055 1 77.88 89 LYS B O 1
ATOM 2973 N N . SER B 1 90 ? -12.719 31.469 13.906 1 70.88 90 SER B N 1
ATOM 2974 C CA . SER B 1 90 ? -12.25 32.844 13.938 1 70.88 90 SER B CA 1
ATOM 2975 C C . SER B 1 90 ? -10.938 33 13.18 1 70.88 90 SER B C 1
ATOM 2977 O O . SER B 1 90 ? -10.094 32.125 13.203 1 70.88 90 SER B O 1
ATOM 2979 N N . ASN B 1 91 ? -10.797 34.125 12.242 1 68 91 ASN B N 1
ATOM 2980 C CA . ASN B 1 91 ? -9.594 34.469 11.484 1 68 91 ASN B CA 1
ATOM 2981 C C . ASN B 1 91 ? -9.047 33.219 10.758 1 68 91 ASN B C 1
ATOM 2983 O O . ASN B 1 91 ? -7.895 32.844 10.977 1 68 91 ASN B O 1
ATOM 2987 N N . VAL B 1 92 ? -9.781 32.75 9.93 1 83.81 92 VAL B N 1
ATOM 2988 C CA . VAL B 1 92 ? -9.547 31.422 9.32 1 83.81 92 VAL B CA 1
ATOM 2989 C C . VAL B 1 92 ? -8.414 31.531 8.297 1 83.81 92 VAL B C 1
ATOM 2991 O O . VAL B 1 92 ? -8.367 32.469 7.504 1 83.81 92 VAL B O 1
ATOM 2994 N N . ALA B 1 93 ? -7.426 30.781 8.438 1 95.31 93 ALA B N 1
ATOM 2995 C CA . ALA B 1 93 ? -6.34 30.625 7.473 1 95.31 93 ALA B CA 1
ATOM 2996 C C . ALA B 1 93 ? -6.852 30.031 6.16 1 95.31 93 ALA B C 1
ATOM 2998 O O . ALA B 1 93 ? -7.727 29.172 6.16 1 95.31 93 ALA B O 1
ATOM 2999 N N . THR B 1 94 ? -6.371 30.656 5.039 1 97.31 94 THR B N 1
ATOM 3000 C CA . THR B 1 94 ? -6.777 30.156 3.734 1 97.31 94 THR B CA 1
ATOM 3001 C C . THR B 1 94 ? -5.559 29.922 2.844 1 97.31 94 THR B C 1
ATOM 3003 O O . THR B 1 94 ? -4.48 30.453 3.1 1 97.31 94 THR B O 1
ATOM 3006 N N . ILE B 1 95 ? -5.746 29.078 1.844 1 98.25 95 ILE B N 1
ATOM 3007 C CA . ILE B 1 95 ? -4.758 28.906 0.786 1 98.25 95 ILE B CA 1
ATOM 3008 C C . ILE B 1 95 ? -5.422 29.094 -0.577 1 98.25 95 ILE B C 1
ATOM 3010 O O . ILE B 1 95 ? -6.617 28.844 -0.731 1 98.25 95 ILE B O 1
ATOM 3014 N N . SER B 1 96 ? -4.672 29.547 -1.494 1 98 96 SER B N 1
ATOM 3015 C CA . SER B 1 96 ? -5.086 29.75 -2.879 1 98 96 SER B CA 1
ATOM 3016 C C . SER B 1 96 ? -3.891 29.703 -3.824 1 98 96 SER B C 1
ATOM 3018 O O . SER B 1 96 ? -2.744 29.609 -3.381 1 98 96 SER B O 1
ATOM 3020 N N . GLY B 1 97 ? -4.23 29.641 -5.137 1 97 97 GLY B N 1
ATOM 3021 C CA . GLY B 1 97 ? -3.174 29.656 -6.133 1 97 97 GLY B CA 1
ATOM 3022 C C . GLY B 1 97 ? -2.543 28.297 -6.363 1 97 97 GLY B C 1
ATOM 3023 O O . GLY B 1 97 ? -3.033 27.297 -5.855 1 97 97 GLY B O 1
ATOM 3024 N N . GLY B 1 98 ? -1.506 28.312 -7.219 1 95.75 98 GLY B N 1
ATOM 3025 C CA . GLY B 1 98 ? -0.852 27.062 -7.582 1 95.75 98 GLY B CA 1
ATOM 3026 C C . GLY B 1 98 ? -1.789 26.062 -8.234 1 95.75 98 GLY B C 1
ATOM 3027 O O . GLY B 1 98 ? -2.471 26.391 -9.211 1 95.75 98 GLY B O 1
ATOM 3028 N N . PRO B 1 99 ? -1.812 24.906 -7.586 1 96.19 99 PRO B N 1
ATOM 3029 C CA . PRO B 1 99 ? -2.691 23.906 -8.188 1 96.19 99 PRO B CA 1
ATOM 3030 C C . PRO B 1 99 ? -4.168 24.172 -7.906 1 96.19 99 PRO B C 1
ATOM 3032 O O . PRO B 1 99 ? -5.035 23.469 -8.438 1 96.19 99 PRO B O 1
ATOM 3035 N N . LEU B 1 100 ? -4.496 25.141 -7.109 1 97.88 100 LEU B N 1
ATOM 3036 C CA . LEU B 1 100 ? -5.867 25.422 -6.699 1 97.88 100 LEU B CA 1
ATOM 3037 C C . LEU B 1 100 ? -6.488 26.484 -7.605 1 97.88 100 LEU B C 1
ATOM 3039 O O . LEU B 1 100 ? -7.672 26.797 -7.465 1 97.88 100 LEU B O 1
ATOM 3043 N N . HIS B 1 101 ? -5.672 27.031 -8.406 1 94.06 101 HIS B N 1
ATOM 3044 C CA . HIS B 1 101 ? -6.121 28.016 -9.375 1 94.06 101 HIS B CA 1
ATOM 3045 C C . HIS B 1 101 ? -6.805 29.203 -8.688 1 94.06 101 HIS B C 1
ATOM 3047 O O . HIS B 1 101 ? -6.215 29.844 -7.828 1 94.06 101 HIS B O 1
ATOM 3053 N N . ASN B 1 102 ? -8.094 29.453 -9.039 1 95 102 ASN B N 1
ATOM 3054 C CA . ASN B 1 102 ? -8.742 30.656 -8.523 1 95 102 ASN B CA 1
ATOM 3055 C C . ASN B 1 102 ? -9.594 30.344 -7.293 1 95 102 ASN B C 1
ATOM 3057 O O . ASN B 1 102 ? -10.234 31.25 -6.746 1 95 102 ASN B O 1
ATOM 3061 N N . ASP B 1 103 ? -9.531 29.172 -6.867 1 98.12 103 ASP B N 1
ATOM 3062 C CA . ASP B 1 103 ? -10.359 28.812 -5.719 1 98.12 103 ASP B CA 1
ATOM 3063 C C . ASP B 1 103 ? -9.641 29.125 -4.406 1 98.12 103 ASP B C 1
ATOM 3065 O O . ASP B 1 103 ? -8.406 29.094 -4.344 1 98.12 103 ASP B O 1
ATOM 3069 N N . ILE B 1 104 ? -10.406 29.484 -3.484 1 98.38 104 ILE B N 1
ATOM 3070 C CA . ILE B 1 104 ? -9.906 29.734 -2.139 1 98.38 104 ILE B CA 1
ATOM 3071 C C . ILE B 1 104 ? -10.352 28.609 -1.206 1 98.38 104 ILE B C 1
ATOM 3073 O O . ILE B 1 104 ? -11.523 28.219 -1.199 1 98.38 104 ILE B O 1
ATOM 3077 N N . TYR B 1 105 ? -9.461 28.094 -0.481 1 98.56 105 TYR B N 1
ATOM 3078 C CA . TYR B 1 105 ? -9.727 27 0.455 1 98.56 105 TYR B CA 1
ATOM 3079 C C . TYR B 1 105 ? -9.484 27.453 1.893 1 98.56 105 TYR B C 1
ATOM 3081 O O . TYR B 1 105 ? -8.445 28.047 2.197 1 98.56 105 TYR B O 1
ATOM 3089 N N . VAL B 1 106 ? -10.367 27.141 2.77 1 97.62 106 VAL B N 1
ATOM 3090 C CA . VAL B 1 106 ? -10.281 27.547 4.164 1 97.62 106 VAL B CA 1
ATOM 3091 C C . VAL B 1 106 ? -9.828 26.375 5.027 1 97.62 106 VAL B C 1
ATOM 3093 O O . VAL B 1 106 ? -10.289 25.25 4.852 1 97.62 106 VAL B O 1
ATOM 3096 N N . ALA B 1 107 ? -8.875 26.641 5.934 1 97.31 107 ALA B N 1
ATOM 3097 C CA . ALA B 1 107 ? -8.367 25.594 6.828 1 97.31 107 ALA B CA 1
ATOM 3098 C C . ALA B 1 107 ? -9.453 25.141 7.805 1 97.31 107 ALA B C 1
ATOM 3100 O O . ALA B 1 107 ? -10.078 25.969 8.477 1 97.31 107 ALA B O 1
ATOM 3101 N N . GLU B 1 108 ? -9.641 23.844 7.871 1 96.88 108 GLU B N 1
ATOM 3102 C CA . GLU B 1 108 ? -10.703 23.281 8.703 1 96.88 108 GLU B CA 1
ATOM 3103 C C . GLU B 1 108 ? -10.125 22.547 9.906 1 96.88 108 GLU B C 1
ATOM 3105 O O . GLU B 1 108 ? -10.633 22.656 11.023 1 96.88 108 GLU B O 1
ATOM 3110 N N . SER B 1 109 ? -9.102 21.797 9.68 1 97 109 SER B N 1
ATOM 3111 C CA . SER B 1 109 ? -8.555 20.938 10.719 1 97 109 SER B CA 1
ATOM 3112 C C . SER B 1 109 ? -7.164 20.438 10.344 1 97 109 SER B C 1
ATOM 3114 O O . SER B 1 109 ? -6.715 20.625 9.211 1 97 109 SER B O 1
ATOM 3116 N N . LEU B 1 110 ? -6.465 19.875 11.281 1 97.88 110 LEU B N 1
ATOM 3117 C CA . LEU B 1 110 ? -5.25 19.125 11.008 1 97.88 110 LEU B CA 1
ATOM 3118 C C . LEU B 1 110 ? -5.18 17.875 11.875 1 97.88 110 LEU B C 1
ATOM 3120 O O . LEU B 1 110 ? -5.844 17.797 12.914 1 97.88 110 LEU B O 1
ATOM 3124 N N . HIS B 1 111 ? -4.523 16.875 11.453 1 98.75 111 HIS B N 1
ATOM 3125 C CA . HIS B 1 111 ? -4.297 15.641 12.203 1 98.75 111 HIS B CA 1
ATOM 3126 C C . HIS B 1 111 ? -2.975 14.992 11.805 1 98.75 111 HIS B C 1
ATOM 3128 O O . HIS B 1 111 ? -2.314 15.438 10.867 1 98.75 111 HIS B O 1
ATOM 3134 N N . PHE B 1 112 ? -2.617 13.93 12.57 1 98.88 112 PHE B N 1
ATOM 3135 C CA . PHE B 1 112 ? -1.289 13.344 12.43 1 98.88 112 PHE B CA 1
ATOM 3136 C C . PHE B 1 112 ? -1.383 11.836 12.219 1 98.88 112 PHE B C 1
ATOM 3138 O O . PHE B 1 112 ? -2.312 11.195 12.703 1 98.88 112 PHE B O 1
ATOM 3145 N N . HIS B 1 113 ? -0.492 11.352 11.516 1 98.81 113 HIS B N 1
ATOM 3146 C CA . HIS B 1 113 ? -0.215 9.93 11.359 1 98.81 113 HIS B CA 1
ATOM 3147 C C . HIS B 1 113 ? 1.2 9.586 11.812 1 98.81 113 HIS B C 1
ATOM 3149 O O . HIS B 1 113 ? 2.145 10.328 11.516 1 98.81 113 HIS B O 1
ATOM 3155 N N . TRP B 1 114 ? 1.321 8.492 12.555 1 98.69 114 TRP B N 1
ATOM 3156 C CA . TRP B 1 114 ? 2.645 8.117 13.047 1 98.69 114 TRP B CA 1
ATOM 3157 C C . TRP B 1 114 ? 2.785 6.598 13.133 1 98.69 114 TRP B C 1
ATOM 3159 O O . TRP B 1 114 ? 1.79 5.871 13.086 1 98.69 114 TRP B O 1
ATOM 3169 N N . GLY B 1 115 ? 4.062 6.145 13.109 1 97.38 115 GLY B N 1
ATOM 3170 C CA . GLY B 1 115 ? 4.344 4.719 13.172 1 97.38 115 GLY B CA 1
ATOM 3171 C C . GLY B 1 115 ? 4.809 4.258 14.539 1 97.38 115 GLY B C 1
ATOM 3172 O O . GLY B 1 115 ? 5.133 5.078 15.398 1 97.38 115 GLY B O 1
ATOM 3173 N N . SER B 1 116 ? 4.773 2.957 14.727 1 96.38 116 SER B N 1
ATOM 3174 C CA . SER B 1 116 ? 5.426 2.355 15.883 1 96.38 116 SER B CA 1
ATOM 3175 C C . SER B 1 116 ? 6.941 2.506 15.805 1 96.38 116 SER B C 1
ATOM 3177 O O . SER B 1 116 ? 7.629 2.508 16.828 1 96.38 116 SER B O 1
ATOM 3179 N N . GLY B 1 117 ? 7.406 2.633 14.586 1 94.12 117 GLY B N 1
ATOM 3180 C CA . GLY B 1 117 ? 8.82 2.865 14.336 1 94.12 117 GLY B CA 1
ATOM 3181 C C . GLY B 1 117 ? 9.094 4.18 13.633 1 94.12 117 GLY B C 1
ATOM 3182 O O . GLY B 1 117 ? 8.164 4.871 13.211 1 94.12 117 GLY B O 1
ATOM 3183 N N . ASP B 1 118 ? 10.367 4.512 13.5 1 94.5 118 ASP B N 1
ATOM 3184 C CA . ASP B 1 118 ? 10.758 5.832 13.008 1 94.5 118 ASP B CA 1
ATOM 3185 C C . ASP B 1 118 ? 10.805 5.852 11.477 1 94.5 118 ASP B C 1
ATOM 3187 O O . ASP B 1 118 ? 10.891 6.922 10.875 1 94.5 118 ASP B O 1
ATOM 3191 N N . ASN B 1 119 ? 10.633 4.691 10.828 1 92 119 ASN B N 1
ATOM 3192 C CA . ASN B 1 119 ? 10.82 4.641 9.383 1 92 119 ASN B CA 1
ATOM 3193 C C . ASN B 1 119 ? 9.555 4.188 8.672 1 92 119 ASN B C 1
ATOM 3195 O O . ASN B 1 119 ? 9.609 3.721 7.531 1 92 119 ASN B O 1
ATOM 3199 N N . HIS B 1 120 ? 8.391 4.25 9.344 1 92.06 120 HIS B N 1
ATOM 3200 C CA . HIS B 1 120 ? 7.168 3.816 8.68 1 92.06 120 HIS B CA 1
ATOM 3201 C C . HIS B 1 120 ? 5.941 4.488 9.289 1 92.06 120 HIS B C 1
ATOM 3203 O O . HIS B 1 120 ? 4.949 3.82 9.586 1 92.06 120 HIS B O 1
ATOM 3209 N N . GLY B 1 121 ? 5.91 5.703 9.398 1 96.94 121 GLY B N 1
ATOM 3210 C CA . GLY B 1 121 ? 4.789 6.395 10.016 1 96.94 121 GLY B CA 1
ATOM 3211 C C . GLY B 1 121 ? 4.043 7.297 9.055 1 96.94 121 GLY B C 1
ATOM 3212 O O . GLY B 1 121 ? 2.844 7.527 9.211 1 96.94 121 GLY B O 1
ATOM 3213 N N . SER B 1 122 ? 4.727 7.848 8.102 1 98.38 122 SER B N 1
ATOM 3214 C CA . SER B 1 122 ? 4.082 8.711 7.121 1 98.38 122 SER B CA 1
ATOM 3215 C C . SER B 1 122 ? 3.201 7.906 6.172 1 98.38 122 SER B C 1
ATOM 3217 O O . SER B 1 122 ? 3.496 6.746 5.875 1 98.38 122 SER B O 1
ATOM 3219 N N . GLU B 1 123 ? 2.127 8.508 5.723 1 98.31 123 GLU B N 1
ATOM 3220 C CA . GLU B 1 123 ? 1.257 7.867 4.738 1 98.31 123 GLU B CA 1
ATOM 3221 C C . GLU B 1 123 ? 1.866 7.926 3.342 1 98.31 123 GLU B C 1
ATOM 3223 O O . GLU B 1 123 ? 2.061 6.891 2.699 1 98.31 123 GLU B O 1
ATOM 3228 N N . HIS B 1 124 ? 2.166 9.094 2.9 1 98.69 124 HIS B N 1
ATOM 3229 C CA . HIS B 1 124 ? 2.855 9.211 1.62 1 98.69 124 HIS B CA 1
ATOM 3230 C C . HIS B 1 124 ? 4.289 8.695 1.719 1 98.69 124 HIS B C 1
ATOM 3232 O O . HIS B 1 124 ? 4.855 8.633 2.812 1 98.69 124 HIS B O 1
ATOM 3238 N N . VAL B 1 125 ? 4.762 8.281 0.583 1 96.88 125 VAL B N 1
ATOM 3239 C CA . VAL B 1 125 ? 6.137 7.824 0.413 1 96.88 125 VAL B CA 1
ATOM 3240 C C . VAL B 1 125 ? 6.828 8.664 -0.661 1 96.88 125 VAL B C 1
ATOM 3242 O O . VAL B 1 125 ? 6.238 8.961 -1.701 1 96.88 125 VAL B O 1
ATOM 3245 N N . VAL B 1 126 ? 8.047 9.117 -0.365 1 95.88 126 VAL B N 1
ATOM 3246 C CA . VAL B 1 126 ? 8.836 9.844 -1.356 1 95.88 126 VAL B CA 1
ATOM 3247 C C . VAL B 1 126 ? 10.016 8.984 -1.809 1 95.88 126 VAL B C 1
ATOM 3249 O O . VAL B 1 126 ? 10.961 8.766 -1.049 1 95.88 126 VAL B O 1
ATOM 3252 N N . GLY B 1 127 ? 10.156 8.523 -3.041 1 86.81 127 GLY B N 1
ATOM 3253 C CA . GLY B 1 127 ? 11.195 7.66 -3.578 1 86.81 127 GLY B CA 1
ATOM 3254 C C . GLY B 1 127 ? 11.352 6.359 -2.812 1 86.81 127 GLY B C 1
ATOM 3255 O O . GLY B 1 127 ? 12.469 5.922 -2.547 1 86.81 127 GLY B O 1
ATOM 3256 N N . TYR B 1 128 ? 10.609 5.883 -1.94 1 87.81 128 TYR B N 1
ATOM 3257 C CA . TYR B 1 128 ? 10.492 4.676 -1.128 1 87.81 128 TYR B CA 1
ATOM 3258 C C . TYR B 1 128 ? 10.633 5 0.354 1 87.81 128 TYR B C 1
ATOM 3260 O O . TYR B 1 128 ? 10.406 4.141 1.209 1 87.81 128 TYR B O 1
ATOM 3268 N N . LEU B 1 129 ? 11.031 6.176 0.575 1 92.81 129 LEU B N 1
ATOM 3269 C CA . LEU B 1 129 ? 11.266 6.57 1.959 1 92.81 129 LEU B CA 1
ATOM 3270 C C . LEU B 1 129 ? 9.953 6.875 2.672 1 92.81 129 LEU B C 1
ATOM 3272 O O . LEU B 1 129 ? 9.109 7.598 2.139 1 92.81 129 LEU B O 1
ATOM 3276 N N . ARG B 1 130 ? 9.828 6.305 3.768 1 94.69 130 ARG B N 1
ATOM 3277 C CA . ARG B 1 130 ? 8.773 6.637 4.723 1 94.69 130 ARG B CA 1
ATOM 3278 C C . ARG B 1 130 ? 9.352 7.336 5.949 1 94.69 130 ARG B C 1
ATOM 3280 O O . ARG B 1 130 ? 10.469 7.043 6.371 1 94.69 130 ARG B O 1
ATOM 3287 N N . TYR B 1 131 ? 8.57 8.18 6.5 1 97.5 131 TYR B N 1
ATOM 3288 C CA . TYR B 1 131 ? 9.055 8.969 7.633 1 97.5 131 TYR B CA 1
ATOM 3289 C C . TYR B 1 131 ? 8.289 8.617 8.906 1 97.5 131 TYR B C 1
ATOM 3291 O O . TYR B 1 131 ? 7.352 7.812 8.875 1 97.5 131 TYR B O 1
ATOM 3299 N N . SER B 1 132 ? 8.695 9.211 10.016 1 98.19 132 SER B N 1
ATOM 3300 C CA . SER B 1 132 ? 8.172 8.852 11.328 1 98.19 132 SER B CA 1
ATOM 3301 C C . SER B 1 132 ? 6.723 9.297 11.484 1 98.19 132 SER B C 1
ATOM 3303 O O . SER B 1 132 ? 5.949 8.672 12.219 1 98.19 132 SER B O 1
ATOM 3305 N N . MET B 1 133 ? 6.434 10.359 10.82 1 98.69 133 MET B N 1
ATOM 3306 C CA . MET B 1 133 ? 5.129 10.969 11.039 1 98.69 133 MET B CA 1
ATOM 3307 C C . MET B 1 133 ? 4.75 11.875 9.867 1 98.69 133 MET B C 1
ATOM 3309 O O . MET B 1 133 ? 5.625 12.375 9.164 1 98.69 133 MET B O 1
ATOM 3313 N N . GLU B 1 134 ? 3.477 12.047 9.625 1 98.88 134 GLU B N 1
ATOM 3314 C CA . GLU B 1 134 ? 2.934 12.953 8.625 1 98.88 134 GLU B CA 1
ATOM 3315 C C . GLU B 1 134 ? 1.756 13.75 9.18 1 98.88 134 GLU B C 1
ATOM 3317 O O . GLU B 1 134 ? 0.892 13.195 9.859 1 98.88 134 GLU B O 1
ATOM 3322 N N . MET B 1 135 ? 1.781 15.031 8.992 1 98.81 135 MET B N 1
ATOM 3323 C CA . MET B 1 135 ? 0.657 15.898 9.344 1 98.81 135 MET B CA 1
ATOM 3324 C C . MET B 1 135 ? -0.162 16.25 8.102 1 98.81 135 MET B C 1
ATOM 3326 O O . MET B 1 135 ? 0.398 16.531 7.043 1 98.81 135 MET B O 1
ATOM 3330 N N . HIS B 1 136 ? -1.439 16.203 8.242 1 98.88 136 HIS B N 1
ATOM 3331 C CA . HIS B 1 136 ? -2.371 16.672 7.227 1 98.88 136 HIS B CA 1
ATOM 3332 C C . HIS B 1 136 ? -3.115 17.922 7.695 1 98.88 136 HIS B C 1
ATOM 3334 O O . HIS B 1 136 ? -3.74 17.906 8.758 1 98.88 136 HIS B O 1
ATOM 3340 N N . ILE B 1 137 ? -3.018 18.969 6.969 1 98.44 137 ILE B N 1
ATOM 3341 C CA . ILE B 1 137 ? -3.895 20.125 7.16 1 98.44 137 ILE B CA 1
ATOM 3342 C C . ILE B 1 137 ? -4.992 20.125 6.102 1 98.44 137 ILE B C 1
ATOM 3344 O O . ILE B 1 137 ? -4.711 20.219 4.906 1 98.44 137 ILE B O 1
ATOM 3348 N N . VAL B 1 138 ? -6.195 20.078 6.539 1 98.62 138 VAL B N 1
ATOM 3349 C CA . VAL B 1 138 ? -7.34 19.906 5.648 1 98.62 138 VAL B CA 1
ATOM 3350 C C . VAL B 1 138 ? -8.008 21.266 5.41 1 98.62 138 VAL B C 1
ATOM 3352 O O . VAL B 1 138 ? -8.32 21.984 6.359 1 98.62 138 VAL B O 1
ATOM 3355 N N . HIS B 1 139 ? -8.195 21.609 4.152 1 98.62 139 HIS B N 1
ATOM 3356 C CA . HIS B 1 139 ? -8.883 22.828 3.748 1 98.62 139 HIS B CA 1
ATOM 3357 C C . HIS B 1 139 ? -10.148 22.5 2.947 1 98.62 139 HIS B C 1
ATOM 3359 O O . HIS B 1 139 ? -10.148 21.578 2.131 1 98.62 139 HIS B O 1
ATOM 3365 N N . ARG B 1 140 ? -11.117 23.266 3.141 1 98.25 140 ARG B N 1
ATOM 3366 C CA . ARG B 1 140 ? -12.367 23.141 2.406 1 98.25 140 ARG B CA 1
ATOM 3367 C C . ARG B 1 140 ? -12.484 24.234 1.351 1 98.25 140 ARG B C 1
ATOM 3369 O O . ARG B 1 140 ? -12.219 25.406 1.629 1 98.25 140 ARG B O 1
ATOM 3376 N N . ASN B 1 141 ? -12.805 23.828 0.175 1 98.81 141 ASN B N 1
ATOM 3377 C CA . ASN B 1 141 ? -13.141 24.828 -0.835 1 98.81 141 ASN B CA 1
ATOM 3378 C C . ASN B 1 141 ? -14.297 25.719 -0.383 1 98.81 141 ASN B C 1
ATOM 3380 O O . ASN B 1 141 ? -15.367 25.219 -0.036 1 98.81 141 ASN B O 1
ATOM 3384 N N . MET B 1 142 ? -14.141 26.953 -0.436 1 97.56 142 MET B N 1
ATOM 3385 C CA . MET B 1 142 ? -15.125 27.906 0.075 1 97.56 142 MET B CA 1
ATOM 3386 C C . MET B 1 142 ? -16.391 27.891 -0.778 1 97.56 142 MET B C 1
ATOM 3388 O O . MET B 1 142 ? -17.422 28.422 -0.375 1 97.56 142 MET B O 1
ATOM 3392 N N . LYS B 1 143 ? -16.281 27.25 -1.987 1 98.06 143 LYS B N 1
ATOM 3393 C CA . LYS B 1 143 ? -17.469 27.062 -2.814 1 98.06 143 LYS B CA 1
ATOM 3394 C C . LYS B 1 143 ? -18.531 26.25 -2.074 1 98.06 143 LYS B C 1
ATOM 3396 O O . LYS B 1 143 ? -19.719 26.375 -2.367 1 98.06 143 LYS B O 1
ATOM 3401 N N . TYR B 1 144 ? -18.094 25.469 -1.146 1 98.12 144 TYR B N 1
ATOM 3402 C CA . TYR B 1 144 ? -19.016 24.594 -0.423 1 98.12 144 TYR B CA 1
ATOM 3403 C C . TYR B 1 144 ? -19.141 25.016 1.031 1 98.12 144 TYR B C 1
ATOM 3405 O O . TYR B 1 144 ? -18.156 25.312 1.695 1 98.12 144 TYR B O 1
ATOM 3413 N N . PRO B 1 145 ? -20.359 25 1.561 1 96.56 145 PRO B N 1
ATOM 3414 C CA . PRO B 1 145 ? -20.578 25.562 2.891 1 96.56 145 PRO B CA 1
ATOM 3415 C C . PRO B 1 145 ? -20.016 24.688 4.008 1 96.56 145 PRO B C 1
ATOM 3417 O O . PRO B 1 145 ? -19.672 25.203 5.082 1 96.56 145 PRO B O 1
ATOM 3420 N N . THR B 1 146 ? -19.969 23.406 3.748 1 96.44 146 THR B N 1
ATOM 3421 C CA . THR B 1 146 ? -19.516 22.484 4.781 1 96.44 146 THR B CA 1
ATOM 3422 C C . THR B 1 146 ? -18.562 21.438 4.195 1 96.44 146 THR B C 1
ATOM 3424 O O . THR B 1 146 ? -18.578 21.203 2.988 1 96.44 146 THR B O 1
ATOM 3427 N N . VAL B 1 147 ? -17.734 20.891 5.082 1 96.38 147 VAL B N 1
ATOM 3428 C CA . VAL B 1 147 ? -16.859 19.797 4.664 1 96.38 147 VAL B CA 1
ATOM 3429 C C . VAL B 1 147 ? -17.703 18.641 4.145 1 96.38 147 VAL B C 1
ATOM 3431 O O . VAL B 1 147 ? -17.359 18.016 3.143 1 96.38 147 VAL B O 1
ATOM 3434 N N . ALA B 1 148 ? -18.844 18.375 4.766 1 96 148 ALA B N 1
ATOM 3435 C CA . ALA B 1 148 ? -19.734 17.281 4.395 1 96 148 ALA B CA 1
ATOM 3436 C C . ALA B 1 148 ? -20.203 17.422 2.949 1 96 148 ALA B C 1
ATOM 3438 O O . ALA B 1 148 ? -20.391 16.422 2.248 1 96 148 ALA B O 1
ATOM 3439 N N . GLU B 1 149 ? -20.391 18.625 2.559 1 97.75 149 GLU B N 1
ATOM 3440 C CA . GLU B 1 149 ? -20.781 18.859 1.171 1 97.75 149 GLU B CA 1
ATOM 3441 C C . GLU B 1 149 ? -19.562 18.797 0.247 1 97.75 149 GLU B C 1
ATOM 3443 O O . GLU B 1 149 ? -19.641 18.234 -0.847 1 97.75 149 GLU B O 1
ATOM 3448 N N . ALA B 1 150 ? -18.5 19.375 0.692 1 98.5 150 ALA B N 1
ATOM 3449 C CA . ALA B 1 150 ? -17.297 19.5 -0.113 1 98.5 150 ALA B CA 1
ATOM 3450 C C . ALA B 1 150 ? -16.781 18.125 -0.551 1 98.5 150 ALA B C 1
ATOM 3452 O O . ALA B 1 150 ? -16.312 17.969 -1.677 1 98.5 150 ALA B O 1
ATOM 3453 N N . VAL B 1 151 ? -16.938 17.109 0.258 1 97.75 151 VAL B N 1
ATOM 3454 C CA . VAL B 1 151 ? -16.344 15.805 0.014 1 97.75 151 VAL B CA 1
ATOM 3455 C C . VAL B 1 151 ? -17.047 15.125 -1.163 1 97.75 151 VAL B C 1
ATOM 3457 O O . VAL B 1 151 ? -16.562 14.117 -1.679 1 97.75 151 VAL B O 1
ATOM 3460 N N . ASN B 1 152 ? -18.109 15.688 -1.632 1 97.25 152 ASN B N 1
ATOM 3461 C CA . ASN B 1 152 ? -18.844 15.125 -2.76 1 97.25 152 ASN B CA 1
ATOM 3462 C C . ASN B 1 152 ? -18.391 15.727 -4.086 1 97.25 152 ASN B C 1
ATOM 3464 O O . ASN B 1 152 ? -18.891 15.359 -5.145 1 97.25 152 ASN B O 1
ATOM 3468 N N . HIS B 1 153 ? -17.406 16.578 -3.977 1 98.12 153 HIS B N 1
ATOM 3469 C CA . HIS B 1 153 ? -16.906 17.266 -5.168 1 98.12 153 HIS B CA 1
ATOM 3470 C C . HIS B 1 153 ? -15.406 17.062 -5.336 1 98.12 153 HIS B C 1
ATOM 3472 O O . HIS B 1 153 ? -14.656 17.094 -4.355 1 98.12 153 HIS B O 1
ATOM 3478 N N . ARG B 1 154 ? -14.906 16.969 -6.59 1 96.94 154 ARG B N 1
ATOM 3479 C CA . ARG B 1 154 ? -13.516 16.672 -6.891 1 96.94 154 ARG B CA 1
ATOM 3480 C C . ARG B 1 154 ? -12.602 17.797 -6.434 1 96.94 154 ARG B C 1
ATOM 3482 O O . ARG B 1 154 ? -11.406 17.594 -6.219 1 96.94 154 ARG B O 1
ATOM 3489 N N . ASP B 1 155 ? -13.195 19.016 -6.336 1 98.19 155 ASP B N 1
ATOM 3490 C CA . ASP B 1 155 ? -12.406 20.156 -5.895 1 98.19 155 ASP B CA 1
ATOM 3491 C C . ASP B 1 155 ? -12.773 20.562 -4.469 1 98.19 155 ASP B C 1
ATOM 3493 O O . ASP B 1 155 ? -12.555 21.703 -4.066 1 98.19 155 ASP B O 1
ATOM 3497 N N . GLY B 1 156 ? -13.328 19.641 -3.75 1 98.75 156 GLY B N 1
ATOM 3498 C CA . GLY B 1 156 ? -13.93 19.969 -2.467 1 98.75 156 GLY B CA 1
ATOM 3499 C C . GLY B 1 156 ? -12.898 20.266 -1.387 1 98.75 156 GLY B C 1
ATOM 3500 O O . GLY B 1 156 ? -13.133 21.109 -0.515 1 98.75 156 GLY B O 1
ATOM 3501 N N . LEU B 1 157 ? -11.812 19.562 -1.449 1 98.88 157 LEU B N 1
ATOM 3502 C CA . LEU B 1 157 ? -10.812 19.703 -0.388 1 98.88 157 LEU B CA 1
ATOM 3503 C C . LEU B 1 157 ? -9.422 19.891 -0.971 1 98.88 157 LEU B C 1
ATOM 3505 O O . LEU B 1 157 ? -9.141 19.422 -2.08 1 98.88 157 LEU B O 1
ATOM 3509 N N . ALA B 1 158 ? -8.609 20.594 -0.293 1 98.94 158 ALA B N 1
ATOM 3510 C CA . ALA B 1 158 ? -7.16 20.609 -0.456 1 98.94 158 ALA B CA 1
ATOM 3511 C C . ALA B 1 158 ? -6.457 20.219 0.836 1 98.94 158 ALA B C 1
ATOM 3513 O O . ALA B 1 158 ? -6.805 20.688 1.917 1 98.94 158 ALA B O 1
ATOM 3514 N N . VAL B 1 159 ? -5.5 19.344 0.74 1 98.94 159 VAL B N 1
ATOM 3515 C CA . VAL B 1 159 ? -4.812 18.875 1.938 1 98.94 159 VAL B CA 1
ATOM 3516 C C . VAL B 1 159 ? -3.307 19.078 1.784 1 98.94 159 VAL B C 1
ATOM 3518 O O . VAL B 1 159 ? -2.717 18.672 0.78 1 98.94 159 VAL B O 1
ATOM 3521 N N . LEU B 1 160 ? -2.705 19.75 2.723 1 98.75 160 LEU B N 1
ATOM 3522 C CA . LEU B 1 160 ? -1.253 19.859 2.812 1 98.75 160 LEU B CA 1
ATOM 3523 C C . LEU B 1 160 ? -0.67 18.672 3.574 1 98.75 160 LEU B C 1
ATOM 3525 O O . LEU B 1 160 ? -1.128 18.344 4.672 1 98.75 160 LEU B O 1
ATOM 3529 N N . GLY B 1 161 ? 0.279 17.969 2.994 1 98.81 161 GLY B N 1
ATOM 3530 C CA . GLY B 1 161 ? 1.031 16.922 3.666 1 98.81 161 GLY B CA 1
ATOM 3531 C C . GLY B 1 161 ? 2.424 17.359 4.078 1 98.81 161 GLY B C 1
ATOM 3532 O O . GLY B 1 161 ? 3.201 17.844 3.25 1 98.81 161 GLY B O 1
ATOM 3533 N N . VAL B 1 162 ? 2.732 17.219 5.363 1 98.62 162 VAL B N 1
ATOM 3534 C CA . VAL B 1 162 ? 4.023 17.609 5.926 1 98.62 162 VAL B CA 1
ATOM 3535 C C . VAL B 1 162 ? 4.641 16.406 6.648 1 98.62 162 VAL B C 1
ATOM 3537 O O . VAL B 1 162 ? 3.994 15.781 7.488 1 98.62 162 VAL B O 1
ATOM 3540 N N . PHE B 1 163 ? 5.902 16.156 6.359 1 98.25 163 PHE B N 1
ATOM 3541 C CA . PHE B 1 163 ? 6.59 15.023 6.957 1 98.25 163 PHE B CA 1
ATOM 3542 C C . PHE B 1 163 ? 7.418 15.453 8.156 1 98.25 163 PHE B C 1
ATOM 3544 O O . PHE B 1 163 ? 8.016 16.531 8.148 1 98.25 163 PHE B O 1
ATOM 3551 N N . TYR B 1 164 ? 7.441 14.609 9.18 1 98.19 164 TYR B N 1
ATOM 3552 C CA . TYR B 1 164 ? 8.367 14.695 10.305 1 98.19 164 TYR B CA 1
ATOM 3553 C C . TYR B 1 164 ? 9.227 13.438 10.406 1 98.19 164 TYR B C 1
ATOM 3555 O O . TYR B 1 164 ? 8.727 12.328 10.195 1 98.19 164 TYR B O 1
ATOM 3563 N N . ASN B 1 165 ? 10.422 13.633 10.703 1 97.62 165 ASN B N 1
ATOM 3564 C CA . ASN B 1 165 ? 11.367 12.531 10.828 1 97.62 165 ASN B CA 1
ATOM 3565 C C . ASN B 1 165 ? 12.125 12.594 12.148 1 97.62 165 ASN B C 1
ATOM 3567 O O . ASN B 1 165 ? 12.703 13.625 12.492 1 97.62 165 ASN B O 1
ATOM 3571 N N . VAL B 1 166 ? 12.156 11.5 12.82 1 98.19 166 VAL B N 1
ATOM 3572 C CA . VAL B 1 166 ? 12.898 11.445 14.078 1 98.19 166 VAL B CA 1
ATOM 3573 C C . VAL B 1 166 ? 14.398 11.406 13.797 1 98.19 166 VAL B C 1
ATOM 3575 O O . VAL B 1 166 ? 14.875 10.578 13.023 1 98.19 166 VAL B O 1
ATOM 3578 N N . GLU B 1 167 ? 15.023 12.305 14.32 1 96.06 167 GLU B N 1
ATOM 3579 C CA . GLU B 1 167 ? 16.484 12.359 14.367 1 96.06 167 GLU B CA 1
ATOM 3580 C C . GLU B 1 167 ? 16.984 12.336 15.805 1 96.06 167 GLU B C 1
ATOM 3582 O O . GLU B 1 167 ? 16.781 13.297 16.547 1 96.06 167 GLU B O 1
ATOM 3587 N N . PRO B 1 168 ? 17.625 11.297 16.172 1 90.31 168 PRO B N 1
ATOM 3588 C CA . PRO B 1 168 ? 18 11.078 17.578 1 90.31 168 PRO B CA 1
ATOM 3589 C C . PRO B 1 168 ? 18.75 12.266 18.172 1 90.31 168 PRO B C 1
ATOM 3591 O O . PRO B 1 168 ? 18.609 12.547 19.359 1 90.31 168 PRO B O 1
ATOM 3594 N N . THR B 1 169 ? 19.547 12.969 17.422 1 92.81 169 THR B N 1
ATOM 3595 C CA . THR B 1 169 ? 20.359 14.047 17.969 1 92.81 169 THR B CA 1
ATOM 3596 C C . THR B 1 169 ? 19.672 15.398 17.797 1 92.81 169 THR B C 1
ATOM 3598 O O . THR B 1 169 ? 20.219 16.438 18.188 1 92.81 169 THR B O 1
ATOM 3601 N N . ALA B 1 170 ? 18.469 15.32 17.297 1 91.06 170 ALA B N 1
ATOM 3602 C CA . ALA B 1 170 ? 17.766 16.578 17.047 1 91.06 170 ALA B CA 1
ATOM 3603 C C . ALA B 1 170 ? 17.125 17.109 18.312 1 91.06 170 ALA B C 1
ATOM 3605 O O . ALA B 1 170 ? 16.672 16.344 19.172 1 91.06 170 ALA B O 1
ATOM 3606 N N . ASN B 1 171 ? 17.156 18.469 18.406 1 92.94 171 ASN B N 1
ATOM 3607 C CA . ASN B 1 171 ? 16.328 19.125 19.406 1 92.94 171 ASN B CA 1
ATOM 3608 C C . ASN B 1 171 ? 14.852 19.078 19.016 1 92.94 171 ASN B C 1
ATOM 3610 O O . ASN B 1 171 ? 14.508 18.703 17.891 1 92.94 171 ASN B O 1
ATOM 3614 N N . ASN B 1 172 ? 14.039 19.406 20.016 1 96.31 172 ASN B N 1
ATOM 3615 C CA . ASN B 1 172 ? 12.617 19.531 19.734 1 96.31 172 ASN B CA 1
ATOM 3616 C C . ASN B 1 172 ? 12.359 20.578 18.656 1 96.31 172 ASN B C 1
ATOM 3618 O O . ASN B 1 172 ? 12.977 21.641 18.672 1 96.31 172 ASN B O 1
ATOM 3622 N N . PHE B 1 173 ? 11.578 20.188 17.719 1 97.31 173 PHE B N 1
ATOM 3623 C CA . PHE B 1 173 ? 11.094 21.156 16.75 1 97.31 173 PHE B CA 1
ATOM 3624 C C . PHE B 1 173 ? 10.102 22.109 17.391 1 97.31 173 PHE B C 1
ATOM 3626 O O . PHE B 1 173 ? 9.039 21.688 17.859 1 97.31 173 PHE B O 1
ATOM 3633 N N . GLU B 1 174 ? 10.352 23.406 17.375 1 96.06 174 GLU B N 1
ATOM 3634 C CA . GLU B 1 174 ? 9.594 24.406 18.109 1 96.06 174 GLU B CA 1
ATOM 3635 C C . GLU B 1 174 ? 8.164 24.5 17.578 1 96.06 174 GLU B C 1
ATOM 3637 O O . GLU B 1 174 ? 7.23 24.781 18.344 1 96.06 174 GLU B O 1
ATOM 3642 N N . GLY B 1 175 ? 8.016 24.188 16.359 1 96.25 175 GLY B N 1
ATOM 3643 C CA . GLY B 1 175 ? 6.703 24.312 15.734 1 96.25 175 GLY B CA 1
ATOM 3644 C C . GLY B 1 175 ? 5.668 23.391 16.344 1 96.25 175 GLY B C 1
ATOM 3645 O O . GLY B 1 175 ? 4.469 23.656 16.266 1 96.25 175 GLY B O 1
ATOM 3646 N N . LEU B 1 176 ? 6.109 22.312 17.016 1 97.12 176 LEU B N 1
ATOM 3647 C CA . LEU B 1 176 ? 5.195 21.312 17.562 1 97.12 176 LEU B CA 1
ATOM 3648 C C . LEU B 1 176 ? 4.984 21.531 19.062 1 97.12 176 LEU B C 1
ATOM 3650 O O . LEU B 1 176 ? 4.258 20.766 19.703 1 97.12 176 LEU B O 1
ATOM 3654 N N . THR B 1 177 ? 5.574 22.578 19.625 1 96.06 177 THR B N 1
ATOM 3655 C CA . THR B 1 177 ? 5.59 22.766 21.062 1 96.06 177 THR B CA 1
ATOM 3656 C C . THR B 1 177 ? 4.172 22.766 21.625 1 96.06 177 THR B C 1
ATOM 3658 O O . THR B 1 177 ? 3.885 22.094 22.609 1 96.06 177 THR B O 1
ATOM 3661 N N . LYS B 1 178 ? 3.285 23.531 21.016 1 95.94 178 LYS B N 1
ATOM 3662 C CA . LYS B 1 178 ? 1.918 23.656 21.516 1 95.94 178 LYS B CA 1
ATOM 3663 C C . LYS B 1 178 ? 1.18 22.312 21.422 1 95.94 178 LYS B C 1
ATOM 3665 O O . LYS B 1 178 ? 0.378 21.984 22.297 1 95.94 178 LYS B O 1
ATOM 3670 N N . ILE B 1 179 ? 1.44 21.594 20.375 1 97.56 179 ILE B N 1
ATOM 3671 C CA . ILE B 1 179 ? 0.837 20.281 20.188 1 97.56 179 ILE B CA 1
ATOM 3672 C C . ILE B 1 179 ? 1.381 19.312 21.234 1 97.56 179 ILE B C 1
ATOM 3674 O O . ILE B 1 179 ? 0.614 18.609 21.906 1 97.56 179 ILE B O 1
ATOM 3678 N N . ASP B 1 180 ? 2.67 19.344 21.406 1 97.38 180 ASP B N 1
ATOM 3679 C CA . ASP B 1 180 ? 3.324 18.469 22.391 1 97.38 180 ASP B CA 1
ATOM 3680 C C . ASP B 1 180 ? 2.701 18.641 23.766 1 97.38 180 ASP B C 1
ATOM 3682 O O . ASP B 1 180 ? 2.418 17.641 24.453 1 97.38 180 ASP B O 1
ATOM 3686 N N . GLN B 1 181 ? 2.518 19.859 24.094 1 96.38 181 GLN B N 1
ATOM 3687 C CA . GLN B 1 181 ? 1.981 20.172 25.422 1 96.38 181 GLN B CA 1
ATOM 3688 C C . GLN B 1 181 ? 0.569 19.625 25.594 1 96.38 181 GLN B C 1
ATOM 3690 O O . GLN B 1 181 ? 0.171 19.25 26.688 1 96.38 181 GLN B O 1
ATOM 3695 N N . ALA B 1 182 ? -0.134 19.578 24.516 1 98.12 182 ALA B N 1
ATOM 3696 C CA . ALA B 1 182 ? -1.534 19.156 24.578 1 98.12 182 ALA B CA 1
ATOM 3697 C C . ALA B 1 182 ? -1.659 17.641 24.578 1 98.12 182 ALA B C 1
ATOM 3699 O O . ALA B 1 182 ? -2.688 17.094 25 1 98.12 182 ALA B O 1
ATOM 3700 N N . LEU B 1 183 ? -0.69 16.891 24.094 1 98.5 183 LEU B N 1
ATOM 3701 C CA . LEU B 1 183 ? -0.781 15.445 23.906 1 98.5 183 LEU B CA 1
ATOM 3702 C C . LEU B 1 183 ? -0.983 14.742 25.234 1 98.5 183 LEU B C 1
ATOM 3704 O O . LEU B 1 183 ? -1.714 13.75 25.312 1 98.5 183 LEU B O 1
ATOM 3708 N N . GLY B 1 184 ? -0.336 15.227 26.281 1 97.5 184 GLY B N 1
ATOM 3709 C CA . GLY B 1 184 ? -0.495 14.625 27.594 1 97.5 184 GLY B CA 1
ATOM 3710 C C . GLY B 1 184 ? -1.931 14.633 28.078 1 97.5 184 GLY B C 1
ATOM 3711 O O . GLY B 1 184 ? -2.354 13.719 28.797 1 97.5 184 GLY B O 1
ATOM 3712 N N . ALA B 1 185 ? -2.645 15.656 27.688 1 98.31 185 ALA B N 1
ATOM 3713 C CA . ALA B 1 185 ? -4.02 15.836 28.156 1 98.31 185 ALA B CA 1
ATOM 3714 C C . ALA B 1 185 ? -4.988 15 27.328 1 98.31 185 ALA B C 1
ATOM 3716 O O . ALA B 1 185 ? -6.148 14.82 27.703 1 98.31 185 ALA B O 1
ATOM 3717 N N . ILE B 1 186 ? -4.508 14.406 26.219 1 98.69 186 ILE B N 1
ATOM 3718 C CA . ILE B 1 186 ? -5.449 13.68 25.375 1 98.69 186 ILE B CA 1
ATOM 3719 C C . ILE B 1 186 ? -4.961 12.25 25.172 1 98.69 186 ILE B C 1
ATOM 3721 O O . ILE B 1 186 ? -5.188 11.664 24.109 1 98.69 186 ILE B O 1
ATOM 3725 N N . GLN B 1 187 ? -4.266 11.695 26.094 1 98.62 187 GLN B N 1
ATOM 3726 C CA . GLN B 1 187 ? -3.73 10.344 25.969 1 98.62 187 GLN B CA 1
ATOM 3727 C C . GLN B 1 187 ? -4.852 9.32 25.812 1 98.62 187 GLN B C 1
ATOM 3729 O O . GLN B 1 187 ? -4.734 8.391 25.016 1 98.62 187 GLN B O 1
ATOM 3734 N N . GLN B 1 188 ? -5.941 9.547 26.5 1 98.31 188 GLN B N 1
ATOM 3735 C CA . GLN B 1 188 ? -7.035 8.586 26.469 1 98.31 188 GLN B CA 1
ATOM 3736 C C . GLN B 1 188 ? -7.996 8.883 25.328 1 98.31 188 GLN B C 1
ATOM 3738 O O . GLN B 1 188 ? -8.242 10.047 25 1 98.31 188 GLN B O 1
ATOM 3743 N N . TYR B 1 189 ? -8.602 7.883 24.828 1 97.81 189 TYR B N 1
ATOM 3744 C CA . TYR B 1 189 ? -9.602 8.008 23.781 1 97.81 189 TYR B CA 1
ATOM 3745 C C . TYR B 1 189 ? -10.711 8.969 24.188 1 97.81 189 TYR B C 1
ATOM 3747 O O . TYR B 1 189 ? -11.172 8.945 25.328 1 97.81 189 TYR B O 1
ATOM 3755 N N . ASN B 1 190 ? -11.07 9.82 23.297 1 97.62 190 ASN B N 1
ATOM 3756 C CA . ASN B 1 190 ? -12.195 10.742 23.391 1 97.62 190 ASN B CA 1
ATOM 3757 C C . ASN B 1 190 ? -11.891 11.883 24.359 1 97.62 190 ASN B C 1
ATOM 3759 O O . ASN B 1 190 ? -12.789 12.648 24.719 1 97.62 190 ASN B O 1
ATOM 3763 N N . SER B 1 191 ? -10.672 12.016 24.812 1 98.56 191 SER B N 1
ATOM 3764 C CA . SER B 1 191 ? -10.258 13.195 25.578 1 98.56 191 SER B CA 1
ATOM 3765 C C . SER B 1 191 ? -9.914 14.352 24.641 1 98.56 191 SER B C 1
ATOM 3767 O O . SER B 1 191 ? -9.578 14.141 23.484 1 98.56 191 SER B O 1
ATOM 3769 N N . SER B 1 192 ? -10.078 15.57 25.156 1 98.56 192 SER B N 1
ATOM 3770 C CA . SER B 1 192 ? -9.789 16.766 24.391 1 98.56 192 SER B CA 1
ATOM 3771 C C . SER B 1 192 ? -9.266 17.891 25.266 1 98.56 192 SER B C 1
ATOM 3773 O O . SER B 1 192 ? -9.391 17.844 26.5 1 98.56 192 SER B O 1
ATOM 3775 N N . THR B 1 193 ? -8.602 18.812 24.703 1 98.56 193 THR B N 1
ATOM 3776 C CA . THR B 1 193 ? -8.141 20.047 25.344 1 98.56 193 THR B CA 1
ATOM 3777 C C . THR B 1 193 ? -8.039 21.172 24.328 1 98.56 193 THR B C 1
ATOM 3779 O O . THR B 1 193 ? -8.312 20.984 23.156 1 98.56 193 THR B O 1
ATOM 3782 N N . LEU B 1 194 ? -7.766 22.375 24.812 1 97.31 194 LEU B N 1
ATOM 3783 C CA . LEU B 1 194 ? -7.664 23.547 23.953 1 97.31 194 LEU B CA 1
ATOM 3784 C C . LEU B 1 194 ? -6.203 23.891 23.688 1 97.31 194 LEU B C 1
ATOM 3786 O O . LEU B 1 194 ? -5.352 23.734 24.562 1 97.31 194 LEU B O 1
ATOM 3790 N N . VAL B 1 195 ? -5.914 24.219 22.516 1 96.5 195 VAL B N 1
ATOM 3791 C CA . VAL B 1 195 ? -4.617 24.75 22.109 1 96.5 195 VAL B CA 1
ATOM 3792 C C . VAL B 1 195 ? -4.734 26.25 21.859 1 96.5 195 VAL B C 1
ATOM 3794 O O . VAL B 1 195 ? -5.426 26.688 20.922 1 96.5 195 VAL B O 1
ATOM 3797 N N . ASN B 1 196 ? -4.016 27.047 22.594 1 94.12 196 ASN B N 1
ATOM 3798 C CA . ASN B 1 196 ? -4.082 28.5 22.516 1 94.12 196 ASN B CA 1
ATOM 3799 C C . ASN B 1 196 ? -3 29.062 21.594 1 94.12 196 ASN B C 1
ATOM 3801 O O . ASN B 1 196 ? -1.896 28.531 21.531 1 94.12 196 ASN B O 1
ATOM 3805 N N . ASN B 1 197 ? -3.342 30.109 20.891 1 92.69 197 ASN B N 1
ATOM 3806 C CA . ASN B 1 197 ? -2.402 30.906 20.109 1 92.69 197 ASN B CA 1
ATOM 3807 C C . ASN B 1 197 ? -1.64 30.047 19.094 1 92.69 197 ASN B C 1
ATOM 3809 O O . ASN B 1 197 ? -0.416 30.156 19 1 92.69 197 ASN B O 1
ATOM 3813 N N . LEU B 1 198 ? -2.361 29.172 18.547 1 93.56 198 LEU B N 1
ATOM 3814 C CA . LEU B 1 198 ? -1.752 28.344 17.516 1 93.56 198 LEU B CA 1
ATOM 3815 C C . LEU B 1 198 ? -1.426 29.172 16.281 1 93.56 198 LEU B C 1
ATOM 3817 O O . LEU B 1 198 ? -2.266 29.938 15.797 1 93.56 198 LEU B O 1
ATOM 3821 N N . ILE B 1 199 ? -0.228 29.125 15.797 1 94.12 199 ILE B N 1
ATOM 3822 C CA . ILE B 1 199 ? 0.21 29.719 14.539 1 94.12 199 ILE B CA 1
ATOM 3823 C C . ILE B 1 199 ? 0.537 28.609 13.531 1 94.12 199 ILE B C 1
ATOM 3825 O O . ILE B 1 199 ? 1.489 27.844 13.727 1 94.12 199 ILE B O 1
ATOM 3829 N N . LEU B 1 200 ? -0.183 28.484 12.422 1 94.62 200 LEU B N 1
ATOM 3830 C CA . LEU B 1 200 ? -0.085 27.359 11.492 1 94.62 200 LEU B CA 1
ATOM 3831 C C . LEU B 1 200 ? 1.277 27.344 10.805 1 94.62 200 LEU B C 1
ATOM 3833 O O . LEU B 1 200 ? 1.865 26.281 10.617 1 94.62 200 LEU B O 1
ATOM 3837 N N . ASP B 1 201 ? 1.818 28.484 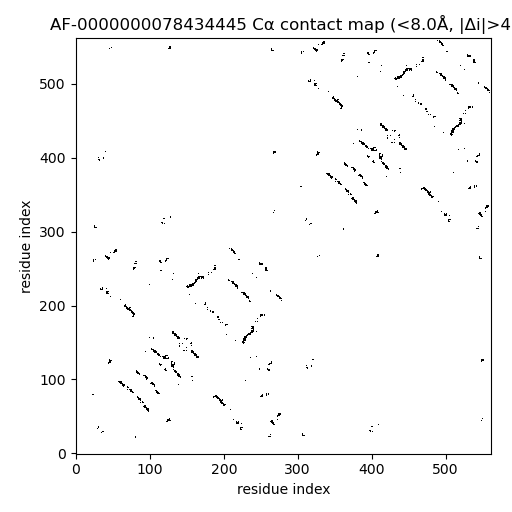10.469 1 94.25 201 ASP B N 1
ATOM 3838 C CA . ASP B 1 201 ? 3.105 28.594 9.789 1 94.25 201 ASP B CA 1
ATOM 3839 C C . ASP B 1 201 ? 4.207 27.891 10.578 1 94.25 201 ASP B C 1
ATOM 3841 O O . ASP B 1 201 ? 5.152 27.359 10 1 94.25 201 ASP B O 1
ATOM 3845 N N . LYS B 1 202 ? 4.102 27.922 11.828 1 95.19 202 LYS B N 1
ATOM 3846 C CA . LYS B 1 202 ? 5.152 27.391 12.688 1 95.19 202 LYS B CA 1
ATOM 3847 C C . LYS B 1 202 ? 5.246 25.875 12.562 1 95.19 202 LYS B C 1
ATOM 3849 O O . LYS B 1 202 ? 6.297 25.281 12.836 1 95.19 202 LYS B O 1
ATOM 3854 N N . LEU B 1 203 ? 4.172 25.25 12.164 1 95.19 203 LEU B N 1
ATOM 3855 C CA . LEU B 1 203 ? 4.125 23.781 12.07 1 95.19 203 LEU B CA 1
ATOM 3856 C C . LEU B 1 203 ? 4.98 23.281 10.914 1 95.19 203 LEU B C 1
ATOM 3858 O O . LEU B 1 203 ? 5.285 22.094 10.836 1 95.19 203 LEU B O 1
ATOM 3862 N N . PHE B 1 204 ? 5.355 24.156 9.938 1 90 204 PHE B N 1
ATOM 3863 C CA . PHE B 1 204 ? 6.211 23.75 8.828 1 90 204 PHE B CA 1
ATOM 3864 C C . PHE B 1 204 ? 7.102 24.906 8.383 1 90 204 PHE B C 1
ATOM 3866 O O . PHE B 1 204 ? 7.309 25.109 7.184 1 90 204 PHE B O 1
ATOM 3873 N N . ASP B 1 205 ? 7.594 25.688 9.336 1 84.62 205 ASP B N 1
ATOM 3874 C CA . ASP B 1 205 ? 8.445 26.859 9.117 1 84.62 205 ASP B CA 1
ATOM 3875 C C . ASP B 1 205 ? 9.789 26.453 8.508 1 84.62 205 ASP B C 1
ATOM 3877 O O . ASP B 1 205 ? 10.461 27.266 7.887 1 84.62 205 ASP B O 1
ATOM 3881 N N . ASP B 1 206 ? 10.172 25.281 8.469 1 80.38 206 ASP B N 1
ATOM 3882 C CA . ASP B 1 206 ? 11.508 24.875 8.07 1 80.38 206 ASP B CA 1
ATOM 3883 C C . ASP B 1 206 ? 11.508 24.266 6.668 1 80.38 206 ASP B C 1
ATOM 3885 O O . ASP B 1 206 ? 12.539 23.781 6.191 1 80.38 206 ASP B O 1
ATOM 3889 N N . ILE B 1 207 ? 10.375 24.328 6.078 1 90.38 207 ILE B N 1
ATOM 3890 C CA . ILE B 1 207 ? 10.398 23.688 4.773 1 90.38 207 ILE B CA 1
ATOM 3891 C C . ILE B 1 207 ? 10.227 24.719 3.674 1 90.38 207 ILE B C 1
ATOM 3893 O O . ILE B 1 207 ? 9.711 25.812 3.92 1 90.38 207 ILE B O 1
ATOM 3897 N N . ASP B 1 208 ? 10.734 24.422 2.51 1 92.44 208 ASP B N 1
ATOM 3898 C CA . ASP B 1 208 ? 10.492 25.25 1.322 1 92.44 208 ASP B CA 1
ATOM 3899 C C . ASP B 1 208 ? 9.078 25.031 0.789 1 92.44 208 ASP B C 1
ATOM 3901 O O . ASP B 1 208 ? 8.789 24.031 0.144 1 92.44 208 ASP B O 1
ATOM 3905 N N . ARG B 1 209 ? 8.242 26.016 0.967 1 92.44 209 ARG B N 1
ATOM 3906 C CA . ARG B 1 209 ? 6.828 25.891 0.637 1 92.44 209 ARG B CA 1
ATOM 3907 C C . ARG B 1 209 ? 6.598 26.062 -0.86 1 92.44 209 ARG B C 1
ATOM 3909 O O . ARG B 1 209 ? 5.492 25.812 -1.354 1 92.44 209 ARG B O 1
ATOM 3916 N N . ASP B 1 210 ? 7.668 26.406 -1.546 1 92.44 210 ASP B N 1
ATOM 3917 C CA . ASP B 1 210 ? 7.555 26.562 -2.994 1 92.44 210 ASP B CA 1
ATOM 3918 C C . ASP B 1 210 ? 7.816 25.234 -3.701 1 92.44 210 ASP B C 1
ATOM 3920 O O . ASP B 1 210 ? 7.566 25.094 -4.902 1 92.44 210 ASP B O 1
ATOM 3924 N N . GLU B 1 211 ? 8.312 24.344 -2.986 1 95.19 211 GLU B N 1
ATOM 3925 C CA . GLU B 1 211 ? 8.57 23.016 -3.539 1 95.19 211 GLU B CA 1
ATOM 3926 C C . GLU B 1 211 ? 7.555 22 -3.035 1 95.19 211 GLU B C 1
ATOM 3928 O O . GLU B 1 211 ? 7.492 21.719 -1.837 1 95.19 211 GLU B O 1
ATOM 3933 N N . PHE B 1 212 ? 6.816 21.469 -3.975 1 97.31 212 PHE B N 1
ATOM 3934 C CA . PHE B 1 212 ? 5.82 20.5 -3.527 1 97.31 212 PHE B CA 1
ATOM 3935 C C . PHE B 1 212 ? 5.387 19.609 -4.676 1 97.31 212 PHE B C 1
ATOM 3937 O O . PHE B 1 212 ? 5.523 19.969 -5.844 1 97.31 212 PHE B O 1
ATOM 3944 N N . PHE B 1 213 ? 4.934 18.391 -4.316 1 97.75 213 PHE B N 1
ATOM 3945 C CA . PHE B 1 213 ? 4.156 17.547 -5.211 1 97.75 213 PHE B CA 1
ATOM 3946 C C . PHE B 1 213 ? 2.672 17.891 -5.125 1 97.75 213 PHE B C 1
ATOM 3948 O O . PHE B 1 213 ? 2.182 18.297 -4.066 1 97.75 213 PHE B O 1
ATOM 3955 N N . THR B 1 214 ? 1.982 17.719 -6.246 1 98.25 214 THR B N 1
ATOM 3956 C CA . THR B 1 214 ? 0.532 17.875 -6.203 1 98.25 214 THR B CA 1
ATOM 3957 C C . THR B 1 214 ? -0.145 16.859 -7.125 1 98.25 214 THR B C 1
ATOM 3959 O O . THR B 1 214 ? 0.393 16.516 -8.18 1 98.25 214 THR B O 1
ATOM 3962 N N . TYR B 1 215 ? -1.258 16.375 -6.719 1 97.81 215 TYR B N 1
ATOM 3963 C CA . TYR B 1 215 ? -2.078 15.453 -7.488 1 97.81 215 TYR B CA 1
ATOM 3964 C C . TYR B 1 215 ? -3.508 15.422 -6.957 1 97.81 215 TYR B C 1
ATOM 3966 O O . TYR B 1 215 ? -3.768 15.852 -5.832 1 97.81 215 TYR B O 1
ATOM 3974 N N . LYS B 1 216 ? -4.43 14.992 -7.797 1 98 216 LYS B N 1
ATOM 3975 C CA . LYS B 1 216 ? -5.816 14.766 -7.387 1 98 216 LYS B CA 1
ATOM 3976 C C . LYS B 1 216 ? -5.992 13.375 -6.789 1 98 216 LYS B C 1
ATOM 3978 O O . LYS B 1 216 ? -5.559 12.383 -7.379 1 98 216 LYS B O 1
ATOM 3983 N N . GLY B 1 217 ? -6.566 13.32 -5.664 1 98.38 217 GLY B N 1
ATOM 3984 C CA . GLY B 1 217 ? -6.711 12.039 -4.996 1 98.38 217 GLY B CA 1
ATOM 3985 C C . GLY B 1 217 ? -7.918 11.977 -4.074 1 98.38 217 GLY B C 1
ATOM 3986 O O . GLY B 1 217 ? -8.953 12.586 -4.355 1 98.38 217 GLY B O 1
ATOM 3987 N N . SER B 1 218 ? -7.84 11.18 -3.029 1 98.5 218 SER B N 1
ATOM 3988 C CA . SER B 1 218 ? -8.938 10.914 -2.104 1 98.5 218 SER B CA 1
ATOM 3989 C C . SER B 1 218 ? -8.516 11.188 -0.661 1 98.5 218 SER B C 1
ATOM 3991 O O . SER B 1 218 ? -7.34 11.414 -0.384 1 98.5 218 SER B O 1
ATOM 3993 N N . LEU B 1 219 ? -9.516 11.203 0.169 1 98 219 LEU B N 1
ATOM 3994 C CA . LEU B 1 219 ? -9.227 11.039 1.59 1 98 219 LEU B CA 1
ATOM 3995 C C . LEU B 1 219 ? -8.523 9.711 1.849 1 98 219 LEU B C 1
ATOM 3997 O O . LEU B 1 219 ? -8.68 8.758 1.074 1 98 219 LEU B O 1
ATOM 4001 N N . THR B 1 220 ? -7.805 9.633 2.967 1 98.38 220 THR B N 1
ATOM 4002 C CA . THR B 1 220 ? -7.016 8.438 3.252 1 98.38 220 THR B CA 1
ATOM 4003 C C . THR B 1 220 ? -7.719 7.562 4.285 1 98.38 220 THR B C 1
ATOM 4005 O O . THR B 1 220 ? -7.121 6.621 4.816 1 98.38 220 THR B O 1
ATOM 4008 N N . THR B 1 221 ? -8.898 7.879 4.68 1 96.62 221 THR B N 1
ATOM 4009 C CA . THR B 1 221 ? -9.773 7.07 5.523 1 96.62 221 THR B CA 1
ATOM 4010 C C . THR B 1 221 ? -11.188 7.027 4.949 1 96.62 221 THR B C 1
ATOM 4012 O O . THR B 1 221 ? -11.57 7.898 4.164 1 96.62 221 THR B O 1
ATOM 4015 N N . PRO B 1 222 ? -11.922 5.992 5.25 1 95.25 222 PRO B N 1
ATOM 4016 C CA . PRO B 1 222 ? -13.289 5.926 4.73 1 95.25 222 PRO B CA 1
ATOM 4017 C C . PRO B 1 222 ? -14.094 7.191 5.023 1 95.25 222 PRO B C 1
ATOM 4019 O O . PRO B 1 222 ? -13.961 7.777 6.098 1 95.25 222 PRO B O 1
ATOM 4022 N N . PRO B 1 223 ? -14.891 7.559 4.027 1 94.62 223 PRO B N 1
ATOM 4023 C CA . PRO B 1 223 ? -15.359 6.828 2.846 1 94.62 223 PRO B CA 1
ATOM 4024 C C . PRO B 1 223 ? -14.406 6.949 1.659 1 94.62 223 PRO B C 1
ATOM 4026 O O . PRO B 1 223 ? -14.773 6.602 0.533 1 94.62 223 PRO B O 1
ATOM 4029 N N . CYS B 1 224 ? -13.234 7.508 1.856 1 97.12 224 CYS B N 1
ATOM 4030 C CA . CYS B 1 224 ? -12.211 7.578 0.816 1 97.12 224 CYS B CA 1
ATOM 4031 C C . CYS B 1 224 ? -12.68 8.438 -0.349 1 97.12 224 CYS B C 1
ATOM 4033 O O . CYS B 1 224 ? -12.469 8.094 -1.511 1 97.12 224 CYS B O 1
ATOM 4035 N N . SER B 1 225 ? -13.297 9.539 -0.003 1 97.44 225 SER B N 1
ATOM 4036 C CA . SER B 1 225 ? -13.859 10.43 -1.015 1 97.44 225 SER B CA 1
ATOM 4037 C C . SER B 1 225 ? -12.773 10.961 -1.944 1 97.44 225 SER B C 1
ATOM 4039 O O . SER B 1 225 ? -11.75 11.469 -1.484 1 97.44 225 SER B O 1
ATOM 4041 N N . ARG B 1 226 ? -13.031 10.844 -3.252 1 97.38 226 ARG B N 1
ATOM 4042 C CA . ARG B 1 226 ? -12.102 11.32 -4.27 1 97.38 226 ARG B CA 1
ATOM 4043 C C . ARG B 1 226 ? -12.266 12.82 -4.504 1 97.38 226 ARG B C 1
ATOM 4045 O O . ARG B 1 226 ? -12.523 13.25 -5.629 1 97.38 226 ARG B O 1
ATOM 4052 N N . ALA B 1 227 ? -11.977 13.594 -3.361 1 98.5 227 ALA B N 1
ATOM 4053 C CA . ALA B 1 227 ? -12.328 15.016 -3.322 1 98.5 227 ALA B CA 1
ATOM 4054 C C . ALA B 1 227 ? -11.109 15.875 -3.021 1 98.5 227 ALA B C 1
ATOM 4056 O O . ALA B 1 227 ? -11.234 17.078 -2.762 1 98.5 227 ALA B O 1
ATOM 4057 N N . VAL B 1 228 ? -9.961 15.281 -3.158 1 98.81 228 VAL B N 1
ATOM 4058 C CA . VAL B 1 228 ? -8.844 15.977 -2.529 1 98.81 228 VAL B CA 1
ATOM 4059 C C . VAL B 1 228 ? -7.828 16.391 -3.594 1 98.81 228 VAL B C 1
ATOM 4061 O O . VAL B 1 228 ? -7.418 15.578 -4.422 1 98.81 228 VAL B O 1
ATOM 4064 N N . THR B 1 229 ? -7.484 17.609 -3.578 1 98.75 229 THR B N 1
ATOM 4065 C CA . THR B 1 229 ? -6.223 18.047 -4.16 1 98.75 229 THR B CA 1
ATOM 4066 C C . THR B 1 229 ? -5.102 17.984 -3.129 1 98.75 229 THR B C 1
ATOM 4068 O O . THR B 1 229 ? -5.113 18.734 -2.148 1 98.75 229 THR B O 1
ATOM 4071 N N . TRP B 1 230 ? -4.148 17.172 -3.375 1 98.88 230 TRP B N 1
ATOM 4072 C CA . TRP B 1 230 ? -3.027 17 -2.455 1 98.88 230 TRP B CA 1
ATOM 4073 C C . TRP B 1 230 ? -1.892 17.953 -2.797 1 98.88 230 TRP B C 1
ATOM 4075 O O . TRP B 1 230 ? -1.556 18.141 -3.969 1 98.88 230 TRP B O 1
ATOM 4085 N N . ILE B 1 231 ? -1.372 18.516 -1.834 1 98.62 231 ILE B N 1
ATOM 4086 C CA . ILE B 1 231 ? -0.126 19.266 -1.866 1 98.62 231 ILE B CA 1
ATOM 4087 C C . ILE B 1 231 ? 0.834 18.734 -0.808 1 98.62 231 ILE B C 1
ATOM 4089 O O . ILE B 1 231 ? 0.625 18.938 0.39 1 98.62 231 ILE B O 1
ATOM 4093 N N . VAL B 1 232 ? 1.862 18.062 -1.245 1 98.69 232 VAL B N 1
ATOM 4094 C CA . VAL B 1 232 ? 2.748 17.359 -0.319 1 98.69 232 VAL B CA 1
ATOM 4095 C C . VAL B 1 232 ? 4.16 17.922 -0.424 1 98.69 232 VAL B C 1
ATOM 4097 O O . VAL B 1 232 ? 4.754 17.938 -1.504 1 98.69 232 VAL B O 1
ATOM 4100 N N . PHE B 1 233 ? 4.641 18.438 0.69 1 97.75 233 PHE B N 1
ATOM 4101 C CA . PHE B 1 233 ? 6.004 18.953 0.748 1 97.75 233 PHE B CA 1
ATOM 4102 C C . PHE B 1 233 ? 7 17.812 0.952 1 97.75 233 PHE B C 1
ATOM 4104 O O . PHE B 1 233 ? 6.898 17.062 1.922 1 97.75 233 PHE B O 1
ATOM 4111 N N . PRO B 1 234 ? 7.988 17.656 0.074 1 96.19 234 PRO B N 1
ATOM 4112 C CA . PRO B 1 234 ? 8.812 16.453 0.072 1 96.19 234 PRO B CA 1
ATOM 4113 C C . PRO B 1 234 ? 9.828 16.422 1.213 1 96.19 234 PRO B C 1
ATOM 4115 O O . PRO B 1 234 ? 10.25 15.344 1.639 1 96.19 234 PRO B O 1
ATOM 4118 N N . GLU B 1 235 ? 10.273 17.531 1.753 1 95.06 235 GLU B N 1
ATOM 4119 C CA . GLU B 1 235 ? 11.305 17.562 2.779 1 95.06 235 GLU B CA 1
ATOM 4120 C C . GLU B 1 235 ? 10.719 17.344 4.168 1 95.06 235 GLU B C 1
ATOM 4122 O O . GLU B 1 235 ? 9.781 18.047 4.57 1 95.06 235 GLU B O 1
ATOM 4127 N N . PRO B 1 236 ? 11.289 16.453 4.91 1 96.62 236 PRO B N 1
ATOM 4128 C CA . PRO B 1 236 ? 10.789 16.234 6.273 1 96.62 236 PRO B CA 1
ATOM 4129 C C . PRO B 1 236 ? 11.375 17.234 7.27 1 96.62 236 PRO B C 1
ATOM 4131 O O . PRO B 1 236 ? 12.453 17.781 7.043 1 96.62 236 PRO B O 1
ATOM 4134 N N . ILE B 1 237 ? 10.68 17.516 8.297 1 97.44 237 ILE B N 1
ATOM 4135 C CA . ILE B 1 237 ? 11.148 18.281 9.438 1 97.44 237 ILE B CA 1
ATOM 4136 C C . ILE B 1 237 ? 11.688 17.344 10.516 1 97.44 237 ILE B C 1
ATOM 4138 O O . ILE B 1 237 ? 11.016 16.391 10.906 1 97.44 237 ILE B O 1
ATOM 4142 N N . ASP B 1 238 ? 12.883 17.641 10.992 1 96.94 238 ASP B N 1
ATOM 4143 C CA . ASP B 1 238 ? 13.469 16.812 12.031 1 96.94 238 ASP B CA 1
ATOM 4144 C C . ASP B 1 238 ? 12.789 17.062 13.383 1 96.94 238 ASP B C 1
ATOM 4146 O O . ASP B 1 238 ? 12.586 18.219 13.773 1 96.94 238 ASP B O 1
ATOM 4150 N N . ILE B 1 239 ? 12.469 16 14.062 1 97.69 239 ILE B N 1
ATOM 4151 C CA . ILE B 1 239 ? 11.914 16.094 15.406 1 97.69 239 ILE B CA 1
ATOM 4152 C C . ILE B 1 239 ? 12.68 15.156 16.344 1 97.69 239 ILE B C 1
ATOM 4154 O O . ILE B 1 239 ? 13.398 14.258 15.883 1 97.69 239 ILE B O 1
ATOM 4158 N N . SER B 1 240 ? 12.531 15.391 17.625 1 98 240 SER B N 1
ATOM 4159 C CA . SER B 1 240 ? 13.242 14.594 18.625 1 98 240 SER B CA 1
ATOM 4160 C C . SER B 1 240 ? 12.484 13.312 18.953 1 98 240 SER B C 1
ATOM 4162 O O . SER B 1 240 ? 11.289 13.203 18.672 1 98 240 SER B O 1
ATOM 4164 N N . THR B 1 241 ? 13.219 12.383 19.547 1 97.5 241 THR B N 1
ATOM 4165 C CA . THR B 1 241 ? 12.617 11.156 20.047 1 97.5 241 THR B CA 1
ATOM 4166 C C . THR B 1 241 ? 11.523 11.461 21.062 1 97.5 241 THR B C 1
ATOM 4168 O O . THR B 1 241 ? 10.492 10.773 21.109 1 97.5 241 THR B O 1
ATOM 4171 N N . GLN B 1 242 ? 11.742 12.5 21.859 1 96.88 242 GLN B N 1
ATOM 4172 C CA . GLN B 1 242 ? 10.758 12.867 22.859 1 96.88 242 GLN B CA 1
ATOM 4173 C C . GLN B 1 242 ? 9.445 13.305 22.219 1 96.88 242 GLN B C 1
ATOM 4175 O O . GLN B 1 242 ? 8.367 12.938 22.688 1 96.88 242 GLN B O 1
ATOM 4180 N N . GLN B 1 243 ? 9.516 14.039 21.203 1 98.06 243 GLN B N 1
ATOM 4181 C CA . GLN B 1 243 ? 8.312 14.57 20.578 1 98.06 243 GLN B CA 1
ATOM 4182 C C . GLN B 1 243 ? 7.473 13.453 19.953 1 98.06 243 GLN B C 1
ATOM 4184 O O . GLN B 1 243 ? 6.254 13.422 20.125 1 98.06 243 GLN B O 1
ATOM 4189 N N . ILE B 1 244 ? 8.156 12.484 19.25 1 98.44 244 ILE B N 1
ATOM 4190 C CA . ILE B 1 244 ? 7.391 11.406 18.625 1 98.44 244 ILE B CA 1
ATOM 4191 C C . ILE B 1 244 ? 6.773 10.523 19.719 1 98.44 244 ILE B C 1
ATOM 4193 O O . ILE B 1 244 ? 5.676 9.992 19.547 1 98.44 244 ILE B O 1
ATOM 4197 N N . GLN B 1 245 ? 7.457 10.406 20.859 1 97.94 245 GLN B N 1
ATOM 4198 C CA . GLN B 1 245 ? 6.941 9.602 21.969 1 97.94 245 GLN B CA 1
ATOM 4199 C C . GLN B 1 245 ? 5.629 10.172 22.5 1 97.94 245 GLN B C 1
ATOM 4201 O O . GLN B 1 245 ? 4.75 9.422 22.922 1 97.94 245 GLN B O 1
ATOM 4206 N N . GLY B 1 246 ? 5.48 11.484 22.469 1 98.38 246 GLY B N 1
ATOM 4207 C CA . GLY B 1 246 ? 4.207 12.086 22.844 1 98.38 246 GLY B CA 1
ATOM 4208 C C . GLY B 1 246 ? 3.039 11.539 22.047 1 98.38 246 GLY B C 1
ATOM 4209 O O . GLY B 1 246 ? 1.988 11.227 22.609 1 98.38 246 GLY B O 1
ATOM 4210 N N . PHE B 1 247 ? 3.199 11.383 20.766 1 98.81 247 PHE B N 1
ATOM 4211 C CA . PHE B 1 247 ? 2.164 10.836 19.891 1 98.81 247 PHE B CA 1
ATOM 4212 C C . PHE B 1 247 ? 1.967 9.344 20.156 1 98.81 247 PHE B C 1
ATOM 4214 O O . PHE B 1 247 ? 0.833 8.867 20.25 1 98.81 247 PHE B O 1
ATOM 4221 N N . ARG B 1 248 ? 3.057 8.641 20.375 1 98.5 248 ARG B N 1
ATOM 4222 C CA . ARG B 1 248 ? 3.029 7.191 20.547 1 98.5 248 ARG B CA 1
ATOM 4223 C C . ARG B 1 248 ? 2.461 6.82 21.922 1 98.5 248 ARG B C 1
ATOM 4225 O O . ARG B 1 248 ? 2.238 5.645 22.203 1 98.5 248 ARG B O 1
ATOM 4232 N N . SER B 1 249 ? 2.193 7.801 22.766 1 98.56 249 SER B N 1
ATOM 4233 C CA . SER B 1 249 ? 1.646 7.559 24.094 1 98.56 249 SER B CA 1
ATOM 4234 C C . SER B 1 249 ? 0.121 7.613 24.078 1 98.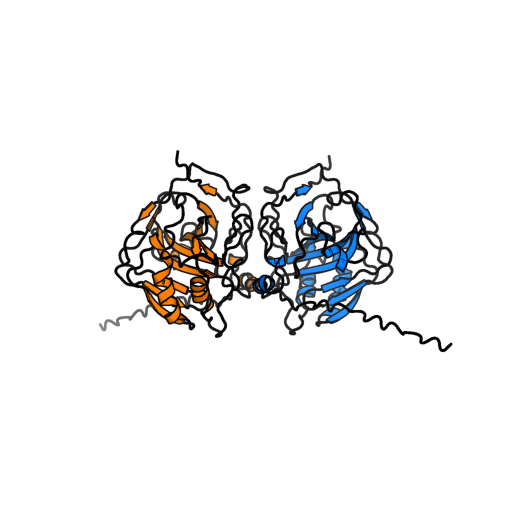56 249 SER B C 1
ATOM 4236 O O . SER B 1 249 ? -0.522 7.352 25.109 1 98.56 249 SER B O 1
ATOM 4238 N N . LEU B 1 250 ? -0.481 7.902 22.984 1 98.75 250 LEU B N 1
ATOM 4239 C CA . LEU B 1 250 ? -1.936 7.969 22.891 1 98.75 250 LEU B CA 1
ATOM 4240 C C . LEU B 1 250 ? -2.537 6.574 22.781 1 98.75 250 LEU B C 1
ATOM 4242 O O . LEU B 1 250 ? -1.88 5.641 22.312 1 98.75 250 LEU B O 1
ATOM 4246 N N . TYR B 1 251 ? -3.787 6.457 23.203 1 98.31 251 TYR B N 1
ATOM 4247 C CA . TYR B 1 251 ? -4.496 5.184 23.172 1 98.31 251 TYR B CA 1
ATOM 4248 C C . TYR B 1 251 ? -5.723 5.262 22.266 1 98.31 251 TYR B C 1
ATOM 4250 O O . TYR B 1 251 ? -6.348 6.32 22.156 1 98.31 251 TYR B O 1
ATOM 4258 N N . ASP B 1 252 ? -6.02 4.141 21.656 1 96.56 252 ASP B N 1
ATOM 4259 C CA . ASP B 1 252 ? -7.203 4.098 20.797 1 96.56 252 ASP B CA 1
ATOM 4260 C C . ASP B 1 252 ? -8.445 3.725 21.594 1 96.56 252 ASP B C 1
ATOM 4262 O O . ASP B 1 252 ? -8.414 3.705 22.828 1 96.56 252 ASP B O 1
ATOM 4266 N N . SER B 1 253 ? -9.586 3.529 20.891 1 94.88 253 SER B N 1
ATOM 4267 C CA . SER B 1 253 ? -10.875 3.307 21.531 1 94.88 253 SER B CA 1
ATOM 4268 C C . SER B 1 253 ? -10.906 1.973 22.266 1 94.88 253 SER B C 1
ATOM 4270 O O . SER B 1 253 ? -11.781 1.738 23.109 1 94.88 253 SER B O 1
ATOM 4272 N N . ARG B 1 254 ? -9.938 1.065 22 1 93.81 254 ARG B N 1
ATOM 4273 C CA . ARG B 1 254 ? -9.883 -0.248 22.625 1 93.81 254 ARG B CA 1
ATOM 4274 C C . ARG B 1 254 ? -8.922 -0.243 23.812 1 93.81 254 ARG B C 1
ATOM 4276 O O . ARG B 1 254 ? -8.656 -1.29 24.406 1 93.81 254 ARG B O 1
ATOM 4283 N N . GLY B 1 255 ? -8.336 0.936 24.047 1 96 255 GLY B N 1
ATOM 4284 C CA . GLY B 1 255 ? -7.371 1.041 25.141 1 96 255 GLY B CA 1
ATOM 4285 C C . GLY B 1 255 ? -5.992 0.528 24.75 1 96 255 GLY B C 1
ATOM 4286 O O . GLY B 1 255 ? -5.195 0.18 25.625 1 96 255 GLY B O 1
ATOM 4287 N N . GLU B 1 256 ? -5.766 0.328 23.547 1 96.06 256 GLU B N 1
ATOM 4288 C CA . GLU B 1 256 ? -4.465 -0.091 23.031 1 96.06 256 GLU B CA 1
ATOM 4289 C C . GLU B 1 256 ? -3.664 1.102 22.516 1 96.06 256 GLU B C 1
ATOM 4291 O O . GLU B 1 256 ? -4.238 2.129 22.141 1 96.06 256 GLU B O 1
ATOM 4296 N N . PRO B 1 257 ? -2.365 0.984 22.578 1 97.12 257 PRO B N 1
ATOM 4297 C CA . PRO B 1 257 ? -1.565 2.072 22.016 1 97.12 257 PRO B CA 1
ATOM 4298 C C . PRO B 1 257 ? -1.968 2.416 20.578 1 97.12 257 PRO B C 1
ATOM 4300 O O . PRO B 1 257 ? -2.143 1.519 19.75 1 97.12 257 PRO B O 1
ATOM 4303 N N . LEU B 1 258 ? -2.178 3.635 20.359 1 97.62 258 LEU B N 1
ATOM 4304 C CA . LEU B 1 258 ? -2.51 4.117 19.031 1 97.62 258 LEU B CA 1
ATOM 4305 C C . LEU B 1 258 ? -1.257 4.238 18.156 1 97.62 258 LEU B C 1
ATOM 4307 O O . LEU B 1 258 ? -0.581 5.273 18.188 1 97.62 258 LEU B O 1
ATOM 4311 N N . LEU B 1 259 ? -0.929 3.188 17.469 1 97.31 259 LEU B N 1
ATOM 4312 C CA . LEU B 1 259 ? 0.25 3.098 16.609 1 97.31 259 LEU B CA 1
ATOM 4313 C C . LEU B 1 259 ? -0.137 2.697 15.188 1 97.31 259 LEU B C 1
ATOM 4315 O O . LEU B 1 259 ? -1.19 2.092 14.977 1 97.31 259 LEU B O 1
ATOM 4319 N N . ASN B 1 260 ? 0.698 3.094 14.281 1 97.06 260 ASN B N 1
ATOM 4320 C CA . ASN B 1 260 ? 0.521 2.717 12.883 1 97.06 260 ASN B CA 1
ATOM 4321 C C . ASN B 1 260 ? -0.842 3.15 12.352 1 97.06 260 ASN B C 1
ATOM 4323 O O . ASN B 1 260 ? -1.562 2.354 11.75 1 97.06 260 ASN B O 1
ATOM 4327 N N . ASN B 1 261 ? -1.165 4.418 12.578 1 97.56 261 ASN B N 1
ATOM 4328 C CA . ASN B 1 261 ? -2.436 4.996 12.156 1 97.56 261 ASN B CA 1
ATOM 4329 C C . ASN B 1 261 ? -2.332 5.617 10.766 1 97.56 261 ASN B C 1
ATOM 4331 O O . ASN B 1 261 ? -2.76 6.754 10.555 1 97.56 261 ASN B O 1
ATOM 4335 N N . TYR B 1 262 ? -1.82 4.867 9.844 1 97.5 262 TYR B N 1
ATOM 4336 C CA . TYR B 1 262 ? -1.644 5.348 8.477 1 97.5 262 TYR B CA 1
ATOM 4337 C C . TYR B 1 262 ? -2.213 4.352 7.477 1 97.5 262 TYR B C 1
ATOM 4339 O O . TYR B 1 262 ? -2.285 3.152 7.754 1 97.5 262 TYR B O 1
ATOM 4347 N N . ARG B 1 263 ? -2.67 4.84 6.383 1 97.5 263 ARG B N 1
ATOM 4348 C CA . ARG B 1 263 ? -3.133 4.004 5.281 1 97.5 263 ARG B CA 1
ATOM 4349 C C . ARG B 1 263 ? -1.968 3.561 4.402 1 97.5 263 ARG B C 1
ATOM 4351 O O . ARG B 1 263 ? -1.077 4.355 4.098 1 97.5 263 ARG B O 1
ATOM 4358 N N . PHE B 1 264 ? -1.997 2.316 3.961 1 96.19 264 PHE B N 1
ATOM 4359 C CA . PHE B 1 264 ? -0.966 1.803 3.066 1 96.19 264 PHE B CA 1
ATOM 4360 C C . PHE B 1 264 ? -1.071 2.449 1.69 1 96.19 264 PHE B C 1
ATOM 4362 O O . PHE B 1 264 ? -2.129 2.965 1.32 1 96.19 264 PHE B O 1
ATOM 4369 N N . LEU B 1 265 ? -0.027 2.385 0.973 1 96.88 265 LEU B N 1
ATOM 4370 C CA . LEU B 1 265 ? 0.073 3.016 -0.339 1 96.88 265 LEU B CA 1
ATOM 4371 C C . LEU B 1 265 ? -1.044 2.535 -1.26 1 96.88 265 LEU B C 1
ATOM 4373 O O . LEU B 1 265 ? -1.404 1.355 -1.241 1 96.88 265 LEU B O 1
ATOM 4377 N N . GLN B 1 266 ? -1.532 3.445 -2.043 1 97.06 266 GLN B N 1
ATOM 4378 C CA . GLN B 1 266 ? -2.514 3.176 -3.088 1 97.06 266 GLN B CA 1
ATOM 4379 C C . GLN B 1 266 ? -1.898 3.33 -4.473 1 97.06 266 GLN B C 1
ATOM 4381 O O . GLN B 1 266 ? -0.821 3.912 -4.621 1 97.06 266 GLN B O 1
ATOM 4386 N N . ALA B 1 267 ? -2.615 2.824 -5.434 1 96 267 ALA B N 1
ATOM 4387 C CA . ALA B 1 267 ? -2.145 2.871 -6.816 1 96 267 ALA B CA 1
ATOM 4388 C C . ALA B 1 267 ? -2.211 4.293 -7.371 1 96 267 ALA B C 1
ATOM 4390 O O . ALA B 1 267 ? -3.176 5.016 -7.121 1 96 267 ALA B O 1
ATOM 4391 N N . LYS B 1 268 ? -1.224 4.637 -8.102 1 95.25 268 LYS B N 1
ATOM 4392 C CA . LYS B 1 268 ? -1.233 5.91 -8.82 1 95.25 268 LYS B CA 1
ATOM 4393 C C . LYS B 1 268 ? -2.238 5.887 -9.969 1 95.25 268 LYS B C 1
ATOM 4395 O O . LYS B 1 268 ? -2.945 6.871 -10.203 1 95.25 268 LYS B O 1
ATOM 4400 N N . GLY B 1 269 ? -2.246 4.695 -10.609 1 92.88 269 GLY B N 1
ATOM 4401 C CA . GLY B 1 269 ? -3.092 4.578 -11.789 1 92.88 269 GLY B CA 1
ATOM 4402 C C . GLY B 1 269 ? -2.623 5.441 -12.945 1 92.88 269 GLY B C 1
ATOM 4403 O O . GLY B 1 269 ? -1.438 5.441 -13.281 1 92.88 269 GLY B O 1
ATOM 4404 N N . THR B 1 270 ? -3.58 6.16 -13.523 1 89 270 THR B N 1
ATOM 4405 C CA . THR B 1 270 ? -3.262 6.969 -14.695 1 89 270 THR B CA 1
ATOM 4406 C C . THR B 1 270 ? -3.111 8.438 -14.312 1 89 270 THR B C 1
ATOM 4408 O O . THR B 1 270 ? -2.951 9.297 -15.18 1 89 270 THR B O 1
ATOM 4411 N N . ARG B 1 271 ? -3.115 8.656 -13.094 1 91.12 271 ARG B N 1
ATOM 4412 C CA . ARG B 1 271 ? -3.07 10.047 -12.656 1 91.12 271 ARG B CA 1
ATOM 4413 C C . ARG B 1 271 ? -1.703 10.664 -12.93 1 91.12 271 ARG B C 1
ATOM 4415 O O . ARG B 1 271 ? -0.683 9.977 -12.875 1 91.12 271 ARG B O 1
ATOM 4422 N N . GLN B 1 272 ? -1.851 11.93 -13.102 1 90.81 272 GLN B N 1
ATOM 4423 C CA . GLN B 1 272 ? -0.62 12.703 -13.203 1 90.81 272 GLN B CA 1
ATOM 4424 C C . GLN B 1 272 ? -0.225 13.289 -11.852 1 90.81 272 GLN B C 1
ATOM 4426 O O . GLN B 1 272 ? -1.081 13.758 -11.102 1 90.81 272 GLN B O 1
ATOM 4431 N N . VAL B 1 273 ? 0.988 13.148 -11.562 1 96.06 273 VAL B N 1
ATOM 4432 C CA . VAL B 1 273 ? 1.591 13.797 -10.398 1 96.06 273 VAL B CA 1
ATOM 4433 C C . VAL B 1 273 ? 2.535 14.906 -10.867 1 96.06 273 VAL B C 1
ATOM 4435 O O . VAL B 1 273 ? 3.383 14.68 -11.734 1 96.06 273 VAL B O 1
ATOM 4438 N N . PHE B 1 274 ? 2.324 16.062 -10.352 1 97.06 274 PHE B N 1
ATOM 4439 C CA . PHE B 1 274 ? 3.164 17.203 -10.719 1 97.06 274 PHE B CA 1
ATOM 4440 C C . PHE B 1 274 ? 4.113 17.562 -9.578 1 97.06 274 PHE B C 1
ATOM 4442 O O . PHE B 1 274 ? 3.791 17.359 -8.406 1 97.06 274 PHE B O 1
ATOM 4449 N N . PHE B 1 275 ? 5.281 18.016 -9.984 1 96.69 275 PHE B N 1
ATOM 4450 C CA . PHE B 1 275 ? 6.258 18.547 -9.047 1 96.69 275 PHE B CA 1
ATOM 4451 C C . PHE B 1 275 ? 6.602 20 -9.375 1 96.69 275 PHE B C 1
ATOM 4453 O O . PHE B 1 275 ? 7.02 20.297 -10.5 1 96.69 275 PHE B O 1
ATOM 4460 N N . ARG B 1 276 ? 6.363 20.828 -8.422 1 95.69 276 ARG B N 1
ATOM 4461 C CA . ARG B 1 276 ? 6.824 22.219 -8.531 1 95.69 276 ARG B CA 1
ATOM 4462 C C . ARG B 1 276 ? 8.172 22.391 -7.844 1 95.69 276 ARG B C 1
ATOM 4464 O O . ARG B 1 276 ? 8.273 22.312 -6.617 1 95.69 276 ARG B O 1
ATOM 4471 N N . PRO B 1 277 ? 9.211 22.703 -8.664 1 92.25 277 PRO B N 1
ATOM 4472 C CA . PRO B 1 277 ? 10.508 22.984 -8.055 1 92.25 277 PRO B CA 1
ATOM 4473 C C . PRO B 1 277 ? 10.625 24.422 -7.551 1 92.25 277 PRO B C 1
ATOM 4475 O O . PRO B 1 277 ? 9.836 25.281 -7.953 1 92.25 277 PRO B O 1
ATOM 4478 N N . ASN B 1 278 ? 11.477 24.625 -6.562 1 83.5 278 ASN B N 1
ATOM 4479 C CA . ASN B 1 278 ? 11.766 26 -6.16 1 83.5 278 ASN B CA 1
ATOM 4480 C C . ASN B 1 278 ? 12.523 26.75 -7.246 1 83.5 278 ASN B C 1
ATOM 4482 O O . ASN B 1 278 ? 13.648 26.375 -7.594 1 83.5 278 ASN B O 1
ATOM 4486 N N . ASN B 1 279 ? 11.859 27.453 -8.25 1 64.88 279 ASN B N 1
ATOM 4487 C CA . ASN B 1 279 ? 12.539 28.219 -9.297 1 64.88 279 ASN B CA 1
ATOM 4488 C C . ASN B 1 279 ? 13.281 29.422 -8.734 1 64.88 279 ASN B C 1
ATOM 4490 O O . ASN B 1 279 ? 12.875 30.562 -8.953 1 64.88 279 ASN B O 1
ATOM 4494 N N . GLU B 1 280 ? 13.828 29.578 -7.609 1 50.03 280 GLU B N 1
ATOM 4495 C CA . GLU B 1 280 ? 14.617 30.781 -7.391 1 50.03 280 GLU B CA 1
ATOM 4496 C C . GLU B 1 280 ? 15.594 31.016 -8.539 1 50.03 280 GLU B C 1
ATOM 4498 O O . GLU B 1 280 ? 16.438 30.172 -8.828 1 50.03 280 GLU B O 1
ATOM 4503 N N . LEU B 1 281 ? 15.148 31.406 -9.625 1 36.53 281 LEU B N 1
ATOM 4504 C CA . LEU B 1 281 ? 16.031 32.219 -10.461 1 36.53 281 LEU B CA 1
ATOM 4505 C C . LEU B 1 281 ? 16.578 33.406 -9.688 1 36.53 281 LEU B C 1
ATOM 4507 O O . LEU B 1 281 ? 15.844 34.031 -8.906 1 36.53 281 LEU B O 1
#

Secondary structure (DSSP, 8-state):
-----------------------GGGGGGHHHH-GGGGSSS-S--EE-TTTSEE-TTSPPEEEESTTS--SSPEEEEE-SSSEEEEPPSSS--EEEEGGGTT-EEEEEEEEEEE-SSTTS--SSEETTB--SEEEEEEEEETTSSSHHHHTTSTTSEEEEEEEEEE-TTPPPPGGGHHHHHHHGGG-STT-EEEE-S--GGGGGTTS-TT-EEEEEE--SSTT--S-EEEEE--SPEEE-HHHHHHHHT-B-TTSSB-----PPP---TT---EEE-----/-----------------------GGGGGGHHHH-GGGGSSS-S--EE-TTTSEE-TTSPPEEEESTTS--SSPEEEEE-SSSEEEEPPSSS--EEEEGGGTT-EEEEEEEEEEE-SSTTS--SSEETTB--SEEEEEEEEETTSSSHHHHTTSTTSEEEEEEEEEE-TTPPPPGGGHHHHHHHGGG-STT-EEEE-S--GGGGGTTS-TT-EEEEEE--SSTT--S-EEEEE--SPEEE-HHHHHHHHT-B-TTSSB-----PPP---TT---EEE-----

pLDDT: mean 90.47, std 16.33, range [30.83, 98.94]

InterPro domains:
  IPR001148 Alpha carbonic anhydrase domain [PF00194] (26-275)
  IPR001148 Alpha carbonic anhydrase domain [PS51144] (20-277)
  IPR001148 Alpha carbonic anhydrase domain [SM01057] (19-274)
  IPR018338 Carbonic anhydrase, alpha-class, conserved site [PS00162] (122-138)
  IPR023561 Carbonic anhydrase, alpha-class [PTHR18952] (26-268)
  IPR036398 Alpha carbonic anhydrase domain superfamily [G3DSA:3.10.200.10] (20-280)
  IPR036398 Alpha carbonic anhydrase domain superfamily [SSF51069] (24-275)

Sequence (562 aa):
MQLLMKVLLLVVLIGLFKANAYEHSNQAVWYDVDDECSLDRQSPIELNYHDAHESSGIHPITFNNYNIPYITPSQIKNNGHSADLQFSKSNVATISGGPLHNDIYVAESLHFHWGSGDNHGSEHVVGYLRYSMEMHIVHRNMKYPTVAEAVNHRDGLAVLGVFYNVEPTANNFEGLTKIDQALGAIQQYNSSTLVNNLILDKLFDDIDRDEFFTYKGSLTTPPCSRAVTWIVFPEPIDISTQQIQGFRSLYDSRGEPLLNNYRFLQAKGTRQVFFRPNNELMQLLMKVLLLVVLIGLFKANAYEHSNQAVWYDVDDECSLDRQSPIELNYHDAHESSGIHPITFNNYNIPYITPSQIKNNGHSADLQFSKSNVATISGGPLHNDIYVAESLHFHWGSGDNHGSEHVVGYLRYSMEMHIVHRNMKYPTVAEAVNHRDGLAVLGVFYNVEPTANNFEGLTKIDQALGAIQQYNSSTLVNNLILDKLFDDIDRDEFFTYKGSLTTPPCSRAVTWIVFPEPIDISTQQIQGFRSLYDSRGEPLLNNYRFLQAKGTRQVFFRPNNEL

Foldseek 3Di:
DPPPPPPPPPPPPPVCPVPPDDDQVPVVCLCVVAVLCVDPQFDDAEAEPVQAAEDQPFDFKDKDCLQFFQADWWKWAQQQLWTKIFGDPPSWIWIDGGVLDHWIWTWGIKTKWAAPDQFATFQYHYPNTRGGMKMKTKTATVVDVDLVVLLQAQQGIEIEIAAEGEDAPDEAQPLCVQVLVFLVQHQEHGGMDTRGRRRNCSVPVPADSQKWKWWQHFDFDPSGRSRYIYTYGPDHHYHHPSSSVSRQSHHGPVRHGNHRSYHHHDDNPPIHMYIGDPPPD/DPPPPPPPPPPPPPVPPVPPDDDQVPVVCLCVVAVLCVDPQFDDAEAEPVQAAEDQPFDFKDKDCLQFFQADWWKWAQQQLWGKIFGDPPSWIWIDGGVLDHWIWTWGIKTKWAAPDQFATFQYHYVNTRGGMKMKTKTATVVDPDLVVLLQAQQGIEIEIAAEGEDAPDEAQPLCVQVLVFLVQHQEHGGMDTRGRRRNCSVPVPADSQKWKWWQHFDFDPSGRSRYIYTYGPDHHYHHPSSSVSRQSHHGPVRHGNHRSYHHHDDNPPIHMYIGDPPPD

Radius of gyration: 26.74 Å; Cα contacts (8 Å, |Δi|>4): 1423; chains: 2; bounding box: 105×84×64 Å

Nearest PDB structures (foldseek):
  7onv-assembly1_A  TM=9.213E-01  e=5.111E-31  Homo sapiens
  1cnk-assembly1_A  TM=9.214E-01  e=1.366E-30  Homo sapiens
  2h4n-assembly1_A  TM=9.222E-01  e=3.037E-30  Homo sapiens
  5t74-assembly1_A  TM=9.120E-01  e=1.366E-30  Homo sapiens
  4qk3-assembly1_A  TM=9.425E-01  e=2.041E-29  Homo sapiens

Solvent-accessible surface area (backbone atoms only — not comparable to full-atom values): 28926 Å² total; per-residue (Å²): 135,84,81,75,77,76,74,75,76,73,74,73,73,68,69,71,69,64,77,69,88,75,52,59,54,45,56,76,53,43,42,76,75,26,61,52,54,62,47,77,40,39,31,29,34,67,42,39,81,89,74,29,46,75,31,84,79,53,50,61,65,43,73,40,53,31,82,42,55,28,80,50,52,22,40,36,29,14,74,39,64,35,58,37,32,40,53,39,88,49,80,58,28,32,40,28,33,28,96,49,48,90,45,51,23,36,54,46,33,34,35,47,20,34,25,83,46,61,58,56,3,24,39,50,23,57,31,57,46,36,29,19,19,24,37,40,39,37,20,32,23,63,92,34,94,43,65,83,58,13,47,78,31,62,71,13,26,38,34,41,35,42,35,30,28,63,32,85,88,41,61,76,42,72,45,45,48,67,56,57,66,46,35,75,64,20,25,49,45,72,27,56,49,72,40,70,60,47,39,61,43,44,64,57,66,86,49,65,79,51,27,30,36,37,36,71,22,20,40,64,52,87,60,20,37,57,7,20,34,40,36,32,39,82,65,61,43,63,24,13,59,68,60,56,46,47,56,56,60,20,24,14,82,85,71,40,72,43,52,42,42,36,46,67,41,34,47,57,46,88,61,68,41,36,29,26,62,69,74,81,120,138,81,79,74,76,76,74,75,76,74,75,72,75,68,69,70,71,64,78,69,87,76,52,61,55,46,57,76,52,43,43,76,76,26,62,52,54,57,46,73,41,38,30,28,34,71,44,39,81,88,76,28,46,74,31,82,80,55,51,61,65,44,74,40,53,31,85,43,55,28,79,51,52,24,41,35,29,16,73,36,61,35,57,38,33,40,53,39,88,50,80,59,28,33,41,30,32,2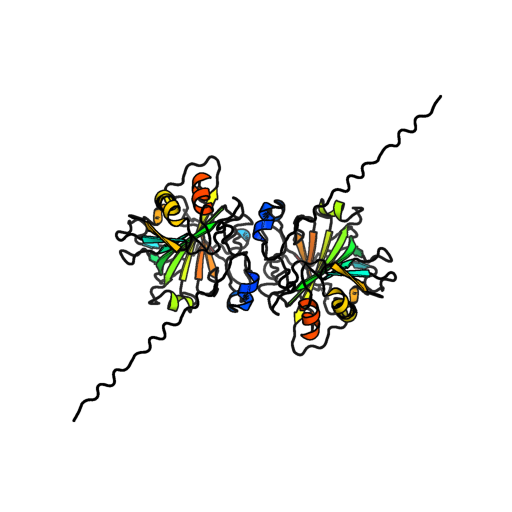9,95,48,48,90,46,50,23,36,56,47,33,35,35,45,22,32,25,82,46,59,57,56,4,25,41,50,25,53,58,50,47,36,29,18,20,24,38,40,39,39,20,31,23,63,91,34,95,40,63,84,59,13,48,78,31,62,70,14,26,38,31,42,36,42,36,32,28,63,31,84,88,41,60,75,43,72,45,46,47,68,57,56,66,46,35,75,65,20,26,49,46,74,26,57,50,73,41,68,59,48,40,62,42,45,63,58,66,88,48,66,80,53,28,31,36,37,36,70,20,20,40,65,52,87,60,18,38,58,7,20,34,41,38,34,37,80,66,60,44,64,24,14,60,68,60,56,46,46,57,55,60,21,24,15,81,84,72,40,72,43,52,41,42,34,45,67,41,34,44,58,45,87,63,69,42,35,29,26,59,68,74,82,119

Organism: Lucilia cuprina (NCBI:txid7375)